Protein AF-A0A430VMY2-F1 (afdb_monomer)

Solvent-accessible surface area (backbone atoms only — not comparable to full-atom values): 24619 Å² total; per-residue (Å²): 131,57,72,70,58,58,48,57,74,70,52,61,64,64,63,51,47,62,61,62,35,70,42,45,46,66,56,50,55,58,46,39,68,77,46,60,59,49,69,52,50,22,39,37,47,55,37,50,51,43,56,73,59,37,74,46,80,49,74,56,97,90,41,81,43,53,44,53,47,48,47,42,23,85,84,69,79,39,77,66,41,66,77,95,47,43,72,63,49,46,50,52,52,51,45,31,48,38,20,35,63,67,70,56,56,57,45,40,71,46,70,44,74,38,32,71,89,68,50,54,70,46,52,53,49,48,53,52,55,46,48,32,55,33,21,71,40,86,79,42,32,32,50,18,40,28,38,62,50,96,93,41,78,46,63,46,69,52,54,45,58,59,68,46,78,45,58,70,67,64,37,50,54,52,39,51,52,43,46,71,73,42,76,82,54,93,53,80,80,71,87,82,74,62,58,42,67,49,56,46,51,49,51,53,55,42,26,65,75,51,77,63,36,59,68,60,40,41,65,73,33,38,37,31,29,48,43,64,39,29,64,91,79,49,30,23,27,22,73,48,67,75,63,64,70,92,74,70,58,68,43,60,40,46,16,50,76,37,66,74,40,18,72,73,72,73,34,84,74,41,49,84,18,46,42,57,71,4,35,60,30,24,5,21,64,25,33,27,38,27,48,46,50,85,67,54,54,72,77,51,52,57,55,51,46,38,35,26,60,68,30,25,43,72,30,83,88,52,71,72,32,59,50,40,52,40,47,37,30,30,29,76,37,78,68,62,61,42,65,35,29,50,78,75,42,65,49,76,41,29,72,66,48,48,37,74,76,46,39,52,67,31,81,58,35,25,33,74,40,78,37,82,90,79,71,43,47,40,83,36,75,47,77,62,45,86,87,76,95,81,89,78,75,70,40,76,43,75,51,101,88,49,75,48,74,39,52,69,87,49,74,43,45,28,68,90,69,44,80,44,46,53,89,70,71,67,63,62,55,75,86,88,60,78,61,78,73,113

Organism: Thermus scotoductus (NCBI:txid37636)

Foldseek 3Di:
DDPVVVVVVVDPPVLVCVQWDKDFPVVVLVVCLVPVLQLQFQLLLLLVLQPVQPWDWDADPNDIFIDGCLQCCPPPRNPLRDPPCRVVVVVVSVLSVCVSQVVPSQLDAAEAEEAAPNSQVSVVVSSQVSLLVLCSDPNNWYKAKWWQDPVGTHGQLLSDHPLLLDDPVVSVVSLVSSCVSCVPDPYDSDDDFHRDLVVVVVSVVLCVVVVNDSVCCSGPTMMMTIARADPVVLALEFEDEDDDQVPDDLCLAAWAFQVVVCVVVVDSLRVVRTRRRHRQSSNFSHEYEYEQVVPHDPVNVVQVSCCSRVQWGDHPNDDIGHGRYHNHYYRHDDAHWFWKAAQLAIDIDHLVVCCVVANFARDRIWGWDADLVVRAIDTHDDGTRDDDDDDDDWQWQDDPSDIDTHRQPDWFAACNRDIDGSVVNGHGNDHPDDDDSD

Sequence (438 aa):
MNELERIRRRQDLEAYRALSWEGSFADYLGLLKKDPRPLRTSFQRVHDMIISYGVEEYTLFREKLLHYRFFEDPFEGGKDAIFGLDKPLMRLVATLKAAAHRLGPERRILLLHGPVGSAKSTIARLLKKGLEAYSRTEEGKLFTFYWKTKEGPLPCPMQEEPLLLLPKEIRNEFLEELRHLHPEYPYPLELEGDLCPVCRFQMREALARHGGDLAKVLEEEIVVKRLVLSEKDRIGIGTFQPKDEKNQDSTELTGDINYRKVAIYGSDSDPRAFNFDGELNIANRGLVEFIEILKLDVAFLYDLLTASQEHKIKSKKFAQTDIDEIILGHSVAGWTPILYRHRGKPGWTTLEGLYEHFGERPKGLEVLAYDPERKEARWTRVLGLYRHPFFGELLTSAQKWGVVETTPNHSLYDREGRVFYPEEGREMLGLRKLPPLA

Nearest PDB structures (foldseek):
  4qhs-assembly1_F  TM=7.743E-01  e=1.410E-03  Vibrio cholerae O395
  7vbw-assembly1_A  TM=7.779E-01  e=1.624E-02  Burkholderia cenocepacia
  2c99-assembly1_A  TM=7.383E-01  e=1.155E-02  Escherichia coli K-12
  5m7o-assembly1_B  TM=3.570E-01  e=9.468E-04  Brucella abortus str. 2308 A
  4qnr-assembly1_A  TM=5.300E-01  e=4.520E-02  Escherichia coli K-12

Mean predicted aligned error: 11.69 Å

Structure (mmCIF, N/CA/C/O backbone):
data_AF-A0A430VMY2-F1
#
_entry.id   AF-A0A430VMY2-F1
#
loop_
_atom_site.group_PDB
_atom_site.id
_atom_site.type_symbol
_atom_site.label_atom_id
_atom_site.label_alt_id
_atom_site.label_comp_id
_atom_site.label_asym_id
_atom_site.label_entity_id
_atom_site.label_seq_id
_atom_site.pdbx_PDB_ins_code
_atom_site.Cartn_x
_atom_site.Cartn_y
_atom_site.Cartn_z
_atom_site.occupancy
_atom_site.B_iso_or_equiv
_atom_site.auth_seq_id
_atom_site.auth_comp_id
_atom_site.auth_asym_id
_atom_site.auth_atom_id
_atom_site.pdbx_PDB_model_num
ATOM 1 N N . MET A 1 1 ? -10.780 -42.419 -6.076 1.00 59.00 1 MET A N 1
ATOM 2 C CA . MET A 1 1 ? -10.308 -41.310 -5.221 1.00 59.00 1 MET A CA 1
ATOM 3 C C . MET A 1 1 ? -11.144 -40.106 -5.597 1.00 59.00 1 MET A C 1
ATOM 5 O O . MET A 1 1 ? -11.126 -39.750 -6.766 1.00 59.00 1 MET A O 1
ATOM 9 N N . ASN A 1 2 ? -11.944 -39.587 -4.669 1.00 84.81 2 ASN A N 1
ATOM 10 C CA . ASN A 1 2 ? -12.894 -38.507 -4.950 1.00 84.81 2 ASN A CA 1
ATOM 11 C C . ASN A 1 2 ? -12.123 -37.215 -5.280 1.00 84.81 2 ASN A C 1
ATOM 13 O O . ASN A 1 2 ? -11.120 -36.906 -4.632 1.00 84.81 2 ASN A O 1
ATOM 17 N N . GLU A 1 3 ? -12.568 -36.459 -6.278 1.00 80.06 3 GLU A N 1
ATOM 18 C CA . GLU A 1 3 ? -12.022 -35.161 -6.680 1.00 80.06 3 GLU A CA 1
ATOM 19 C C . GLU A 1 3 ? -11.846 -34.208 -5.482 1.00 80.06 3 GLU A C 1
ATOM 21 O O . GLU A 1 3 ? -10.819 -33.534 -5.376 1.00 80.06 3 GLU A O 1
ATOM 26 N N . LEU A 1 4 ? -12.772 -34.226 -4.516 1.00 81.50 4 LEU A N 1
ATOM 27 C CA . LEU A 1 4 ? -12.680 -33.437 -3.277 1.00 81.50 4 LEU A CA 1
ATOM 28 C C . LEU A 1 4 ? -11.509 -33.861 -2.375 1.00 81.50 4 LEU A C 1
ATOM 30 O O . LEU A 1 4 ? -10.898 -33.040 -1.693 1.00 81.50 4 LEU A O 1
ATOM 34 N N . GLU A 1 5 ? -11.161 -35.142 -2.383 1.00 77.38 5 GLU A N 1
ATOM 35 C CA . GLU A 1 5 ? -10.053 -35.710 -1.612 1.00 77.38 5 GLU A CA 1
ATOM 36 C C . GLU A 1 5 ? -8.698 -35.301 -2.208 1.00 77.38 5 GLU A C 1
ATOM 38 O O . GLU A 1 5 ? -7.739 -35.015 -1.487 1.00 77.38 5 GLU A O 1
ATOM 43 N N . ARG A 1 6 ? -8.643 -35.186 -3.542 1.00 76.81 6 ARG A N 1
ATOM 44 C CA . ARG A 1 6 ? -7.485 -34.662 -4.276 1.00 76.81 6 ARG A CA 1
ATOM 45 C C . ARG A 1 6 ? -7.265 -33.170 -4.008 1.00 76.81 6 ARG A C 1
ATOM 47 O O . ARG A 1 6 ? -6.114 -32.748 -3.928 1.00 76.81 6 ARG A O 1
ATOM 54 N N . ILE A 1 7 ? -8.340 -32.395 -3.841 1.00 79.19 7 ILE A N 1
ATOM 55 C CA . ILE A 1 7 ? -8.276 -30.975 -3.457 1.00 79.19 7 ILE A CA 1
ATOM 56 C C . ILE A 1 7 ? -7.764 -30.833 -2.020 1.00 79.19 7 ILE A C 1
ATOM 58 O O . ILE A 1 7 ? -6.799 -30.109 -1.801 1.00 79.19 7 ILE A O 1
ATOM 62 N N . ARG A 1 8 ? -8.322 -31.586 -1.059 1.00 78.12 8 ARG A N 1
ATOM 63 C CA . ARG A 1 8 ? -7.884 -31.546 0.352 1.00 78.12 8 ARG A CA 1
ATOM 64 C C . ARG A 1 8 ? -6.398 -31.855 0.529 1.00 78.12 8 ARG A C 1
ATOM 66 O O . ARG A 1 8 ? -5.743 -31.210 1.332 1.00 78.12 8 ARG A O 1
ATOM 73 N N . ARG A 1 9 ? -5.848 -32.803 -0.240 1.00 71.75 9 ARG A N 1
ATOM 74 C CA . ARG A 1 9 ? -4.409 -33.132 -0.202 1.00 71.75 9 ARG A CA 1
ATOM 75 C C . ARG A 1 9 ? -3.499 -32.051 -0.789 1.00 71.75 9 ARG A C 1
ATOM 77 O O . ARG A 1 9 ? -2.312 -32.055 -0.497 1.00 71.75 9 ARG A O 1
ATOM 84 N N . ARG A 1 10 ? -4.026 -31.183 -1.656 1.00 70.56 10 ARG A N 1
ATOM 85 C CA . ARG A 1 10 ? -3.289 -30.060 -2.260 1.00 70.56 10 ARG A CA 1
ATOM 86 C C . ARG A 1 10 ? -3.485 -28.750 -1.502 1.00 70.56 10 ARG A C 1
ATOM 88 O O . ARG A 1 10 ? -2.827 -27.770 -1.831 1.00 70.56 10 ARG A O 1
ATOM 95 N N . GLN A 1 11 ? -4.403 -28.722 -0.541 1.00 72.88 11 GLN A N 1
ATOM 96 C CA . GLN A 1 11 ? -4.653 -27.556 0.281 1.00 72.88 11 GLN A CA 1
ATOM 97 C C . GLN A 1 11 ? -3.609 -27.491 1.392 1.00 72.88 11 GLN A C 1
ATOM 99 O O . GLN A 1 11 ? -3.563 -28.361 2.260 1.00 72.88 11 GLN A O 1
ATOM 104 N N . ASP A 1 12 ? -2.811 -26.429 1.386 1.00 76.31 12 ASP A N 1
ATOM 105 C CA . ASP A 1 12 ? -2.007 -26.063 2.542 1.00 76.31 12 ASP A CA 1
ATOM 106 C C . ASP A 1 12 ? -2.916 -25.376 3.573 1.00 76.31 12 ASP A C 1
ATOM 108 O O . ASP A 1 12 ? -3.192 -24.174 3.521 1.00 76.31 12 ASP A O 1
ATOM 112 N N . LEU A 1 13 ? -3.484 -26.191 4.462 1.00 73.88 13 LEU A N 1
ATOM 113 C CA . LEU A 1 13 ? -4.384 -25.733 5.518 1.00 73.88 13 LEU A CA 1
ATOM 114 C C . LEU A 1 13 ? -3.672 -24.832 6.531 1.00 73.88 13 LEU A C 1
ATOM 116 O O . LEU A 1 13 ? -4.328 -23.997 7.152 1.00 73.88 13 LEU A O 1
ATOM 120 N N . GLU A 1 14 ? -2.364 -25.003 6.716 1.00 72.31 14 GLU A N 1
ATOM 121 C CA . GLU A 1 14 ? -1.575 -24.212 7.655 1.00 72.31 14 GLU A CA 1
ATOM 122 C C . GLU A 1 14 ? -1.313 -22.818 7.086 1.00 72.31 14 GLU A C 1
ATOM 124 O O . GLU A 1 14 ? -1.635 -21.828 7.744 1.00 72.31 14 GLU A O 1
ATOM 129 N N . ALA A 1 15 ? -0.890 -22.731 5.821 1.00 74.06 15 ALA A N 1
ATOM 130 C CA . ALA A 1 15 ? -0.764 -21.456 5.117 1.00 74.06 15 ALA A CA 1
ATOM 131 C C . ALA A 1 15 ? -2.106 -20.711 5.036 1.00 74.06 15 ALA A C 1
ATOM 133 O O . ALA A 1 15 ? -2.163 -19.506 5.276 1.00 74.06 15 ALA A O 1
ATOM 134 N N . TYR A 1 16 ? -3.214 -21.414 4.767 1.00 77.69 16 TYR A N 1
ATOM 135 C CA . TYR A 1 16 ? -4.540 -20.789 4.771 1.00 77.69 16 TYR A CA 1
ATOM 136 C C . TYR A 1 16 ? -4.898 -20.211 6.148 1.00 77.69 16 TYR A C 1
ATOM 138 O O . TYR A 1 16 ? -5.342 -19.069 6.232 1.00 77.69 16 TYR A O 1
ATOM 146 N N . ARG A 1 17 ? -4.664 -20.968 7.229 1.00 79.56 17 ARG A N 1
ATOM 147 C CA . ARG A 1 17 ? -4.921 -20.509 8.604 1.00 79.56 17 ARG A CA 1
ATOM 148 C C . ARG A 1 17 ? -4.054 -19.314 8.993 1.00 79.56 17 ARG A C 1
ATOM 150 O O . ARG A 1 17 ? -4.552 -18.421 9.669 1.00 79.56 17 ARG A O 1
ATOM 157 N N . ALA A 1 18 ? -2.793 -19.281 8.563 1.00 81.00 18 ALA A N 1
ATOM 158 C CA . ALA A 1 18 ? -1.903 -18.146 8.798 1.00 81.00 18 ALA A CA 1
ATOM 159 C C . ALA A 1 18 ? -2.402 -16.876 8.084 1.00 81.00 18 ALA A C 1
ATOM 161 O O . ALA A 1 18 ? -2.403 -15.787 8.662 1.00 81.00 18 ALA A O 1
ATOM 162 N N . LEU A 1 19 ? -2.896 -17.016 6.850 1.00 87.50 19 LEU A N 1
ATOM 163 C CA . LEU A 1 19 ? -3.476 -15.912 6.078 1.00 87.50 19 LEU A CA 1
ATOM 164 C C . LEU A 1 19 ? -4.848 -15.460 6.597 1.00 87.50 19 LEU A C 1
ATOM 166 O O . LEU A 1 19 ? -5.237 -14.321 6.352 1.00 87.50 19 LEU A O 1
ATOM 170 N N . SER A 1 20 ? -5.558 -16.320 7.326 1.00 90.06 20 SER A N 1
ATOM 171 C CA . SER A 1 20 ? -6.844 -16.024 7.962 1.00 90.06 20 SER A CA 1
ATOM 172 C C . SER A 1 20 ? -6.731 -15.844 9.480 1.00 90.06 20 SER A C 1
ATOM 174 O O . SER A 1 20 ? -7.696 -16.114 10.194 1.00 90.06 20 SER A O 1
ATOM 176 N N . TRP A 1 21 ? -5.550 -15.483 9.994 1.00 95.94 21 TRP A N 1
ATOM 177 C CA . TRP A 1 21 ? -5.351 -15.320 11.432 1.00 95.94 21 TRP A CA 1
ATOM 178 C C . TRP A 1 21 ? -6.244 -14.204 11.982 1.00 95.94 21 TRP A C 1
ATOM 180 O O . TRP A 1 21 ? -6.291 -13.104 11.425 1.00 95.94 21 TRP A O 1
ATOM 190 N N . GLU A 1 22 ? -6.901 -14.488 13.103 1.00 97.25 22 GLU A N 1
ATOM 191 C CA . GLU A 1 22 ? -7.637 -13.534 13.926 1.00 97.25 22 GLU A CA 1
ATOM 192 C C . GLU A 1 22 ? -7.247 -13.751 15.389 1.00 97.25 22 GLU A C 1
ATOM 194 O O . GLU A 1 22 ? -7.050 -14.889 15.825 1.00 97.25 22 GLU A O 1
ATOM 199 N N . GLY A 1 23 ? -7.132 -12.667 16.147 1.00 97.31 23 GLY A N 1
ATOM 200 C CA . GLY A 1 23 ? -6.724 -12.702 17.544 1.00 97.31 23 GLY A CA 1
ATOM 201 C C . GLY A 1 23 ? -7.150 -11.459 18.312 1.00 97.31 23 GLY A C 1
ATOM 202 O O . GLY A 1 23 ? -7.723 -10.511 17.764 1.00 97.31 23 GLY A O 1
ATOM 203 N N . SER A 1 24 ? -6.884 -11.475 19.613 1.00 98.38 24 SER A N 1
ATOM 204 C CA . SER A 1 24 ? -7.138 -10.321 20.471 1.00 98.38 24 SER A CA 1
ATOM 205 C C . SER A 1 24 ? -6.140 -9.193 20.198 1.00 98.38 24 SER A C 1
ATOM 207 O O . SER A 1 24 ? -5.069 -9.394 19.615 1.00 98.38 24 SER A O 1
ATOM 209 N N . PHE A 1 25 ? -6.462 -7.990 20.676 1.00 98.38 25 PHE A N 1
ATOM 210 C CA . PHE A 1 25 ? -5.507 -6.884 20.667 1.00 98.38 25 PHE A CA 1
ATOM 211 C C . PHE A 1 25 ? -4.225 -7.226 21.451 1.00 98.38 25 PHE A C 1
ATOM 213 O O . PHE A 1 25 ? -3.125 -6.895 21.016 1.00 98.38 25 PHE A O 1
ATOM 220 N N . ALA A 1 26 ? -4.343 -7.969 22.557 1.00 98.06 26 ALA A N 1
ATOM 221 C CA . ALA A 1 26 ? -3.199 -8.426 23.343 1.00 98.06 26 ALA A CA 1
ATOM 222 C C . ALA A 1 26 ? -2.301 -9.410 22.570 1.00 98.06 26 ALA A C 1
ATOM 224 O O . ALA A 1 26 ? -1.074 -9.284 22.620 1.00 98.06 26 ALA A O 1
ATOM 225 N N . ASP A 1 27 ? -2.888 -10.340 21.806 1.00 98.12 27 ASP A N 1
ATOM 226 C CA . ASP A 1 27 ? -2.127 -11.252 20.939 1.00 98.12 27 ASP A CA 1
ATOM 227 C C . ASP A 1 27 ? -1.318 -10.471 19.899 1.00 98.12 27 ASP A C 1
ATOM 229 O O . ASP A 1 27 ? -0.156 -10.791 19.636 1.00 98.12 27 ASP A O 1
ATOM 233 N N . TYR A 1 28 ? -1.913 -9.409 19.347 1.00 98.38 28 TYR A N 1
ATOM 234 C CA . TYR A 1 28 ? -1.246 -8.525 18.400 1.00 98.38 28 TYR A CA 1
ATOM 235 C C . TYR A 1 28 ? -0.068 -7.766 19.026 1.00 98.38 28 TYR A C 1
ATOM 237 O O . TYR A 1 28 ? 1.027 -7.772 18.461 1.00 98.38 28 TYR A O 1
ATOM 245 N N . LEU A 1 29 ? -0.233 -7.188 20.223 1.00 98.31 29 LEU A N 1
ATOM 246 C CA . LEU A 1 29 ? 0.885 -6.565 20.947 1.00 98.31 29 LEU A CA 1
ATOM 247 C C . LEU A 1 29 ? 2.012 -7.575 21.212 1.00 98.31 29 LEU A C 1
ATOM 249 O O . LEU A 1 29 ? 3.189 -7.264 21.026 1.00 98.31 29 LEU A O 1
ATOM 253 N N . GLY A 1 30 ? 1.662 -8.805 21.598 1.00 98.12 30 GLY A N 1
ATOM 254 C CA . GLY A 1 30 ? 2.622 -9.891 21.788 1.00 98.12 30 GLY A CA 1
ATOM 255 C C . GLY A 1 30 ? 3.359 -10.281 20.501 1.00 98.12 30 GLY A C 1
ATOM 256 O O . GLY A 1 30 ? 4.543 -10.620 20.551 1.00 98.12 30 GLY A O 1
ATOM 257 N N . LEU A 1 31 ? 2.689 -10.206 19.348 1.00 97.31 31 LEU A N 1
ATOM 258 C CA . LEU A 1 31 ? 3.298 -10.423 18.037 1.00 97.31 31 LEU A CA 1
ATOM 259 C C . LEU A 1 31 ? 4.315 -9.323 17.720 1.00 97.31 31 LEU A C 1
ATOM 261 O O . LEU A 1 31 ? 5.443 -9.643 17.351 1.00 97.31 31 LEU A O 1
ATOM 265 N N . LEU A 1 32 ? 3.963 -8.056 17.945 1.00 97.88 32 LEU A N 1
ATOM 266 C CA . LEU A 1 32 ? 4.857 -6.921 17.697 1.00 97.88 32 LEU A CA 1
ATOM 267 C C . LEU A 1 32 ? 6.114 -6.939 18.569 1.00 97.88 32 LEU A C 1
ATOM 269 O O . LEU A 1 32 ? 7.200 -6.632 18.080 1.00 97.88 32 LEU A O 1
ATOM 273 N N . LYS A 1 33 ? 6.002 -7.366 19.834 1.00 98.00 33 LYS A N 1
ATOM 274 C CA . LYS A 1 33 ? 7.175 -7.544 20.709 1.00 98.00 33 LYS A CA 1
ATOM 275 C C . LYS A 1 33 ? 8.161 -8.579 20.168 1.00 98.00 33 LYS A C 1
ATOM 277 O O . LYS A 1 33 ? 9.358 -8.452 20.408 1.00 98.00 33 LYS A O 1
ATOM 282 N N . LYS A 1 34 ? 7.684 -9.593 19.438 1.00 97.50 34 LYS A N 1
ATOM 283 C CA . LYS A 1 34 ? 8.536 -10.612 18.799 1.00 97.50 34 LYS A CA 1
ATOM 284 C C . LYS A 1 34 ? 9.093 -10.147 17.458 1.00 97.50 34 LYS A C 1
ATOM 286 O O . LYS A 1 34 ? 10.206 -10.523 17.111 1.00 97.50 34 LYS A O 1
ATOM 291 N N . ASP A 1 35 ? 8.308 -9.391 16.703 1.00 96.44 35 ASP A N 1
ATOM 292 C CA . ASP A 1 35 ? 8.637 -8.969 15.349 1.00 96.44 35 ASP A CA 1
ATOM 293 C C . ASP A 1 35 ? 7.925 -7.646 15.014 1.00 96.44 35 ASP A C 1
ATOM 295 O O . ASP A 1 35 ? 6.703 -7.648 14.843 1.00 96.44 35 ASP A O 1
ATOM 299 N N . PRO A 1 36 ? 8.655 -6.523 14.874 1.00 97.00 36 PRO A N 1
ATOM 300 C CA . PRO A 1 36 ? 8.056 -5.223 14.597 1.00 97.00 36 PRO A CA 1
ATOM 301 C C . PRO A 1 36 ? 7.762 -4.993 13.103 1.00 97.00 36 PRO A C 1
ATOM 303 O O . PRO A 1 36 ? 7.158 -3.979 12.753 1.00 97.00 36 PRO A O 1
ATOM 306 N N . ARG A 1 37 ? 8.132 -5.920 12.201 1.00 96.62 37 ARG A N 1
ATOM 307 C CA . ARG A 1 37 ? 7.897 -5.799 10.745 1.00 96.62 37 ARG A CA 1
ATOM 308 C C . ARG A 1 37 ? 6.442 -5.516 10.332 1.00 96.62 37 ARG A C 1
ATOM 310 O O . ARG A 1 37 ? 6.272 -4.828 9.321 1.00 96.62 37 ARG A O 1
ATOM 317 N N . PRO A 1 38 ? 5.391 -5.957 11.052 1.00 96.81 38 PRO A N 1
ATOM 318 C CA . PRO A 1 38 ? 4.017 -5.589 10.708 1.00 96.81 38 PRO A CA 1
ATOM 319 C C . PRO A 1 38 ? 3.732 -4.082 10.756 1.00 96.81 38 PRO A C 1
ATOM 321 O O . PRO A 1 38 ? 2.839 -3.609 10.051 1.00 96.81 38 PRO A O 1
ATOM 324 N N . LEU A 1 39 ? 4.529 -3.316 11.512 1.00 96.94 39 LEU A N 1
ATOM 325 C CA . LEU A 1 39 ? 4.419 -1.857 11.601 1.00 96.94 39 LEU A CA 1
ATOM 326 C C . LEU A 1 39 ? 5.017 -1.116 10.406 1.00 96.94 39 LEU A C 1
ATOM 328 O O . LEU A 1 39 ? 4.913 0.108 10.353 1.00 96.94 39 LEU A O 1
ATOM 332 N N . ARG A 1 40 ? 5.626 -1.820 9.441 1.00 96.38 40 ARG A N 1
ATOM 333 C CA . ARG A 1 40 ? 6.228 -1.176 8.271 1.00 96.38 40 ARG A CA 1
ATOM 334 C C . ARG A 1 40 ? 5.255 -0.222 7.586 1.00 96.38 40 ARG A C 1
ATOM 336 O O . ARG A 1 40 ? 4.076 -0.542 7.395 1.00 96.38 40 ARG A O 1
ATOM 343 N N . THR A 1 41 ? 5.773 0.918 7.151 1.00 96.94 41 THR A N 1
ATOM 344 C CA . THR A 1 41 ? 5.049 1.784 6.216 1.00 96.94 41 THR A CA 1
ATOM 345 C C . THR A 1 41 ? 4.955 1.118 4.844 1.00 96.94 41 THR A C 1
ATOM 347 O O . THR A 1 41 ? 5.692 0.173 4.535 1.00 96.94 41 THR A O 1
ATOM 350 N N . SER A 1 42 ? 4.063 1.619 3.997 1.00 97.25 42 SER A N 1
ATOM 351 C CA . SER A 1 42 ? 3.967 1.255 2.579 1.00 97.25 42 SER A CA 1
ATOM 352 C C . SER A 1 42 ? 5.328 1.306 1.863 1.00 97.25 42 SER A C 1
ATOM 354 O O . SER A 1 42 ? 5.729 0.329 1.228 1.00 97.25 42 SER A O 1
ATOM 356 N N . PHE A 1 43 ? 6.102 2.380 2.054 1.00 97.88 43 PHE A N 1
ATOM 357 C CA . PHE A 1 43 ? 7.449 2.533 1.490 1.00 97.88 43 PHE A CA 1
ATOM 358 C C . PHE A 1 43 ? 8.451 1.490 1.999 1.00 97.88 43 PHE A C 1
ATOM 360 O O . PHE A 1 43 ? 9.159 0.882 1.193 1.00 97.88 43 PHE A O 1
ATOM 367 N N . GLN A 1 44 ? 8.496 1.239 3.312 1.00 98.12 44 GLN A N 1
ATOM 368 C CA . GLN A 1 44 ? 9.375 0.215 3.897 1.00 98.12 44 GLN A CA 1
ATOM 369 C C . GLN A 1 44 ? 9.026 -1.181 3.371 1.00 98.12 44 GLN A C 1
ATOM 371 O O . GLN A 1 44 ? 9.911 -1.964 3.027 1.00 98.12 44 GLN A O 1
ATOM 376 N N . ARG A 1 45 ? 7.727 -1.480 3.263 1.00 97.69 45 ARG A N 1
ATOM 377 C CA . ARG A 1 45 ? 7.217 -2.756 2.755 1.00 97.69 45 ARG A CA 1
ATOM 378 C C . ARG A 1 45 ? 7.598 -2.978 1.297 1.00 97.69 45 ARG A C 1
ATOM 380 O O . ARG A 1 45 ? 8.106 -4.047 0.981 1.00 97.69 45 ARG A O 1
ATOM 387 N N . VAL A 1 46 ? 7.387 -1.989 0.428 1.00 98.44 46 VAL A N 1
ATOM 388 C CA . VAL A 1 46 ? 7.716 -2.100 -1.002 1.00 98.44 46 VAL A CA 1
ATOM 389 C C . VAL A 1 46 ? 9.227 -2.158 -1.228 1.00 98.44 46 VAL A C 1
ATOM 391 O O . VAL A 1 46 ? 9.681 -2.930 -2.069 1.00 98.44 46 VAL A O 1
ATOM 394 N N . HIS A 1 47 ? 10.027 -1.408 -0.465 1.00 98.56 47 HIS A N 1
ATOM 395 C CA . HIS A 1 47 ? 11.483 -1.528 -0.535 1.00 98.56 47 HIS A CA 1
ATOM 396 C C . HIS A 1 47 ? 11.947 -2.944 -0.157 1.00 98.56 47 HIS A C 1
ATOM 398 O O . HIS A 1 47 ? 12.613 -3.600 -0.957 1.00 98.56 47 HIS A O 1
ATOM 404 N N . ASP A 1 48 ? 11.547 -3.454 1.012 1.00 98.25 48 ASP A N 1
ATOM 405 C CA . ASP A 1 48 ? 11.974 -4.781 1.475 1.00 98.25 48 ASP A CA 1
ATOM 406 C C . ASP A 1 48 ? 11.446 -5.910 0.596 1.00 98.25 48 ASP A C 1
ATOM 408 O O . ASP A 1 48 ? 12.163 -6.877 0.346 1.00 98.25 48 ASP A O 1
ATOM 412 N N . MET A 1 49 ? 10.232 -5.759 0.065 1.00 98.19 49 MET A N 1
ATOM 413 C CA . MET A 1 49 ? 9.685 -6.647 -0.954 1.00 98.19 49 MET A CA 1
ATOM 414 C C . MET A 1 49 ? 10.648 -6.781 -2.134 1.00 98.19 49 MET A C 1
ATOM 416 O O . MET A 1 49 ? 10.996 -7.901 -2.489 1.00 98.19 49 MET A O 1
ATOM 420 N N . ILE A 1 50 ? 11.109 -5.674 -2.725 1.00 98.50 50 ILE A N 1
ATOM 421 C CA . ILE A 1 50 ? 12.022 -5.714 -3.880 1.00 98.50 50 ILE A CA 1
ATOM 422 C C . ILE A 1 50 ? 13.345 -6.385 -3.495 1.00 98.50 50 ILE A C 1
ATOM 424 O O . ILE A 1 50 ? 13.835 -7.249 -4.223 1.00 98.50 50 ILE A O 1
ATOM 428 N N . ILE A 1 51 ? 13.910 -6.015 -2.342 1.00 98.19 51 ILE A N 1
ATOM 429 C CA . ILE A 1 51 ? 15.197 -6.545 -1.871 1.00 98.19 51 ILE A CA 1
ATOM 430 C C . ILE A 1 51 ? 15.117 -8.044 -1.543 1.00 98.19 51 ILE A C 1
ATOM 432 O O . ILE A 1 51 ? 16.100 -8.757 -1.748 1.00 98.19 51 ILE A O 1
ATOM 436 N N . SER A 1 52 ? 13.957 -8.548 -1.108 1.00 97.44 52 SER A N 1
ATOM 437 C CA . SER A 1 52 ? 13.770 -9.957 -0.728 1.00 97.44 52 SER A CA 1
ATOM 438 C C . SER A 1 52 ? 14.037 -10.961 -1.860 1.00 97.44 52 SER A C 1
ATOM 440 O O . SER A 1 52 ? 14.381 -12.108 -1.585 1.00 97.44 52 SER A O 1
ATOM 442 N N . TYR A 1 53 ? 13.959 -10.534 -3.126 1.00 97.19 53 TYR A N 1
ATOM 443 C CA . TYR A 1 53 ? 14.258 -11.377 -4.293 1.00 97.19 53 TYR A CA 1
ATOM 444 C C . TYR A 1 53 ? 15.753 -11.453 -4.632 1.00 97.19 53 TYR A C 1
ATOM 446 O O . TYR A 1 53 ? 16.154 -12.266 -5.465 1.00 97.19 53 TYR A O 1
ATOM 454 N N . GLY A 1 54 ? 16.583 -10.635 -3.984 1.00 97.12 54 GLY A N 1
ATOM 455 C CA . GLY A 1 54 ? 18.019 -10.567 -4.218 1.00 97.12 54 GLY A CA 1
ATOM 456 C C . GLY A 1 54 ? 18.430 -9.488 -5.220 1.00 97.12 54 GLY A C 1
ATOM 457 O O . GLY A 1 54 ? 17.681 -9.087 -6.117 1.00 97.12 54 GLY A O 1
ATOM 458 N N . VAL A 1 55 ? 19.663 -9.016 -5.040 1.00 97.38 55 VAL A N 1
ATOM 459 C CA . VAL A 1 55 ? 20.290 -7.962 -5.841 1.00 97.38 55 VAL A CA 1
ATOM 460 C C . VAL A 1 55 ? 21.661 -8.445 -6.294 1.00 97.38 55 VAL A C 1
ATOM 462 O O . VAL A 1 55 ? 22.440 -8.942 -5.481 1.00 97.38 55 VAL A O 1
ATOM 465 N N . GLU A 1 56 ? 21.962 -8.287 -7.577 1.00 96.25 56 GLU A N 1
ATOM 466 C CA . GLU A 1 56 ? 23.258 -8.620 -8.163 1.00 96.25 56 GLU A CA 1
ATOM 467 C C . GLU A 1 56 ? 23.998 -7.351 -8.572 1.00 96.25 56 GLU A C 1
ATOM 469 O O . GLU A 1 56 ? 23.435 -6.474 -9.224 1.00 96.25 56 GLU A O 1
ATOM 474 N N . GLU A 1 57 ? 25.275 -7.246 -8.212 1.00 96.12 57 GLU A N 1
ATOM 475 C CA . GLU A 1 57 ? 26.140 -6.167 -8.683 1.00 96.12 57 GLU A CA 1
ATOM 476 C C . GLU A 1 57 ? 26.917 -6.631 -9.916 1.00 96.12 57 GLU A C 1
ATOM 478 O O . GLU A 1 57 ? 27.577 -7.671 -9.897 1.00 96.12 57 GLU A O 1
ATOM 483 N N . TYR A 1 58 ? 26.888 -5.831 -10.980 1.00 90.44 58 TYR A N 1
ATOM 484 C CA . TYR A 1 58 ? 27.697 -6.059 -12.173 1.00 90.44 58 TYR A CA 1
ATOM 485 C C . TYR A 1 58 ? 28.294 -4.748 -12.692 1.00 90.44 58 TYR A C 1
ATOM 487 O O . TYR A 1 58 ? 27.887 -3.653 -12.310 1.00 90.44 58 TYR A O 1
ATOM 495 N N . THR A 1 59 ? 29.313 -4.842 -13.548 1.00 89.88 59 THR A N 1
ATOM 496 C CA . THR A 1 59 ? 29.954 -3.666 -14.151 1.00 89.88 59 THR A CA 1
ATOM 497 C C . THR A 1 59 ? 29.706 -3.641 -15.650 1.00 89.88 59 THR A C 1
ATOM 499 O O . THR A 1 59 ? 30.064 -4.581 -16.358 1.00 89.88 59 THR A O 1
ATOM 502 N N . LEU A 1 60 ? 29.157 -2.535 -16.146 1.00 80.19 60 LEU A N 1
ATOM 503 C CA . LEU A 1 60 ? 28.927 -2.293 -17.566 1.00 80.19 60 LEU A CA 1
ATOM 504 C C . LEU A 1 60 ? 29.501 -0.926 -17.937 1.00 80.19 60 LEU A C 1
ATOM 506 O O . LEU A 1 60 ? 29.218 0.070 -17.285 1.00 80.19 60 LEU A O 1
ATOM 510 N N . PHE A 1 61 ? 30.353 -0.871 -18.964 1.00 82.12 61 PHE A N 1
ATOM 511 C CA . PHE A 1 61 ? 31.031 0.367 -19.388 1.00 82.12 61 PHE A CA 1
ATOM 512 C C . PHE A 1 61 ? 31.747 1.127 -18.250 1.00 82.12 61 PHE A C 1
ATOM 514 O O . PHE A 1 61 ? 31.792 2.353 -18.254 1.00 82.12 61 PHE A O 1
ATOM 521 N N . ARG A 1 62 ? 32.350 0.396 -17.296 1.00 86.06 62 ARG A N 1
ATOM 522 C CA . ARG A 1 62 ? 32.995 0.932 -16.074 1.00 86.06 62 ARG A CA 1
ATOM 523 C C . ARG A 1 62 ? 32.036 1.592 -15.072 1.00 86.06 62 ARG A C 1
ATOM 525 O O . ARG A 1 62 ? 32.502 2.143 -14.080 1.00 86.06 62 ARG A O 1
ATOM 532 N N . GLU A 1 63 ? 30.727 1.505 -15.284 1.00 83.56 63 GLU A N 1
ATOM 533 C CA . GLU A 1 63 ? 29.720 1.858 -14.286 1.00 83.56 63 GLU A CA 1
ATOM 534 C C . GLU A 1 63 ? 29.310 0.601 -13.506 1.00 83.56 63 GLU A C 1
ATOM 536 O O . GLU A 1 63 ? 29.059 -0.451 -14.097 1.00 83.56 63 GLU A O 1
ATOM 541 N N . LYS A 1 64 ? 29.247 0.708 -12.174 1.00 92.12 64 LYS A N 1
ATOM 542 C CA . LYS A 1 64 ? 28.656 -0.322 -11.311 1.00 92.12 64 LYS A CA 1
ATOM 543 C C . LYS A 1 64 ? 27.138 -0.196 -11.359 1.00 92.12 64 LYS A C 1
ATOM 545 O O . LYS A 1 64 ? 26.604 0.873 -11.061 1.00 92.12 64 LYS A O 1
ATOM 550 N N . LEU A 1 65 ? 26.461 -1.277 -11.718 1.00 90.19 65 LEU A N 1
ATOM 551 C CA . LEU A 1 65 ? 25.010 -1.367 -11.802 1.00 90.19 65 LEU A CA 1
ATOM 552 C C . LEU A 1 65 ? 24.506 -2.444 -10.842 1.00 90.19 65 LEU A C 1
ATOM 554 O O . LEU A 1 65 ? 25.180 -3.447 -10.610 1.00 90.19 65 LEU A O 1
ATOM 558 N N . LEU A 1 66 ? 23.319 -2.212 -10.289 1.00 95.12 66 LEU A N 1
ATOM 559 C CA . LEU A 1 66 ? 22.598 -3.182 -9.477 1.00 95.12 66 LEU A CA 1
ATOM 560 C C . LEU A 1 66 ? 21.424 -3.712 -10.289 1.00 95.12 66 LEU A C 1
ATOM 562 O O . LEU A 1 66 ? 20.587 -2.938 -10.755 1.00 95.12 66 LEU A O 1
ATOM 566 N N . HIS A 1 67 ? 21.376 -5.027 -10.427 1.00 94.81 67 HIS A N 1
ATOM 567 C CA . HIS A 1 67 ? 20.270 -5.749 -11.018 1.00 94.81 67 HIS A CA 1
ATOM 568 C C . HIS A 1 67 ? 19.380 -6.303 -9.903 1.00 94.81 67 HIS A C 1
ATOM 570 O O . HIS A 1 67 ? 19.851 -7.033 -9.031 1.00 94.81 67 HIS A O 1
ATOM 576 N N . TYR A 1 68 ? 18.097 -5.947 -9.905 1.00 97.25 68 TYR A N 1
ATOM 577 C CA . TYR A 1 68 ? 17.139 -6.420 -8.904 1.00 97.25 68 TYR A CA 1
ATOM 578 C C . TYR A 1 68 ? 16.295 -7.540 -9.508 1.00 97.25 68 TYR A C 1
ATOM 580 O O . TYR A 1 68 ? 15.456 -7.276 -10.374 1.00 97.25 68 TYR A O 1
ATOM 588 N N . ARG A 1 69 ? 16.458 -8.767 -9.000 1.00 96.38 69 ARG A N 1
ATOM 589 C CA . ARG A 1 69 ? 15.780 -9.964 -9.536 1.00 96.38 69 ARG A CA 1
ATOM 590 C C . ARG A 1 69 ? 14.255 -9.884 -9.473 1.00 96.38 69 ARG A C 1
ATOM 592 O O . ARG A 1 69 ? 13.557 -10.518 -10.252 1.00 96.38 69 ARG A O 1
ATOM 599 N N . PHE A 1 70 ? 13.718 -9.051 -8.583 1.00 97.75 70 PHE A N 1
ATOM 600 C CA . PHE A 1 70 ? 12.291 -8.738 -8.532 1.00 97.75 70 PHE A CA 1
ATOM 601 C C . PHE A 1 70 ? 11.715 -8.307 -9.896 1.00 97.75 70 PHE A C 1
ATOM 603 O O . PHE A 1 70 ? 10.596 -8.683 -10.242 1.00 97.75 70 PHE A O 1
ATOM 610 N N . PHE A 1 71 ? 12.476 -7.539 -10.688 1.00 94.81 71 PHE A N 1
ATOM 611 C CA . PHE A 1 71 ? 12.014 -7.051 -11.991 1.00 94.81 71 PHE A CA 1
ATOM 612 C C . PHE A 1 71 ? 12.149 -8.080 -13.123 1.00 94.81 71 PHE A C 1
ATOM 614 O O . PHE A 1 71 ? 11.761 -7.783 -14.251 1.00 94.81 71 PHE A O 1
ATOM 621 N N . GLU A 1 72 ? 12.621 -9.295 -12.835 1.00 91.94 72 GLU A N 1
ATOM 622 C CA . GLU A 1 72 ? 12.594 -10.435 -13.761 1.00 91.94 72 GLU A CA 1
ATOM 623 C C . GLU A 1 72 ? 11.234 -11.158 -13.773 1.00 91.94 72 GLU A C 1
ATOM 625 O O . GLU A 1 72 ? 11.098 -12.193 -14.415 1.00 91.94 72 GLU A O 1
ATOM 630 N N . ASP A 1 73 ? 10.219 -10.623 -13.083 1.00 91.62 73 ASP A N 1
ATOM 631 C CA . ASP A 1 73 ? 8.882 -11.219 -12.944 1.00 91.62 73 ASP A CA 1
ATOM 632 C C . ASP A 1 73 ? 8.913 -12.667 -12.405 1.00 91.62 73 ASP A C 1
ATOM 634 O O . ASP A 1 73 ? 8.591 -13.628 -13.120 1.00 91.62 73 ASP A O 1
ATOM 638 N N . PRO A 1 74 ? 9.250 -12.845 -11.112 1.00 93.12 74 PRO A N 1
ATOM 639 C CA . PRO A 1 74 ? 9.289 -14.158 -10.467 1.00 93.12 74 PRO A CA 1
ATOM 640 C C . PRO A 1 74 ? 7.897 -14.799 -10.306 1.00 93.12 74 PRO A C 1
ATOM 642 O O . PRO A 1 74 ? 7.795 -15.932 -9.840 1.00 93.12 74 PRO A O 1
ATOM 645 N N . PHE A 1 75 ? 6.821 -14.092 -10.670 1.00 90.50 75 PHE A N 1
ATOM 646 C CA . PHE A 1 75 ? 5.434 -14.511 -10.454 1.00 90.50 75 PHE A CA 1
ATOM 647 C C . PHE A 1 75 ? 4.842 -15.228 -11.665 1.00 90.50 75 PHE A C 1
ATOM 649 O O . PHE A 1 75 ? 4.144 -16.229 -11.507 1.00 90.50 75 PHE A O 1
ATOM 656 N N . GLU A 1 76 ? 5.110 -14.725 -12.873 1.00 88.44 76 GLU A N 1
ATOM 657 C CA . GLU A 1 76 ? 4.567 -15.276 -14.123 1.00 88.44 76 GLU A CA 1
ATOM 658 C C . GLU A 1 76 ? 5.659 -15.798 -15.070 1.00 88.44 76 GLU A C 1
ATOM 660 O O . GLU A 1 76 ? 5.439 -15.917 -16.276 1.00 88.44 76 GLU A O 1
ATOM 665 N N . GLY A 1 77 ? 6.833 -16.146 -14.532 1.00 85.50 77 GLY A N 1
ATOM 666 C CA . GLY A 1 77 ? 7.911 -16.782 -15.291 1.00 85.50 77 GLY A CA 1
ATOM 667 C C . GLY A 1 77 ? 8.543 -15.860 -16.333 1.00 85.50 77 GLY A C 1
ATOM 668 O O . GLY A 1 77 ? 8.832 -16.301 -17.445 1.00 85.50 77 GLY A O 1
ATOM 669 N N . GLY A 1 78 ? 8.726 -14.582 -15.996 1.00 83.94 78 GLY A N 1
ATOM 670 C CA . GLY A 1 78 ? 9.389 -13.619 -16.874 1.00 83.94 78 GLY A CA 1
ATOM 671 C C . GLY A 1 78 ? 8.495 -12.946 -17.912 1.00 83.94 78 GLY A C 1
ATOM 672 O O . GLY A 1 78 ? 9.001 -12.230 -18.775 1.00 83.94 78 GLY A O 1
ATOM 673 N N . LYS A 1 79 ? 7.173 -13.144 -17.861 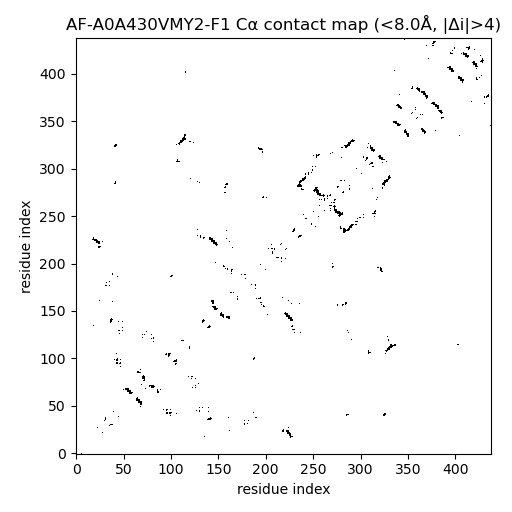1.00 84.00 79 LYS A N 1
ATOM 674 C CA . LYS A 1 79 ? 6.232 -12.554 -18.827 1.00 84.00 79 LYS A CA 1
ATOM 675 C C . LYS A 1 79 ? 6.290 -11.025 -18.834 1.00 84.00 79 LYS A C 1
ATOM 677 O O . LYS A 1 79 ? 6.212 -10.414 -19.897 1.00 84.00 79 LYS A O 1
ATOM 682 N N . ASP A 1 80 ? 6.436 -10.436 -17.654 1.00 84.88 80 ASP A N 1
ATOM 683 C CA . ASP A 1 80 ? 6.569 -9.000 -17.434 1.00 84.88 80 ASP A CA 1
ATOM 684 C C . ASP A 1 80 ? 8.011 -8.575 -17.110 1.00 84.88 80 ASP A C 1
ATOM 686 O O . ASP A 1 80 ? 8.223 -7.467 -16.617 1.00 84.88 80 ASP A O 1
ATOM 690 N N . ALA A 1 81 ? 9.004 -9.429 -17.385 1.00 84.44 81 ALA A N 1
ATOM 691 C CA . ALA A 1 81 ? 10.398 -9.136 -17.074 1.00 84.44 81 ALA A CA 1
ATOM 692 C C . ALA A 1 81 ? 10.887 -7.855 -17.766 1.00 84.44 81 ALA A C 1
ATOM 694 O O . ALA A 1 81 ? 10.629 -7.603 -18.949 1.00 84.44 81 ALA A O 1
ATOM 695 N N . ILE A 1 82 ? 11.624 -7.042 -17.013 1.00 82.44 82 ILE A N 1
ATOM 696 C CA . ILE A 1 82 ? 12.146 -5.757 -17.463 1.00 82.44 82 ILE A CA 1
ATOM 697 C C . ILE A 1 82 ? 13.642 -5.887 -17.723 1.00 82.44 82 ILE A C 1
ATOM 699 O O . ILE A 1 82 ? 14.424 -6.153 -16.816 1.00 82.44 82 ILE A O 1
ATOM 703 N N . PHE A 1 83 ? 14.049 -5.604 -18.959 1.00 80.50 83 PHE A N 1
ATOM 704 C CA . PHE A 1 83 ? 15.446 -5.667 -19.381 1.00 80.50 83 PHE A CA 1
ATOM 705 C C . PHE A 1 83 ? 15.972 -4.289 -19.784 1.00 80.50 83 PHE A C 1
ATOM 707 O O . PHE A 1 83 ? 15.257 -3.480 -20.375 1.00 80.50 83 PHE A O 1
ATOM 714 N N . GLY A 1 84 ? 17.247 -4.027 -19.488 1.00 79.62 84 GLY A N 1
ATOM 715 C CA . GLY A 1 84 ? 17.948 -2.819 -19.938 1.00 79.62 84 GLY A CA 1
ATOM 716 C C . GLY A 1 84 ? 17.568 -1.526 -19.208 1.00 79.62 84 GLY A C 1
ATOM 717 O O . GLY A 1 84 ? 17.986 -0.451 -19.634 1.00 79.62 84 GLY A O 1
ATOM 718 N N . LEU A 1 85 ? 16.803 -1.609 -18.112 1.00 84.69 85 LEU A N 1
ATOM 719 C CA . LEU A 1 85 ? 16.399 -0.459 -17.293 1.00 84.69 85 LEU A CA 1
ATOM 720 C C . LEU A 1 85 ? 17.049 -0.442 -15.900 1.00 84.69 85 LEU A C 1
ATOM 722 O O . LEU A 1 85 ? 16.564 0.273 -15.027 1.00 84.69 85 LEU A O 1
ATOM 726 N N . ASP A 1 86 ? 18.161 -1.154 -15.682 1.00 86.50 86 ASP A N 1
ATOM 727 C CA . ASP A 1 86 ? 18.801 -1.250 -14.358 1.00 86.50 86 ASP A CA 1
ATOM 728 C C . ASP A 1 86 ? 19.108 0.125 -13.752 1.00 86.50 86 ASP A C 1
ATOM 730 O O . ASP A 1 86 ? 18.776 0.385 -12.604 1.00 86.50 86 ASP A O 1
ATOM 734 N N . LYS A 1 87 ? 19.648 1.071 -14.531 1.00 86.19 87 LYS A N 1
ATOM 735 C CA . LYS A 1 87 ? 19.969 2.421 -14.030 1.00 86.19 87 LYS A CA 1
ATOM 736 C C . LYS A 1 87 ? 18.719 3.211 -13.582 1.00 86.19 87 LYS A C 1
ATOM 738 O O . LYS A 1 87 ? 18.746 3.779 -12.488 1.00 86.19 87 LYS A O 1
ATOM 743 N N . PRO A 1 88 ? 17.618 3.273 -14.358 1.00 88.38 88 PRO A N 1
ATOM 744 C CA . PRO A 1 88 ? 16.332 3.773 -13.863 1.00 88.38 88 PRO A CA 1
ATOM 745 C C . PRO A 1 88 ? 15.780 3.023 -12.642 1.00 88.38 88 PRO A C 1
ATOM 747 O O . PRO A 1 88 ? 15.329 3.669 -11.697 1.00 88.38 88 PRO A O 1
ATOM 750 N N . LEU A 1 89 ? 15.840 1.689 -12.630 1.00 94.00 89 LEU A N 1
ATOM 751 C CA . LEU A 1 89 ? 15.331 0.867 -11.527 1.00 94.00 89 LEU A CA 1
ATOM 752 C C . LEU A 1 89 ? 16.139 1.087 -10.240 1.00 94.00 89 LEU A C 1
ATOM 754 O O . LEU A 1 89 ? 15.551 1.238 -9.175 1.00 94.00 89 LEU A O 1
ATOM 758 N N . MET A 1 90 ? 17.461 1.239 -10.331 1.00 95.06 90 MET A N 1
ATOM 759 C CA . MET A 1 90 ? 18.325 1.657 -9.222 1.00 95.06 90 MET A CA 1
ATOM 760 C C . MET A 1 90 ? 17.881 2.984 -8.619 1.00 95.06 90 MET A C 1
ATOM 762 O O . MET A 1 90 ? 17.858 3.123 -7.400 1.00 95.06 90 MET A O 1
ATOM 766 N N . ARG A 1 91 ? 17.516 3.967 -9.453 1.00 95.06 91 ARG A N 1
ATOM 767 C CA . ARG A 1 91 ? 17.001 5.254 -8.963 1.00 95.06 91 ARG A CA 1
ATOM 768 C C . ARG A 1 91 ? 15.671 5.071 -8.245 1.00 95.06 91 ARG A C 1
ATOM 770 O O . ARG A 1 91 ? 15.532 5.586 -7.145 1.00 95.06 91 ARG A O 1
ATOM 777 N N . LEU A 1 92 ? 14.742 4.306 -8.823 1.00 96.12 92 LEU A N 1
ATOM 778 C CA . LEU A 1 92 ? 13.459 3.989 -8.190 1.00 96.12 92 LEU A CA 1
ATOM 779 C C . LEU A 1 92 ? 13.663 3.329 -6.819 1.00 96.12 92 LEU A C 1
ATOM 781 O O . LEU A 1 92 ? 13.116 3.801 -5.826 1.00 96.12 92 LEU A O 1
ATOM 785 N N . VAL A 1 93 ? 14.482 2.277 -6.742 1.00 98.19 93 VAL A N 1
ATOM 786 C CA . VAL A 1 93 ? 14.739 1.558 -5.486 1.00 98.19 93 VAL A CA 1
ATOM 787 C C . VAL A 1 93 ? 15.486 2.438 -4.482 1.00 98.19 93 VAL A C 1
ATOM 789 O O . VAL A 1 93 ? 15.168 2.406 -3.297 1.00 98.19 93 VAL A O 1
ATOM 792 N N . ALA A 1 94 ? 16.419 3.283 -4.927 1.00 97.56 94 ALA A N 1
ATOM 793 C CA . ALA A 1 94 ? 17.075 4.259 -4.058 1.00 97.56 94 ALA A CA 1
ATOM 794 C C . ALA A 1 94 ? 16.087 5.297 -3.499 1.00 97.56 94 ALA A C 1
ATOM 796 O O . ALA A 1 94 ? 16.175 5.649 -2.323 1.00 97.56 94 ALA A O 1
ATOM 797 N N . THR A 1 95 ? 15.124 5.759 -4.302 1.00 97.50 95 THR A N 1
ATOM 798 C CA . THR A 1 95 ? 14.048 6.647 -3.842 1.00 97.50 95 THR A CA 1
ATOM 799 C C . THR A 1 95 ? 13.153 5.951 -2.819 1.00 97.50 95 THR A C 1
ATOM 801 O O . THR A 1 95 ? 12.879 6.535 -1.773 1.00 97.50 95 THR A O 1
ATOM 804 N N . LEU A 1 96 ? 12.762 4.696 -3.066 1.00 97.94 96 LEU A N 1
ATOM 805 C CA . LEU A 1 96 ? 11.994 3.887 -2.113 1.00 97.94 96 LEU A CA 1
ATOM 806 C C . LEU A 1 96 ? 12.760 3.675 -0.803 1.00 97.94 96 LEU A C 1
ATOM 808 O O . LEU A 1 96 ? 12.181 3.820 0.267 1.00 97.94 96 LEU A O 1
ATOM 812 N N . LYS A 1 97 ? 14.069 3.407 -0.873 1.00 98.00 97 LYS A N 1
ATOM 813 C CA . LYS A 1 97 ? 14.937 3.297 0.305 1.00 98.00 97 LYS A CA 1
ATOM 814 C C . LYS A 1 97 ? 14.967 4.601 1.100 1.00 98.00 97 LYS A C 1
ATOM 816 O O . LYS A 1 97 ? 14.796 4.588 2.313 1.00 98.00 97 LYS A O 1
ATOM 821 N N . ALA A 1 98 ? 15.168 5.734 0.431 1.00 97.69 98 ALA A N 1
ATOM 822 C CA . ALA A 1 98 ? 15.179 7.037 1.088 1.00 97.69 98 ALA A CA 1
ATOM 823 C C . ALA A 1 98 ? 13.827 7.357 1.756 1.00 97.69 98 ALA A C 1
ATOM 825 O O . ALA A 1 98 ? 13.813 7.817 2.895 1.00 97.69 98 ALA A O 1
ATOM 826 N N . ALA A 1 99 ? 12.708 7.046 1.095 1.00 96.50 99 ALA A N 1
ATOM 827 C CA . ALA A 1 99 ? 11.365 7.166 1.667 1.00 96.50 99 ALA A CA 1
ATOM 828 C C . ALA A 1 99 ? 11.145 6.221 2.863 1.00 96.50 99 ALA A C 1
ATOM 830 O O . ALA A 1 99 ? 10.578 6.617 3.877 1.00 96.50 99 ALA A O 1
ATOM 831 N N . ALA A 1 100 ? 11.648 4.984 2.791 1.00 97.12 100 ALA A N 1
ATOM 832 C CA . ALA A 1 100 ? 11.568 4.008 3.880 1.00 97.12 100 ALA A CA 1
ATOM 833 C C . ALA A 1 100 ? 12.267 4.495 5.168 1.00 97.12 100 ALA A C 1
ATOM 835 O O . ALA A 1 100 ? 11.830 4.164 6.274 1.00 97.12 100 ALA A O 1
ATOM 836 N N . HIS A 1 101 ? 13.305 5.327 5.021 1.00 96.94 101 HIS A N 1
ATOM 837 C CA . HIS A 1 101 ? 14.011 6.007 6.112 1.00 96.94 101 HIS A CA 1
ATOM 838 C C . HIS A 1 101 ? 13.509 7.438 6.394 1.00 96.94 101 HIS A C 1
ATOM 840 O O . HIS A 1 101 ? 14.159 8.152 7.154 1.00 96.94 101 HIS A O 1
ATOM 846 N N . ARG A 1 102 ? 12.375 7.862 5.813 1.00 94.00 102 ARG A N 1
ATOM 847 C CA . ARG A 1 102 ? 11.754 9.185 6.026 1.00 94.00 102 ARG A CA 1
ATOM 848 C C . ARG A 1 102 ? 12.667 10.372 5.675 1.00 94.00 102 ARG A C 1
ATOM 850 O O . ARG A 1 102 ? 12.757 11.355 6.406 1.00 94.00 102 ARG A O 1
ATOM 857 N N . LEU A 1 103 ? 13.391 10.269 4.559 1.00 93.94 103 LEU A N 1
ATOM 858 C CA . LEU A 1 103 ? 14.337 11.297 4.102 1.00 93.94 103 LEU A CA 1
ATOM 859 C C . LEU A 1 103 ? 13.718 12.323 3.135 1.00 93.94 103 LEU A C 1
ATOM 861 O O . LEU A 1 103 ? 14.448 13.053 2.459 1.00 93.94 103 LEU A O 1
ATOM 865 N N . GLY A 1 104 ? 12.388 12.376 3.028 1.00 91.25 104 GLY A N 1
ATOM 866 C CA . GLY A 1 104 ? 11.633 13.345 2.236 1.00 91.25 104 GLY A CA 1
ATOM 867 C C . GLY A 1 104 ? 10.900 12.788 1.006 1.00 91.25 104 GLY A C 1
ATOM 868 O O . GLY A 1 104 ? 9.846 13.338 0.676 1.00 91.25 104 GLY A O 1
ATOM 869 N N . PRO A 1 105 ? 11.390 11.760 0.275 1.00 91.19 105 PRO A N 1
ATOM 870 C CA . PRO A 1 105 ? 10.658 11.231 -0.875 1.00 91.19 105 PRO A CA 1
ATOM 871 C C . PRO A 1 105 ? 9.312 10.586 -0.545 1.00 91.19 105 PRO A C 1
ATOM 873 O O . PRO A 1 105 ? 8.477 10.507 -1.437 1.00 91.19 105 PRO A O 1
ATOM 876 N N . GLU A 1 106 ? 9.081 10.169 0.702 1.00 92.81 106 GLU A N 1
ATOM 877 C CA . GLU A 1 106 ? 7.778 9.679 1.165 1.00 92.81 106 GLU A CA 1
ATOM 878 C C . GLU A 1 106 ? 6.679 10.740 1.027 1.00 92.81 106 GLU A C 1
ATOM 880 O O . GLU A 1 106 ? 5.539 10.398 0.741 1.00 92.81 106 GLU A O 1
ATOM 885 N N . ARG A 1 107 ? 7.043 12.030 1.096 1.00 91.56 107 ARG A N 1
ATOM 886 C CA . ARG A 1 107 ? 6.118 13.165 0.963 1.00 91.56 107 ARG A CA 1
ATOM 887 C C . ARG A 1 107 ? 5.881 13.616 -0.484 1.00 91.56 107 ARG A C 1
ATOM 889 O O . ARG A 1 107 ? 5.606 14.791 -0.750 1.00 91.56 107 ARG A O 1
ATOM 896 N N . ARG A 1 108 ? 6.132 12.737 -1.459 1.00 91.12 108 ARG A N 1
ATOM 897 C CA . ARG A 1 108 ? 6.121 13.064 -2.892 1.00 91.12 108 ARG A CA 1
ATOM 898 C C . ARG A 1 108 ? 5.431 11.973 -3.693 1.00 91.12 108 ARG A C 1
ATOM 900 O O . ARG A 1 108 ? 5.503 10.794 -3.373 1.00 91.12 108 ARG A O 1
ATOM 907 N 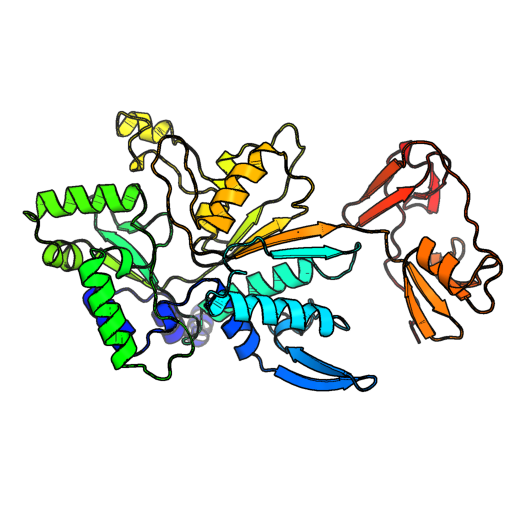N . ILE A 1 109 ? 4.846 12.383 -4.811 1.00 89.38 109 ILE A N 1
ATOM 908 C CA . ILE A 1 109 ? 4.352 11.459 -5.830 1.00 89.38 109 ILE A CA 1
ATOM 909 C C . ILE A 1 109 ? 5.552 10.864 -6.573 1.00 89.38 109 ILE A C 1
ATOM 911 O O . ILE A 1 109 ? 6.401 11.600 -7.089 1.00 89.38 109 ILE A O 1
ATOM 915 N N . LEU A 1 110 ? 5.616 9.536 -6.662 1.00 93.81 110 LEU A N 1
ATOM 916 C CA . LEU A 1 110 ? 6.580 8.854 -7.517 1.00 93.81 110 LEU A CA 1
ATOM 917 C C . LEU A 1 110 ? 6.073 8.910 -8.956 1.00 93.81 110 LEU A C 1
ATOM 919 O O . LEU A 1 110 ? 5.089 8.262 -9.292 1.00 93.81 110 LEU A O 1
ATOM 923 N N . LEU A 1 111 ? 6.740 9.687 -9.811 1.00 91.31 111 LEU A N 1
ATOM 924 C CA . LEU A 1 111 ? 6.365 9.825 -11.217 1.00 91.31 111 LEU A CA 1
ATOM 925 C C . LEU A 1 111 ? 7.286 8.997 -12.121 1.00 91.31 111 LEU A C 1
ATOM 927 O O . LEU A 1 111 ? 8.452 9.339 -12.328 1.00 91.31 111 LEU A O 1
ATOM 931 N N . LEU A 1 112 ? 6.741 7.944 -12.728 1.00 89.81 112 LEU A N 1
ATOM 932 C CA . LEU A 1 112 ? 7.371 7.243 -13.842 1.00 89.81 112 LEU A CA 1
ATOM 933 C C . LEU A 1 112 ? 7.054 7.992 -15.136 1.00 89.81 112 LEU A C 1
ATOM 935 O O . LEU A 1 112 ? 5.941 7.950 -15.660 1.00 89.81 112 LEU A O 1
ATOM 939 N N . HIS A 1 113 ? 8.055 8.681 -15.661 1.00 83.00 113 HIS A N 1
ATOM 940 C CA . HIS A 1 113 ? 7.931 9.517 -16.845 1.00 83.00 113 HIS A CA 1
ATOM 941 C C . HIS A 1 113 ? 8.848 9.005 -17.951 1.00 83.00 113 HIS A C 1
ATOM 943 O O . HIS A 1 113 ? 10.019 8.710 -17.710 1.00 83.00 113 HIS A O 1
ATOM 949 N N . GLY A 1 114 ? 8.320 8.888 -19.167 1.00 75.69 114 GLY A N 1
ATOM 950 C CA . GLY A 1 114 ? 9.113 8.468 -20.316 1.00 75.69 114 GLY A CA 1
ATOM 951 C C . GLY A 1 114 ? 8.276 8.054 -21.523 1.00 75.69 114 GLY A C 1
ATOM 952 O O . GLY A 1 114 ? 7.042 8.009 -21.437 1.00 75.69 114 GLY A O 1
ATOM 953 N N . PRO A 1 115 ? 8.927 7.698 -22.639 1.00 70.94 115 PRO A N 1
ATOM 954 C CA . PRO A 1 115 ? 8.243 7.477 -23.908 1.00 70.94 115 PRO A CA 1
ATOM 955 C C . PRO A 1 115 ? 7.348 6.230 -23.908 1.00 70.94 115 PRO A C 1
ATOM 957 O O . PRO A 1 115 ? 7.432 5.377 -23.020 1.00 70.94 115 PRO A O 1
ATOM 960 N N . VAL A 1 116 ? 6.473 6.086 -24.904 1.00 72.81 116 VAL A N 1
ATOM 961 C CA . VAL A 1 116 ? 5.643 4.874 -25.052 1.00 72.81 116 VAL A CA 1
ATOM 962 C C . VAL A 1 116 ? 6.534 3.625 -25.116 1.00 72.81 116 VAL A C 1
ATOM 964 O O . VAL A 1 116 ? 7.613 3.650 -25.701 1.00 72.81 116 VAL A O 1
ATOM 967 N N . GLY A 1 117 ? 6.106 2.536 -24.473 1.00 72.31 117 GLY A N 1
ATOM 968 C CA . GLY A 1 117 ? 6.856 1.274 -24.458 1.00 72.31 117 GLY A CA 1
ATOM 969 C C . GLY A 1 117 ? 8.032 1.215 -23.474 1.00 72.31 117 GLY A C 1
ATOM 970 O O . GLY A 1 117 ? 8.686 0.184 -23.385 1.00 72.31 117 GLY A O 1
ATOM 971 N N . SER A 1 118 ? 8.282 2.255 -22.669 1.00 76.12 118 SER A N 1
ATOM 972 C CA . SER A 1 118 ? 9.386 2.291 -21.690 1.00 76.12 118 SER A CA 1
ATOM 973 C C . SER A 1 118 ? 9.114 1.528 -20.374 1.00 76.12 118 SER A C 1
ATOM 975 O O . SER A 1 118 ? 9.550 1.958 -19.309 1.00 76.12 118 SER A O 1
ATOM 977 N N . ALA A 1 119 ? 8.319 0.454 -20.422 1.00 85.38 119 ALA A N 1
ATOM 978 C CA . ALA A 1 119 ? 7.963 -0.421 -19.294 1.00 85.38 119 ALA A CA 1
ATOM 979 C C . ALA A 1 119 ? 7.310 0.232 -18.047 1.00 85.38 119 ALA A C 1
ATOM 981 O O . ALA A 1 119 ? 7.160 -0.443 -17.037 1.00 85.38 119 ALA A O 1
ATOM 982 N N . LYS A 1 120 ? 6.853 1.494 -18.086 1.00 90.00 120 LYS A N 1
ATOM 983 C CA . LYS A 1 120 ? 6.278 2.197 -16.910 1.00 90.00 120 LYS A CA 1
ATOM 984 C C . LYS A 1 120 ? 5.124 1.439 -16.243 1.00 90.00 120 LYS A C 1
ATOM 986 O O . LYS A 1 120 ? 5.202 1.118 -15.064 1.00 90.00 120 LYS A O 1
ATOM 991 N N . SER A 1 121 ? 4.096 1.085 -17.014 1.00 90.19 121 SER A N 1
ATOM 992 C CA . SER A 1 121 ? 2.962 0.302 -16.505 1.00 90.19 121 SER A CA 1
ATOM 993 C C . SER A 1 121 ? 3.360 -1.134 -16.151 1.00 90.19 121 SER A C 1
ATOM 995 O O . SER A 1 121 ? 2.692 -1.782 -15.358 1.00 90.19 121 SER A O 1
ATOM 997 N N . THR A 1 122 ? 4.457 -1.650 -16.715 1.00 91.88 122 THR A N 1
ATOM 998 C CA . THR A 1 122 ? 5.016 -2.953 -16.324 1.00 91.88 122 THR A CA 1
ATOM 999 C C . THR A 1 122 ? 5.681 -2.882 -14.954 1.00 91.88 122 THR A C 1
ATOM 1001 O O . THR A 1 122 ? 5.428 -3.754 -14.132 1.00 91.88 122 THR A O 1
ATOM 1004 N N . ILE A 1 123 ? 6.430 -1.814 -14.657 1.00 95.62 123 ILE A N 1
ATOM 1005 C CA . ILE A 1 123 ? 6.973 -1.551 -13.315 1.00 95.62 123 ILE A CA 1
ATOM 1006 C C . ILE A 1 123 ? 5.831 -1.475 -12.300 1.00 95.62 123 ILE A C 1
ATOM 1008 O O . ILE A 1 123 ? 5.863 -2.190 -11.304 1.00 95.62 123 ILE A O 1
ATOM 1012 N N . ALA A 1 124 ? 4.807 -0.659 -12.567 1.00 96.31 124 ALA A N 1
ATOM 1013 C CA . ALA A 1 124 ? 3.667 -0.512 -11.664 1.00 96.31 124 ALA A CA 1
ATOM 1014 C C . ALA A 1 124 ? 2.941 -1.847 -11.424 1.00 96.31 124 ALA A C 1
ATOM 1016 O O . ALA A 1 124 ? 2.706 -2.232 -10.280 1.00 96.31 124 ALA A O 1
ATOM 1017 N N . ARG A 1 125 ? 2.678 -2.620 -12.484 1.00 95.50 125 ARG A N 1
ATOM 1018 C CA . ARG A 1 125 ? 2.064 -3.951 -12.381 1.00 95.50 125 ARG A CA 1
ATOM 1019 C C . ARG A 1 125 ? 2.908 -4.940 -11.580 1.00 95.50 125 ARG A C 1
ATOM 1021 O O . ARG A 1 125 ? 2.350 -5.688 -10.782 1.00 95.50 125 ARG A O 1
ATOM 1028 N N . LEU A 1 126 ? 4.230 -4.947 -11.768 1.00 97.19 126 LEU A N 1
ATOM 1029 C CA . LEU A 1 126 ? 5.132 -5.784 -10.976 1.00 97.19 126 LEU A CA 1
ATOM 1030 C C . LEU A 1 126 ? 5.115 -5.380 -9.505 1.00 97.19 126 LEU A C 1
ATOM 1032 O O . LEU A 1 126 ? 5.021 -6.261 -8.660 1.00 97.19 126 LEU A O 1
ATOM 1036 N N . LEU A 1 127 ? 5.131 -4.081 -9.189 1.00 98.31 127 LEU A N 1
ATOM 1037 C CA . LEU A 1 127 ? 5.018 -3.600 -7.809 1.00 98.31 127 LEU A CA 1
ATOM 1038 C C . LEU A 1 127 ? 3.708 -4.057 -7.153 1.00 98.31 127 LEU A C 1
ATOM 1040 O O . LEU A 1 127 ? 3.752 -4.552 -6.031 1.00 98.31 127 LEU A O 1
ATOM 1044 N N . LYS A 1 128 ? 2.570 -3.977 -7.858 1.00 98.06 128 LYS A N 1
ATOM 1045 C CA . LYS A 1 128 ? 1.270 -4.471 -7.362 1.00 98.06 128 LYS A CA 1
ATOM 1046 C C . LYS A 1 128 ? 1.281 -5.985 -7.121 1.00 98.06 128 LYS A C 1
ATOM 1048 O O . LYS A 1 128 ? 1.001 -6.426 -6.008 1.00 98.06 128 LYS A O 1
ATOM 1053 N N . LYS A 1 129 ? 1.700 -6.779 -8.117 1.00 97.38 129 LYS A N 1
ATOM 1054 C CA . LYS A 1 129 ? 1.854 -8.247 -8.000 1.00 97.38 129 LYS A CA 1
ATOM 1055 C C . LYS A 1 129 ? 2.790 -8.638 -6.854 1.00 97.38 129 LYS A C 1
ATOM 1057 O O . LYS A 1 129 ? 2.501 -9.554 -6.086 1.00 97.38 129 LYS A O 1
ATOM 1062 N N . GLY A 1 130 ? 3.907 -7.929 -6.739 1.00 97.81 130 GLY A N 1
ATOM 1063 C CA . GLY A 1 130 ? 4.876 -8.108 -5.673 1.00 97.81 130 GLY A CA 1
ATOM 1064 C C . GLY A 1 130 ? 4.274 -7.838 -4.310 1.00 97.81 130 GLY A C 1
ATOM 1065 O O . GLY A 1 130 ? 4.466 -8.636 -3.400 1.00 97.81 130 GLY A O 1
ATOM 1066 N N . LEU A 1 131 ? 3.524 -6.746 -4.173 1.00 97.75 131 LEU A N 1
ATOM 1067 C CA . LEU A 1 131 ? 2.951 -6.330 -2.901 1.00 97.75 131 LEU A CA 1
ATOM 1068 C C . LEU A 1 131 ? 1.889 -7.329 -2.434 1.00 97.75 131 LEU A C 1
ATOM 1070 O O . LEU A 1 131 ? 1.879 -7.729 -1.271 1.00 97.75 131 LEU A O 1
ATOM 1074 N N . GLU A 1 132 ? 1.072 -7.818 -3.366 1.00 97.62 132 GLU A N 1
ATOM 1075 C CA . GLU A 1 132 ? 0.161 -8.936 -3.148 1.00 97.62 132 GLU A CA 1
ATOM 1076 C C . GLU A 1 132 ? 0.886 -10.197 -2.659 1.00 97.62 132 GLU A C 1
ATOM 1078 O O . GLU A 1 132 ? 0.482 -10.797 -1.659 1.00 97.62 132 GLU A O 1
ATOM 1083 N N . ALA A 1 133 ? 1.941 -10.628 -3.352 1.00 96.94 133 ALA A N 1
ATOM 1084 C CA . ALA A 1 133 ? 2.679 -11.840 -3.005 1.00 96.94 133 ALA A CA 1
ATOM 1085 C C . ALA A 1 133 ? 3.423 -11.698 -1.668 1.00 96.94 133 ALA A C 1
ATOM 1087 O O . ALA A 1 133 ? 3.325 -12.571 -0.808 1.00 96.94 133 ALA A O 1
ATOM 1088 N N . TYR A 1 134 ? 4.104 -10.572 -1.461 1.00 97.75 134 TYR A N 1
ATOM 1089 C CA . TYR A 1 134 ? 4.853 -10.269 -0.246 1.00 97.75 134 TYR A CA 1
ATOM 1090 C C . TYR A 1 134 ? 3.931 -10.159 0.964 1.00 97.75 134 TYR A C 1
ATOM 1092 O O . TYR A 1 134 ? 4.229 -10.709 2.020 1.00 97.75 134 TYR A O 1
ATOM 1100 N N . SER A 1 135 ? 2.742 -9.567 0.799 1.00 97.44 135 SER A N 1
ATOM 1101 C CA . SER A 1 135 ? 1.742 -9.511 1.868 1.00 97.44 135 SER A CA 1
ATOM 1102 C C . SER A 1 135 ? 1.240 -10.881 2.318 1.00 97.44 135 SER A C 1
ATOM 1104 O O . SER A 1 135 ? 0.559 -10.936 3.335 1.00 97.44 135 SER A O 1
ATOM 1106 N N . ARG A 1 136 ? 1.548 -11.976 1.607 1.00 95.69 136 ARG A N 1
ATOM 1107 C CA . ARG A 1 136 ? 1.216 -13.357 1.991 1.00 95.69 136 ARG A CA 1
ATOM 1108 C C . ARG A 1 136 ? 2.372 -14.091 2.678 1.00 95.69 136 ARG A C 1
ATOM 1110 O O . ARG A 1 136 ? 2.147 -15.182 3.190 1.00 95.69 136 ARG A O 1
ATOM 1117 N N . THR A 1 137 ? 3.577 -13.521 2.714 1.00 95.00 137 THR A N 1
ATOM 1118 C CA . THR A 1 137 ? 4.722 -14.127 3.411 1.00 95.00 137 THR A CA 1
ATOM 1119 C C . THR A 1 137 ? 4.738 -13.750 4.892 1.00 95.00 137 THR A C 1
ATOM 1121 O O . THR A 1 137 ? 3.979 -12.885 5.343 1.00 95.00 137 THR A O 1
ATOM 1124 N N . GLU A 1 138 ? 5.613 -14.397 5.663 1.00 93.75 138 GLU A N 1
ATOM 1125 C CA . GLU A 1 138 ? 5.837 -14.048 7.068 1.00 93.75 138 GLU A CA 1
ATOM 1126 C C . GLU A 1 138 ? 6.565 -12.707 7.221 1.00 93.75 138 GLU A C 1
ATOM 1128 O O . GLU A 1 138 ? 6.291 -11.957 8.154 1.00 93.75 138 GLU A O 1
ATOM 1133 N N . GLU A 1 139 ? 7.466 -12.374 6.298 1.00 95.00 139 GLU A N 1
ATOM 1134 C CA . GLU A 1 139 ? 8.225 -11.122 6.284 1.00 95.00 139 GLU A CA 1
ATOM 1135 C C . GLU A 1 139 ? 7.346 -9.925 5.921 1.00 95.00 139 GLU A C 1
ATOM 1137 O O . GLU A 1 139 ? 7.557 -8.834 6.452 1.00 95.00 139 GLU A O 1
ATOM 1142 N N . GLY A 1 140 ? 6.395 -10.108 5.002 1.00 95.62 140 GLY A N 1
ATOM 1143 C CA . GLY A 1 140 ? 5.505 -9.052 4.523 1.00 95.62 140 GLY A CA 1
ATOM 1144 C C . GLY A 1 140 ? 4.163 -8.989 5.244 1.00 95.62 140 GLY A C 1
ATOM 1145 O O . GLY A 1 140 ? 3.279 -8.248 4.809 1.00 95.62 140 GLY A O 1
ATOM 1146 N N . LYS A 1 141 ? 3.985 -9.746 6.334 1.00 95.44 141 LYS A N 1
ATOM 1147 C CA . LYS A 1 141 ? 2.724 -9.760 7.075 1.00 95.44 141 LYS A CA 1
ATOM 1148 C C . LYS A 1 141 ? 2.394 -8.410 7.692 1.00 95.44 141 LYS A C 1
ATOM 1150 O O . LYS A 1 141 ? 3.255 -7.716 8.222 1.00 95.44 141 LYS A O 1
ATOM 1155 N N . LEU A 1 142 ? 1.115 -8.076 7.647 1.00 96.81 142 LEU A N 1
ATOM 1156 C CA . LEU A 1 142 ? 0.532 -6.895 8.263 1.00 96.81 142 LEU A CA 1
ATOM 1157 C C . LEU A 1 142 ? -0.882 -7.218 8.745 1.00 96.81 142 LEU A C 1
ATOM 1159 O O . LEU A 1 142 ? -1.488 -8.209 8.319 1.00 96.81 142 LEU A O 1
ATOM 1163 N N . PHE A 1 143 ? -1.384 -6.390 9.651 1.00 98.44 143 PHE A N 1
ATOM 1164 C CA . PHE A 1 143 ? -2.645 -6.612 10.342 1.00 98.44 143 PHE A CA 1
ATOM 1165 C C . PHE A 1 143 ? -3.528 -5.373 10.262 1.00 98.44 143 PHE A C 1
ATOM 1167 O O . PHE A 1 143 ? -3.068 -4.262 10.012 1.00 98.44 143 PHE A O 1
ATOM 1174 N N . THR A 1 144 ? -4.813 -5.607 10.466 1.00 98.50 144 THR A N 1
ATOM 1175 C CA . THR A 1 144 ? -5.841 -4.586 10.647 1.00 98.50 144 THR A CA 1
ATOM 1176 C C . THR A 1 144 ? -6.842 -5.096 11.678 1.00 98.50 144 THR A C 1
ATOM 1178 O O . THR A 1 144 ? -6.626 -6.143 12.286 1.00 98.50 144 THR A O 1
ATOM 1181 N N . PHE A 1 145 ? -7.944 -4.393 11.897 1.00 98.69 145 PHE A N 1
ATOM 1182 C CA . PHE A 1 145 ? -8.929 -4.772 12.895 1.00 98.69 145 PHE A CA 1
ATOM 1183 C C . PHE A 1 145 ? -10.363 -4.569 12.415 1.00 98.69 145 PHE A C 1
ATOM 1185 O O . PHE A 1 145 ? -10.653 -3.898 11.418 1.00 98.69 145 PHE A O 1
ATOM 1192 N N . TYR A 1 146 ? -11.279 -5.175 13.155 1.00 98.56 146 TYR A N 1
ATOM 1193 C CA . TYR A 1 146 ? -12.699 -4.896 13.064 1.00 98.56 146 TYR A CA 1
ATOM 1194 C C . TYR A 1 146 ? -13.300 -4.759 14.462 1.00 98.56 146 TYR A C 1
ATOM 1196 O O . TYR A 1 146 ? -12.799 -5.325 15.436 1.00 98.56 146 TYR A O 1
ATOM 1204 N N . TRP A 1 147 ? -14.389 -4.004 14.540 1.00 98.31 147 TRP A N 1
ATOM 1205 C CA . TRP A 1 147 ? -15.191 -3.847 15.745 1.00 98.31 147 TRP A CA 1
ATOM 1206 C C . TRP A 1 147 ? -16.224 -4.968 15.821 1.00 98.31 147 TRP A C 1
ATOM 1208 O O . TRP A 1 147 ? -16.920 -5.245 14.841 1.00 98.31 147 TRP A O 1
ATOM 1218 N N . LYS A 1 148 ? -16.372 -5.599 16.981 1.00 97.25 148 LYS A N 1
ATOM 1219 C CA . LYS A 1 148 ? -17.504 -6.478 17.274 1.00 97.25 148 LYS A CA 1
ATOM 1220 C C . LYS A 1 148 ? -18.706 -5.599 17.602 1.00 97.25 148 LYS A C 1
ATOM 1222 O O . LYS A 1 148 ? -18.748 -4.977 18.659 1.00 97.25 148 LYS A O 1
ATOM 1227 N N . THR A 1 149 ? -19.692 -5.543 16.712 1.00 93.56 149 THR A N 1
ATOM 1228 C CA . THR A 1 149 ? -20.948 -4.827 16.974 1.00 93.56 149 THR A CA 1
ATOM 1229 C C . THR A 1 149 ? -22.113 -5.805 17.080 1.00 93.56 149 THR A C 1
ATOM 1231 O O . THR A 1 149 ? -21.987 -6.995 16.781 1.00 93.56 149 THR A O 1
ATOM 1234 N N . LYS A 1 150 ? -23.273 -5.316 17.530 1.00 89.38 150 LYS A N 1
ATOM 1235 C CA . LYS A 1 150 ? -24.487 -6.140 17.647 1.00 89.38 150 LYS A CA 1
ATOM 1236 C C . LYS A 1 150 ? -25.012 -6.587 16.281 1.00 89.38 150 LYS A C 1
ATOM 1238 O O . LYS A 1 150 ? -25.653 -7.625 16.176 1.00 89.38 150 LYS A O 1
ATOM 1243 N N . GLU A 1 151 ? -24.735 -5.799 15.250 1.00 88.94 151 GLU A N 1
ATOM 1244 C CA . GLU A 1 151 ? -25.130 -6.029 13.862 1.00 88.94 151 GLU A CA 1
ATOM 1245 C C . GLU A 1 151 ? -24.157 -6.963 13.122 1.00 88.94 151 GLU A C 1
ATOM 1247 O O . GLU A 1 151 ? -24.452 -7.393 12.008 1.00 88.94 151 GLU A O 1
ATOM 1252 N N . GLY A 1 152 ? -23.015 -7.291 13.736 1.00 93.88 152 GLY A N 1
ATOM 1253 C CA . GLY A 1 152 ? -21.968 -8.133 13.168 1.00 93.88 152 GLY A CA 1
ATOM 1254 C C . GLY A 1 152 ? -20.580 -7.484 13.234 1.00 93.88 152 GLY A C 1
ATOM 1255 O O . GLY A 1 152 ? -20.400 -6.437 13.855 1.00 93.88 152 GLY A O 1
ATOM 1256 N N . PRO A 1 153 ? -19.562 -8.107 12.619 1.00 96.25 153 PRO A N 1
ATOM 1257 C CA . PRO A 1 153 ? -18.238 -7.509 12.522 1.00 96.25 153 PRO A CA 1
ATOM 1258 C C . PRO A 1 153 ? -18.283 -6.260 11.632 1.00 96.25 153 PRO A C 1
ATOM 1260 O O . PRO A 1 153 ? -18.680 -6.328 10.468 1.00 96.25 153 PRO A O 1
ATOM 1263 N N . LEU A 1 154 ? -17.833 -5.127 12.166 1.00 96.94 154 LEU A N 1
ATOM 1264 C CA . LEU A 1 154 ? -17.657 -3.887 11.421 1.00 96.94 154 LEU A CA 1
ATOM 1265 C C . LEU A 1 154 ? -16.163 -3.678 11.126 1.00 96.94 154 LEU A C 1
ATOM 1267 O O . LEU A 1 154 ? -15.427 -3.234 12.013 1.00 96.94 154 LEU A O 1
ATOM 1271 N N . PRO A 1 155 ? -15.684 -4.001 9.912 1.00 97.19 155 PRO A N 1
ATOM 1272 C CA . PRO A 1 155 ? -14.283 -3.809 9.551 1.00 97.19 155 PRO A CA 1
ATOM 1273 C C . PRO A 1 155 ? -13.888 -2.334 9.579 1.00 97.19 155 PRO A C 1
ATOM 1275 O O . PRO A 1 155 ? -14.696 -1.469 9.233 1.00 97.19 155 PRO A O 1
ATOM 1278 N N . CYS A 1 156 ? -12.634 -2.054 9.950 1.00 97.31 156 CYS A N 1
ATOM 1279 C CA . CYS A 1 156 ? -12.061 -0.737 9.713 1.00 97.31 156 CYS A CA 1
ATOM 1280 C C . CYS A 1 156 ? -12.090 -0.455 8.199 1.00 97.31 156 CYS A C 1
ATOM 1282 O O . CYS A 1 156 ? -11.473 -1.202 7.433 1.00 97.31 156 CYS A O 1
ATOM 1284 N N . PRO A 1 157 ? -12.791 0.599 7.744 1.00 95.44 157 PRO A N 1
ATOM 1285 C CA . PRO A 1 157 ? -12.945 0.855 6.316 1.00 95.44 157 PRO A CA 1
ATOM 1286 C C . PRO A 1 157 ? -11.630 1.282 5.649 1.00 95.44 157 PRO A C 1
ATOM 1288 O O . PRO A 1 157 ? -11.460 1.084 4.455 1.00 95.44 157 PRO A O 1
ATOM 1291 N N . MET A 1 158 ? -10.693 1.812 6.436 1.00 96.38 158 MET A N 1
ATOM 1292 C CA . MET A 1 158 ? -9.381 2.268 5.987 1.00 96.38 158 MET A CA 1
ATOM 1293 C C . MET A 1 158 ? -8.284 1.210 6.180 1.00 96.38 158 MET A C 1
ATOM 1295 O O . MET A 1 158 ? -7.121 1.516 5.970 1.00 96.38 158 MET A O 1
ATOM 1299 N N . GLN A 1 159 ? -8.604 -0.020 6.607 1.00 97.00 159 GLN A N 1
ATOM 1300 C CA . GLN A 1 159 ? -7.604 -1.069 6.891 1.00 97.00 159 GLN A CA 1
ATOM 1301 C C . GLN A 1 159 ? -6.481 -0.604 7.841 1.00 97.00 159 GLN A C 1
ATOM 1303 O O . GLN A 1 159 ? -5.314 -0.964 7.693 1.00 97.00 159 GLN A O 1
ATOM 1308 N N . GLU A 1 160 ? -6.841 0.222 8.821 1.00 97.56 160 GLU A N 1
ATOM 1309 C CA . GLU A 1 160 ? -5.893 0.897 9.702 1.00 97.56 160 GLU A CA 1
ATOM 1310 C C . GLU A 1 160 ? -5.038 -0.067 10.515 1.00 97.56 160 GLU A C 1
ATOM 1312 O O . GLU A 1 160 ? -5.451 -1.181 10.855 1.00 97.56 160 GLU A O 1
ATOM 1317 N N . GLU A 1 161 ? -3.851 0.420 10.864 1.00 97.88 161 GLU A N 1
ATOM 1318 C CA . GLU A 1 161 ? -2.946 -0.241 11.787 1.00 97.88 161 GLU A CA 1
ATOM 1319 C C . GLU A 1 161 ? -3.571 -0.328 13.197 1.00 97.88 161 GLU A C 1
ATOM 1321 O O . GLU A 1 161 ? -3.915 0.720 13.752 1.00 97.88 161 GLU A O 1
ATOM 1326 N N . PRO A 1 162 ? -3.702 -1.521 13.823 1.00 98.25 162 PRO A N 1
ATOM 1327 C CA . PRO A 1 162 ? -4.353 -1.648 15.125 1.00 98.25 162 PRO A CA 1
ATOM 1328 C C . PRO A 1 162 ? -3.742 -0.796 16.242 1.00 98.25 162 PRO A C 1
ATOM 1330 O O . PRO A 1 162 ? -4.491 -0.336 17.100 1.00 98.25 162 PRO A O 1
ATOM 1333 N N . LEU A 1 163 ? -2.433 -0.509 16.245 1.00 97.88 163 LEU A N 1
ATOM 1334 C CA . LEU A 1 163 ? -1.834 0.395 17.239 1.00 97.88 163 LEU A CA 1
ATOM 1335 C C . LEU A 1 163 ? -2.425 1.819 17.221 1.00 97.88 163 LEU A C 1
ATOM 1337 O O . LEU A 1 163 ? -2.265 2.542 18.204 1.00 97.88 163 LEU A O 1
ATOM 1341 N N . LEU A 1 164 ? -3.136 2.230 16.163 1.00 97.81 164 LEU A N 1
ATOM 1342 C CA . LEU A 1 164 ? -3.880 3.497 16.137 1.00 97.81 164 LEU A CA 1
ATOM 1343 C C . LEU A 1 164 ? -5.069 3.518 17.115 1.00 97.81 164 LEU A C 1
ATOM 1345 O O . LEU A 1 164 ? -5.557 4.596 17.442 1.00 97.81 164 LEU A O 1
ATOM 1349 N N . LEU A 1 165 ? -5.514 2.361 17.621 1.00 98.00 165 LEU A N 1
ATOM 1350 C CA . LEU A 1 165 ? -6.524 2.273 18.683 1.00 98.00 165 LEU A CA 1
ATOM 1351 C C . LEU A 1 165 ? -6.017 2.804 20.034 1.00 98.00 165 LEU A C 1
ATOM 1353 O O . LEU A 1 165 ? -6.826 3.125 20.904 1.00 98.00 165 LEU A O 1
ATOM 1357 N N . LEU A 1 166 ? -4.696 2.893 20.220 1.00 97.50 166 LEU A N 1
ATOM 1358 C CA . LEU A 1 166 ? -4.095 3.440 21.431 1.00 97.50 166 LEU A CA 1
ATOM 1359 C C . LEU A 1 166 ? -3.973 4.969 21.347 1.00 97.50 166 LEU A C 1
ATOM 1361 O O . LEU A 1 166 ? -3.571 5.496 20.306 1.00 97.50 166 LEU A O 1
ATOM 1365 N N . PRO A 1 167 ? -4.221 5.687 22.460 1.00 95.81 167 PRO A N 1
ATOM 1366 C CA . PRO A 1 167 ? -3.814 7.075 22.615 1.00 95.81 167 PRO A CA 1
ATOM 1367 C C . PRO A 1 167 ? -2.336 7.265 22.272 1.00 95.81 167 PRO A C 1
ATOM 1369 O O . PRO A 1 167 ? -1.507 6.386 22.529 1.00 95.81 167 PRO A O 1
ATOM 1372 N N . LYS A 1 168 ? -2.003 8.429 21.710 1.00 95.56 168 LYS A N 1
ATOM 1373 C CA . LYS A 1 168 ? -0.671 8.728 21.170 1.00 95.56 168 LYS A CA 1
ATOM 1374 C C . LYS A 1 168 ? 0.443 8.525 22.199 1.00 95.56 168 LYS A C 1
ATOM 1376 O O . LYS A 1 168 ? 1.511 8.037 21.847 1.00 95.56 168 LYS A O 1
ATOM 1381 N N . GLU A 1 169 ? 0.193 8.873 23.454 1.00 95.88 169 GLU A N 1
ATOM 1382 C CA . GLU A 1 169 ? 1.150 8.761 24.554 1.00 95.88 169 GLU A CA 1
ATOM 1383 C C . GLU A 1 169 ? 1.498 7.290 24.824 1.00 95.88 169 GLU A C 1
ATOM 1385 O O . GLU A 1 169 ? 2.662 6.908 24.734 1.00 95.88 169 GLU A O 1
ATOM 1390 N N . ILE A 1 170 ? 0.479 6.445 25.015 1.00 96.38 170 ILE A N 1
ATOM 1391 C CA . ILE A 1 170 ? 0.631 4.998 25.251 1.00 96.38 170 ILE A CA 1
ATOM 1392 C C . ILE A 1 170 ? 1.270 4.317 24.033 1.00 96.38 170 ILE A C 1
ATOM 1394 O O . ILE A 1 170 ? 2.138 3.453 24.157 1.00 96.38 170 ILE A O 1
ATOM 1398 N N . ARG A 1 171 ? 0.867 4.733 22.828 1.00 96.31 171 ARG A N 1
ATOM 1399 C CA . ARG A 1 171 ? 1.439 4.249 21.569 1.00 96.31 171 ARG A CA 1
ATOM 1400 C C . ARG A 1 171 ? 2.937 4.539 21.487 1.00 96.31 171 ARG A C 1
ATOM 1402 O O . ARG A 1 171 ? 3.702 3.661 21.101 1.00 96.31 171 ARG A O 1
ATOM 1409 N N . ASN A 1 172 ? 3.362 5.745 21.858 1.00 96.81 172 ASN A N 1
ATOM 1410 C CA . ASN A 1 172 ? 4.770 6.137 21.829 1.00 96.81 172 ASN A CA 1
ATOM 1411 C C . ASN A 1 172 ? 5.611 5.380 22.862 1.00 96.81 172 ASN A C 1
ATOM 1413 O O . ASN A 1 172 ? 6.734 4.995 22.543 1.00 96.81 172 ASN A O 1
ATOM 1417 N N . GLU A 1 173 ? 5.068 5.135 24.057 1.00 97.50 173 GLU A N 1
ATOM 1418 C CA . GLU A 1 173 ? 5.709 4.291 25.074 1.00 97.50 173 GLU A CA 1
ATOM 1419 C C . GLU A 1 173 ? 5.927 2.866 24.553 1.00 97.50 173 GLU A C 1
ATOM 1421 O O . GLU A 1 173 ? 7.030 2.328 24.649 1.00 97.50 173 GLU A O 1
ATOM 1426 N N . PHE A 1 174 ? 4.909 2.277 23.917 1.00 97.88 174 PHE A N 1
ATOM 1427 C CA . PHE A 1 174 ? 5.025 0.946 23.322 1.00 97.88 174 PHE A CA 1
ATOM 1428 C C . PHE A 1 174 ? 6.041 0.906 22.171 1.00 97.88 174 PHE A C 1
ATOM 1430 O O . PHE A 1 174 ? 6.836 -0.025 22.079 1.00 97.88 174 PHE A O 1
ATOM 1437 N N . LEU A 1 175 ? 6.067 1.924 21.305 1.00 97.69 175 LEU A N 1
ATOM 1438 C CA . LEU A 1 175 ? 7.065 2.018 20.235 1.00 97.69 175 LEU A CA 1
ATOM 1439 C C . LEU A 1 175 ? 8.496 2.150 20.781 1.00 97.69 175 LEU A C 1
ATOM 1441 O O . LEU A 1 175 ? 9.415 1.602 20.176 1.00 97.69 175 LEU A O 1
ATOM 1445 N N . GLU A 1 176 ? 8.700 2.839 21.909 1.00 97.69 176 GLU A N 1
ATOM 1446 C CA . GLU A 1 176 ? 10.004 2.883 22.589 1.00 97.69 176 GLU A CA 1
ATOM 1447 C C . GLU A 1 176 ? 10.401 1.510 23.136 1.00 97.69 176 GLU A C 1
ATOM 1449 O O . GLU A 1 176 ? 11.529 1.065 22.932 1.00 97.69 176 GLU A O 1
ATOM 1454 N N . GLU A 1 177 ? 9.460 0.783 23.747 1.00 97.94 177 GLU A N 1
ATOM 1455 C CA . GLU A 1 177 ? 9.696 -0.603 24.159 1.00 97.94 177 GLU A CA 1
ATOM 1456 C C . GLU A 1 177 ? 10.154 -1.460 22.964 1.00 97.94 177 GLU A C 1
ATOM 1458 O O . GLU A 1 177 ? 11.153 -2.175 23.059 1.00 97.94 177 GLU A O 1
ATOM 1463 N N . LEU A 1 178 ? 9.486 -1.347 21.810 1.00 97.88 178 LEU A N 1
ATOM 1464 C CA . LEU A 1 178 ? 9.875 -2.077 20.599 1.00 97.88 178 LEU A CA 1
ATOM 1465 C C . LEU A 1 178 ? 11.263 -1.678 20.083 1.00 97.88 178 LEU A C 1
ATOM 1467 O O . LEU A 1 178 ? 12.013 -2.558 19.659 1.00 97.88 178 LEU A O 1
ATOM 1471 N N . ARG A 1 179 ? 11.632 -0.391 20.139 1.00 97.50 179 ARG A N 1
ATOM 1472 C CA . ARG A 1 179 ? 12.984 0.073 19.777 1.00 97.50 179 ARG A CA 1
ATOM 1473 C C . ARG A 1 179 ? 14.054 -0.554 20.665 1.00 97.50 179 ARG A C 1
ATOM 1475 O O . ARG A 1 179 ? 15.086 -0.982 20.156 1.00 97.50 179 ARG A O 1
ATOM 1482 N N . HIS A 1 180 ? 13.803 -0.653 21.969 1.00 97.69 180 HIS A N 1
ATOM 1483 C CA . HIS A 1 180 ? 14.722 -1.311 22.898 1.00 97.69 180 HIS A CA 1
ATOM 1484 C C . HIS A 1 180 ? 14.828 -2.822 22.670 1.00 97.69 180 HIS A C 1
ATOM 1486 O O . HIS A 1 180 ? 15.916 -3.381 22.802 1.00 97.69 180 HIS A O 1
ATOM 1492 N N . LEU A 1 181 ? 13.719 -3.483 22.325 1.00 97.88 181 LEU A N 1
ATOM 1493 C CA . LEU A 1 181 ? 13.699 -4.919 22.033 1.00 97.88 181 LEU A CA 1
ATOM 1494 C C . LEU A 1 181 ? 14.369 -5.265 20.694 1.00 97.88 181 LEU A C 1
ATOM 1496 O O . LEU A 1 181 ? 14.931 -6.351 20.564 1.00 97.88 181 LEU A O 1
ATOM 1500 N N . HIS A 1 182 ? 14.331 -4.353 19.717 1.00 97.38 182 HIS A N 1
ATOM 1501 C CA . HIS A 1 182 ? 14.818 -4.576 18.350 1.00 97.38 182 HIS A CA 1
ATOM 1502 C C . HIS A 1 182 ? 15.802 -3.483 17.892 1.00 97.38 182 HIS A C 1
ATOM 1504 O O . HIS A 1 182 ? 15.521 -2.780 16.919 1.00 97.38 182 HIS A O 1
ATOM 1510 N N . PRO A 1 183 ? 16.977 -3.341 18.538 1.00 96.00 183 PRO A N 1
ATOM 1511 C CA . PRO A 1 183 ? 17.935 -2.272 18.224 1.00 96.00 183 PRO A CA 1
ATOM 1512 C C . PRO A 1 183 ? 18.534 -2.371 16.811 1.00 96.00 183 PRO A C 1
ATOM 1514 O O . PRO A 1 183 ? 18.983 -1.371 16.262 1.00 96.00 183 PRO A O 1
ATOM 1517 N N . GLU A 1 184 ? 18.520 -3.565 16.215 1.00 95.75 184 GLU A N 1
ATOM 1518 C CA . GLU A 1 184 ? 19.020 -3.839 14.859 1.00 95.75 184 GLU A CA 1
ATOM 1519 C C . GLU A 1 184 ? 17.953 -3.619 13.768 1.00 95.75 184 GLU A C 1
ATOM 1521 O O . GLU A 1 184 ? 18.203 -3.865 12.585 1.00 95.75 184 GLU A O 1
ATOM 1526 N N . TYR A 1 185 ? 16.731 -3.212 14.137 1.00 96.19 185 TYR A N 1
ATOM 1527 C CA . TYR A 1 185 ? 15.672 -2.987 13.158 1.00 96.19 185 TYR A CA 1
ATOM 1528 C C . TYR A 1 185 ? 16.055 -1.825 12.221 1.00 96.19 185 TYR A C 1
ATOM 1530 O O . TYR A 1 185 ? 16.374 -0.733 12.692 1.00 96.19 185 TYR A O 1
ATOM 1538 N N . PRO A 1 186 ? 16.027 -2.016 10.888 1.00 94.69 186 PRO A N 1
ATOM 1539 C CA . PRO A 1 186 ? 16.698 -1.102 9.964 1.00 94.69 186 PRO A CA 1
ATOM 1540 C C . PRO A 1 186 ? 15.979 0.238 9.764 1.00 94.69 186 PRO A C 1
ATOM 1542 O O . PRO A 1 186 ? 16.554 1.144 9.162 1.00 94.69 186 PRO A O 1
ATOM 1545 N N . TYR A 1 187 ? 14.735 0.386 10.225 1.00 96.19 187 TYR A N 1
ATOM 1546 C CA . TYR A 1 187 ? 13.915 1.570 9.968 1.00 96.19 187 TYR A CA 1
ATOM 1547 C C . TYR A 1 187 ? 13.467 2.283 11.244 1.00 96.19 187 TYR A C 1
ATOM 1549 O O . TYR A 1 187 ? 13.366 1.656 12.296 1.00 96.19 187 TYR A O 1
ATOM 1557 N N . PRO A 1 188 ? 13.100 3.575 11.157 1.00 93.94 188 PRO A N 1
ATOM 1558 C CA . PRO A 1 188 ? 12.401 4.244 12.246 1.00 93.94 188 PRO A CA 1
ATOM 1559 C C . PRO A 1 188 ? 11.101 3.508 12.606 1.00 93.94 188 PRO A C 1
ATOM 1561 O O . PRO A 1 188 ? 10.251 3.269 11.742 1.00 93.94 188 PRO A O 1
ATOM 1564 N N . LEU A 1 189 ? 10.947 3.160 13.887 1.00 94.19 189 LEU A N 1
ATOM 1565 C CA . LEU A 1 189 ? 9.703 2.632 14.455 1.00 94.19 189 LEU A CA 1
ATOM 1566 C C . LEU A 1 189 ? 8.826 3.794 14.917 1.00 94.19 189 LEU A C 1
ATOM 1568 O O . LEU A 1 189 ? 8.833 4.181 16.087 1.00 94.19 189 LEU A O 1
ATOM 1572 N N . GLU A 1 190 ? 8.098 4.359 13.959 1.00 90.56 190 GLU A N 1
ATOM 1573 C CA . GLU A 1 190 ? 7.242 5.528 14.135 1.00 90.56 190 GLU A CA 1
ATOM 1574 C C . GLU A 1 190 ? 5.872 5.265 13.508 1.00 90.56 190 GLU A C 1
ATOM 1576 O O . GLU A 1 190 ? 5.776 4.826 12.361 1.00 90.56 190 GLU A O 1
ATOM 1581 N N . LEU A 1 191 ? 4.811 5.575 14.253 1.00 92.94 191 LEU A N 1
ATOM 1582 C CA . LEU A 1 191 ? 3.433 5.483 13.787 1.00 92.94 191 LEU A CA 1
ATOM 1583 C C . LEU A 1 191 ? 2.751 6.837 13.981 1.00 92.94 191 LEU A C 1
ATOM 1585 O O . LEU A 1 191 ? 2.548 7.300 15.109 1.00 92.94 191 LEU A O 1
ATOM 1589 N N . GLU A 1 192 ? 2.425 7.475 12.865 1.00 88.75 192 GLU A N 1
ATOM 1590 C CA . GLU A 1 192 ? 1.725 8.757 12.807 1.00 88.75 192 GLU A CA 1
ATOM 1591 C C . GLU A 1 192 ? 0.251 8.552 12.456 1.00 88.75 192 GLU A C 1
ATOM 1593 O O . GLU A 1 192 ? -0.149 7.472 12.026 1.00 88.75 192 GLU A O 1
ATOM 1598 N N . GLY A 1 193 ? -0.544 9.596 12.677 1.00 91.56 193 GLY A N 1
ATOM 1599 C CA . GLY A 1 193 ? -1.970 9.603 12.377 1.00 91.56 193 GLY A CA 1
ATOM 1600 C C . GLY A 1 193 ? -2.872 9.167 13.528 1.00 91.56 193 GLY A C 1
ATOM 1601 O O . GLY A 1 193 ? -2.410 8.733 14.596 1.00 91.56 193 GLY A O 1
ATOM 1602 N N . ASP A 1 194 ? -4.165 9.327 13.270 1.00 93.38 194 ASP A N 1
ATOM 1603 C CA . ASP A 1 194 ? -5.287 9.015 14.148 1.00 93.38 194 ASP A CA 1
ATOM 1604 C C . ASP A 1 194 ? -6.269 8.057 13.455 1.00 93.38 194 ASP A C 1
ATOM 1606 O O . ASP A 1 194 ? -6.231 7.862 12.243 1.00 93.38 194 ASP A O 1
ATOM 1610 N N . LEU A 1 195 ? -7.189 7.480 14.231 1.00 95.81 195 LEU A N 1
ATOM 1611 C CA . LEU A 1 195 ? -8.274 6.658 13.694 1.00 95.81 195 LEU A CA 1
ATOM 1612 C C . LEU A 1 195 ? -9.150 7.433 12.693 1.00 95.81 195 LEU A C 1
ATOM 1614 O O . LEU A 1 195 ? -9.470 8.613 12.879 1.00 95.81 195 LEU A O 1
ATOM 1618 N N . CYS A 1 196 ? -9.666 6.719 11.700 1.00 95.56 196 CYS A N 1
ATOM 1619 C CA . CYS A 1 196 ? -10.581 7.242 10.704 1.00 95.56 196 CYS A CA 1
ATOM 1620 C C . CYS A 1 196 ? -11.925 7.623 11.346 1.00 95.56 196 CYS A C 1
ATOM 1622 O O . CYS A 1 196 ? -12.265 7.148 12.439 1.00 95.56 196 CYS A O 1
ATOM 1624 N N . PRO A 1 197 ? -12.751 8.456 10.684 1.00 95.25 197 PRO A N 1
ATOM 1625 C CA . PRO A 1 197 ? -13.997 8.955 11.266 1.00 95.25 197 PRO A CA 1
ATOM 1626 C C . PRO A 1 197 ? -14.935 7.858 11.797 1.00 95.25 197 PRO A C 1
ATOM 1628 O O . PRO A 1 197 ? -15.555 8.040 12.847 1.00 95.25 197 PRO A O 1
ATOM 1631 N N . VAL A 1 198 ? -15.009 6.704 11.120 1.00 94.94 198 VAL A N 1
ATOM 1632 C CA . VAL A 1 198 ? -15.827 5.557 11.554 1.00 94.94 198 VAL A CA 1
ATOM 1633 C C . VAL A 1 198 ? -15.260 4.927 12.821 1.00 94.94 198 VAL A C 1
ATOM 1635 O O . VAL A 1 198 ? -15.991 4.757 13.794 1.00 94.94 198 VAL A O 1
ATOM 1638 N N . CYS A 1 199 ? -13.963 4.622 12.851 1.00 97.00 199 CYS A N 1
ATOM 1639 C CA . CYS A 1 199 ? -13.323 4.016 14.017 1.00 97.00 199 CYS A CA 1
ATOM 1640 C C . CYS A 1 199 ? -13.301 4.968 15.221 1.00 97.00 199 CYS A C 1
ATOM 1642 O O . CYS A 1 199 ? -13.506 4.525 16.347 1.00 97.00 199 CYS A O 1
ATOM 1644 N N . ARG A 1 200 ? -13.152 6.283 15.008 1.00 96.00 200 ARG A N 1
ATOM 1645 C CA . ARG A 1 200 ? -13.285 7.293 16.075 1.00 96.00 200 ARG A CA 1
ATOM 1646 C C . ARG A 1 200 ? -14.685 7.341 16.660 1.00 96.00 200 ARG A C 1
ATOM 1648 O O . ARG A 1 200 ? -14.833 7.460 17.875 1.00 96.00 200 ARG A O 1
ATOM 1655 N N . PHE A 1 201 ? -15.705 7.268 15.805 1.00 95.25 201 PHE A N 1
ATOM 1656 C CA . PHE A 1 201 ? -17.087 7.177 16.256 1.00 95.25 201 PHE A CA 1
ATOM 1657 C C . PHE A 1 201 ? -17.277 5.931 17.124 1.00 95.25 201 PHE A C 1
ATOM 1659 O O . PHE A 1 201 ? -17.756 6.052 18.248 1.00 95.25 201 PHE A O 1
ATOM 1666 N N . GLN A 1 202 ? -16.830 4.763 16.650 1.00 96.88 202 GLN A N 1
ATOM 1667 C CA . GLN A 1 202 ? -16.982 3.515 17.399 1.00 96.88 202 GLN A CA 1
ATOM 1668 C C . GLN A 1 202 ? -16.214 3.514 18.718 1.00 96.88 202 GLN A C 1
ATOM 1670 O O . GLN A 1 202 ? -16.785 3.142 19.736 1.00 96.88 202 GLN A O 1
ATOM 1675 N N . MET A 1 203 ? -14.982 4.026 18.735 1.00 97.62 203 MET A N 1
ATOM 1676 C CA . MET A 1 203 ? -14.199 4.173 19.961 1.00 97.62 203 MET A CA 1
ATOM 1677 C C . MET A 1 203 ? -14.938 5.010 21.009 1.00 97.62 203 MET A C 1
ATOM 1679 O O . MET A 1 203 ? -15.000 4.630 22.175 1.00 97.62 203 MET A O 1
ATOM 1683 N N . ARG A 1 204 ? -15.543 6.135 20.607 1.00 96.94 204 ARG A N 1
ATOM 1684 C CA . ARG A 1 204 ? -16.303 6.990 21.530 1.00 96.94 204 ARG A CA 1
ATOM 1685 C C . ARG A 1 204 ? -17.522 6.269 22.108 1.00 96.94 204 ARG A C 1
ATOM 1687 O O . ARG A 1 204 ? -17.745 6.340 23.314 1.00 96.94 204 ARG A O 1
ATOM 1694 N N . GLU A 1 205 ? -18.299 5.591 21.265 1.00 96.12 205 GLU A N 1
ATOM 1695 C CA . GLU A 1 205 ? -19.481 4.844 21.714 1.00 96.12 205 GLU A CA 1
ATOM 1696 C C . GLU A 1 205 ? -19.091 3.669 22.623 1.00 96.12 205 GLU A C 1
ATOM 1698 O O . GLU A 1 205 ? -19.725 3.449 23.654 1.00 96.12 205 GLU A O 1
ATOM 1703 N N . ALA A 1 206 ? -18.022 2.947 22.279 1.00 96.88 206 ALA A N 1
ATOM 1704 C CA . ALA A 1 206 ? -17.485 1.854 23.079 1.00 96.88 206 ALA A CA 1
ATOM 1705 C C . ALA A 1 206 ? -17.018 2.355 24.453 1.00 96.88 206 ALA A C 1
ATOM 1707 O O . ALA A 1 206 ? -17.472 1.860 25.481 1.00 96.88 206 ALA A O 1
ATOM 1708 N N . LEU A 1 207 ? -16.208 3.414 24.507 1.00 97.62 207 LEU A N 1
ATOM 1709 C CA . LEU A 1 207 ? -15.782 4.009 25.776 1.00 97.62 207 LEU A CA 1
ATOM 1710 C C . LEU A 1 207 ? -16.978 4.444 26.633 1.00 97.62 207 LEU A C 1
ATOM 1712 O O . LEU A 1 207 ? -16.977 4.200 27.837 1.00 97.62 207 LEU A O 1
ATOM 1716 N N . ALA A 1 208 ? -18.029 5.017 26.037 1.00 97.31 208 ALA A N 1
ATOM 1717 C CA . ALA A 1 208 ? -19.245 5.362 26.772 1.00 97.31 208 ALA A CA 1
ATOM 1718 C C . ALA A 1 208 ? -19.942 4.123 27.371 1.00 97.31 208 ALA A C 1
ATOM 1720 O O . ALA A 1 208 ? -20.391 4.172 28.517 1.00 97.31 208 ALA A O 1
ATOM 1721 N N . ARG A 1 209 ? -19.989 2.997 26.641 1.00 96.38 209 ARG A N 1
ATOM 1722 C CA . ARG A 1 209 ? -20.527 1.717 27.144 1.00 96.38 209 ARG A CA 1
ATOM 1723 C C . ARG A 1 209 ? -19.680 1.104 28.259 1.00 96.38 209 ARG A C 1
ATOM 1725 O O . ARG A 1 209 ? -20.234 0.513 29.183 1.00 96.38 209 ARG A O 1
ATOM 1732 N N . HIS A 1 210 ? -18.361 1.251 28.177 1.00 96.31 210 HIS A N 1
ATOM 1733 C CA . HIS A 1 210 ? -17.398 0.655 29.105 1.00 96.31 210 HIS A CA 1
ATOM 1734 C C . HIS A 1 210 ? -16.943 1.616 30.218 1.00 96.31 210 HIS A C 1
ATOM 1736 O O . HIS A 1 210 ? -15.975 1.334 30.916 1.00 96.31 210 HIS A O 1
ATOM 1742 N N . GLY A 1 211 ? -17.635 2.745 30.418 1.00 96.06 211 GLY A N 1
ATOM 1743 C CA . GLY A 1 211 ? -17.329 3.690 31.500 1.00 96.06 211 GLY A CA 1
ATOM 1744 C C . GLY A 1 211 ? -15.967 4.382 31.368 1.00 96.06 211 GLY A C 1
ATOM 1745 O O . GLY A 1 211 ? -15.391 4.792 32.370 1.00 96.06 211 GLY A O 1
ATOM 1746 N N . GLY A 1 212 ? -15.447 4.497 30.146 1.00 95.94 212 GLY A N 1
ATOM 1747 C CA . GLY A 1 212 ? -14.139 5.078 29.841 1.00 95.94 212 GLY A CA 1
ATOM 1748 C C . GLY A 1 212 ? -12.965 4.099 29.926 1.00 95.94 212 GLY A C 1
ATOM 1749 O O . GLY A 1 212 ? -11.829 4.518 29.714 1.00 95.94 212 GLY A O 1
ATOM 1750 N N . ASP A 1 213 ? -13.206 2.816 30.204 1.00 97.44 213 ASP A N 1
ATOM 1751 C CA . ASP A 1 213 ? -12.154 1.800 30.272 1.00 97.44 213 ASP A CA 1
ATOM 1752 C C . ASP A 1 213 ? -11.708 1.360 28.868 1.00 97.44 213 ASP A C 1
ATOM 1754 O O . ASP A 1 213 ? -12.342 0.526 28.217 1.00 97.44 213 ASP A O 1
ATOM 1758 N N . LEU A 1 214 ? -10.600 1.937 28.393 1.00 97.50 214 LEU A N 1
ATOM 1759 C CA . LEU A 1 214 ? -10.015 1.599 27.097 1.00 97.50 214 LEU A CA 1
ATOM 1760 C C . LEU A 1 214 ? -9.544 0.141 27.030 1.00 97.50 214 LEU A C 1
ATOM 1762 O O . LEU A 1 214 ? -9.720 -0.492 25.992 1.00 97.50 214 LEU A O 1
ATOM 1766 N N . ALA A 1 215 ? -8.955 -0.400 28.100 1.00 97.50 215 ALA A N 1
ATOM 1767 C CA . ALA A 1 215 ? -8.456 -1.774 28.092 1.00 97.50 215 ALA A CA 1
ATOM 1768 C C . ALA A 1 215 ? -9.614 -2.749 27.861 1.00 97.50 215 ALA A C 1
ATOM 1770 O O . ALA A 1 215 ? -9.542 -3.603 26.976 1.00 97.50 215 ALA A O 1
ATOM 1771 N N . LYS A 1 216 ? -10.737 -2.521 28.549 1.00 97.62 216 LYS A N 1
ATOM 1772 C CA . LYS A 1 216 ? -11.956 -3.305 28.357 1.00 97.62 216 LYS A CA 1
ATOM 1773 C C . LYS A 1 216 ? -12.514 -3.200 26.934 1.00 97.62 216 LYS A C 1
ATOM 1775 O O . LYS A 1 216 ? -12.941 -4.208 26.379 1.00 97.62 216 LYS A O 1
ATOM 1780 N N . VAL A 1 217 ? -12.471 -2.017 26.311 1.00 98.12 217 VAL A N 1
ATOM 1781 C CA . VAL A 1 217 ? -12.859 -1.848 24.895 1.00 98.12 217 VAL A CA 1
ATOM 1782 C C . VAL A 1 217 ? -11.970 -2.689 23.973 1.00 98.12 217 VAL A C 1
ATOM 1784 O O . VAL A 1 217 ? -12.479 -3.395 23.103 1.00 98.12 217 VAL A O 1
ATOM 1787 N N . LEU A 1 218 ? -10.649 -2.644 24.162 1.00 98.00 218 LEU A N 1
ATOM 1788 C CA . LEU A 1 218 ? -9.689 -3.389 23.338 1.00 98.00 218 LEU A CA 1
ATOM 1789 C C . LEU A 1 218 ? -9.813 -4.912 23.514 1.00 98.00 218 LEU A C 1
ATOM 1791 O O . LEU A 1 218 ? -9.576 -5.658 22.565 1.00 98.00 218 LEU A O 1
ATOM 1795 N N . GLU A 1 219 ? -10.187 -5.379 24.704 1.00 97.19 219 GLU A N 1
ATOM 1796 C CA . GLU A 1 219 ? -10.401 -6.800 25.001 1.00 97.19 219 GLU A CA 1
ATOM 1797 C C . GLU A 1 219 ? -11.740 -7.317 24.460 1.00 97.19 219 GLU A C 1
ATOM 1799 O O . GLU A 1 219 ? -11.810 -8.380 23.830 1.00 97.19 219 GLU A O 1
ATOM 1804 N N . GLU A 1 220 ? -12.821 -6.575 24.701 1.00 96.88 220 GLU A N 1
ATOM 1805 C CA . GLU A 1 220 ? -14.176 -7.061 24.451 1.00 96.88 220 GLU A CA 1
ATOM 1806 C C . GLU A 1 220 ? -14.666 -6.723 23.040 1.00 96.88 220 GLU A C 1
ATOM 1808 O O . GLU A 1 220 ? -15.296 -7.580 22.415 1.00 96.88 220 GLU A O 1
ATOM 1813 N N . GLU A 1 221 ? -14.341 -5.543 22.499 1.00 97.75 221 GLU A N 1
ATOM 1814 C CA . GLU A 1 221 ? -14.921 -5.030 21.249 1.00 97.75 221 GLU A CA 1
ATOM 1815 C C . GLU A 1 221 ? -13.997 -5.113 20.023 1.00 97.75 221 GLU A C 1
ATOM 1817 O O . GLU A 1 221 ? -14.480 -4.971 18.900 1.00 97.75 221 GLU A O 1
ATOM 1822 N N . ILE A 1 222 ? -12.700 -5.383 20.184 1.00 98.56 222 ILE A N 1
ATOM 1823 C CA . ILE A 1 222 ? -11.747 -5.419 19.063 1.00 98.56 222 ILE A CA 1
ATOM 1824 C C . ILE A 1 222 ? -11.342 -6.851 18.710 1.00 98.56 222 ILE A C 1
ATOM 1826 O O . ILE A 1 222 ? -11.094 -7.693 19.574 1.00 98.56 222 ILE A O 1
ATOM 1830 N N . VAL A 1 223 ? -11.243 -7.120 17.408 1.00 98.69 223 VAL A N 1
ATOM 1831 C CA . VAL A 1 223 ? -10.512 -8.272 16.870 1.00 98.69 223 VAL A CA 1
ATOM 1832 C C . VAL A 1 223 ? -9.481 -7.768 15.884 1.00 98.69 223 VAL A C 1
ATOM 1834 O O . VAL A 1 223 ? -9.809 -7.021 14.959 1.00 98.69 223 VAL A O 1
ATOM 1837 N N . VAL A 1 224 ? -8.240 -8.199 16.072 1.00 98.75 224 VAL A N 1
ATOM 1838 C CA . VAL A 1 224 ? -7.168 -7.975 15.109 1.00 98.75 224 VAL A CA 1
ATOM 1839 C C . VAL A 1 224 ? -7.150 -9.147 14.144 1.00 98.75 224 VAL A C 1
ATOM 1841 O O . VAL A 1 224 ? -7.257 -10.300 14.552 1.00 98.75 224 VAL A O 1
ATOM 1844 N N . LYS A 1 225 ? -7.005 -8.859 12.856 1.00 98.12 225 LYS A N 1
ATOM 1845 C CA . LYS A 1 225 ? -6.962 -9.864 11.802 1.00 98.12 225 LYS A CA 1
ATOM 1846 C C . LYS A 1 225 ? -5.811 -9.627 10.845 1.00 98.12 225 LYS A C 1
ATOM 1848 O O . LYS A 1 225 ? -5.343 -8.501 10.655 1.00 98.12 225 LYS A O 1
ATOM 1853 N N . ARG A 1 226 ? -5.380 -10.704 10.201 1.00 97.88 226 ARG A N 1
ATOM 1854 C CA . ARG A 1 226 ? -4.413 -10.663 9.112 1.00 97.88 226 ARG A CA 1
ATOM 1855 C C . ARG A 1 226 ? -4.968 -9.849 7.941 1.00 97.88 226 ARG A C 1
ATOM 1857 O O . ARG A 1 226 ? -6.097 -10.065 7.507 1.00 97.88 226 ARG A O 1
ATOM 1864 N N . LEU A 1 227 ? -4.161 -8.930 7.417 1.00 97.69 227 LEU A N 1
ATOM 1865 C CA . LEU A 1 227 ? -4.482 -8.148 6.226 1.00 97.69 227 LEU A CA 1
ATOM 1866 C C . LEU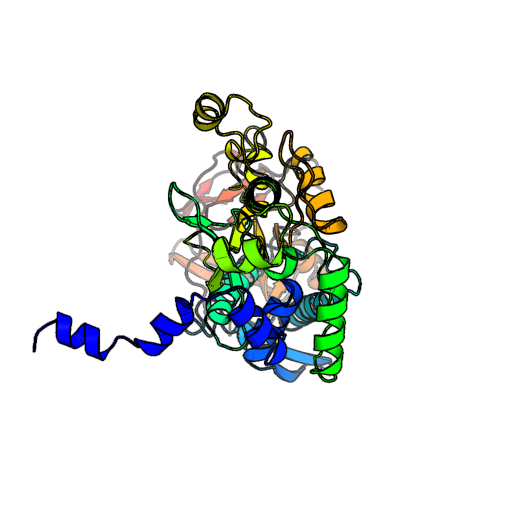 A 1 227 ? -3.643 -8.652 5.050 1.00 97.69 227 LEU A C 1
ATOM 1868 O O . LEU A 1 227 ? -2.419 -8.570 5.087 1.00 97.69 227 LEU A O 1
ATOM 1872 N N . VAL A 1 228 ? -4.298 -9.185 4.021 1.00 97.06 228 VAL A N 1
ATOM 1873 C CA . VAL A 1 228 ? -3.664 -9.604 2.764 1.00 97.06 228 VAL A CA 1
ATOM 1874 C C . VAL A 1 228 ? -4.050 -8.598 1.690 1.00 97.06 228 VAL A C 1
ATOM 1876 O O . VAL A 1 228 ? -5.235 -8.330 1.503 1.00 97.06 228 VAL A O 1
ATOM 1879 N N . LEU A 1 229 ? -3.054 -8.039 1.007 1.00 98.00 229 LEU A N 1
ATOM 1880 C CA . LEU A 1 229 ? -3.274 -7.036 -0.030 1.00 98.00 229 LEU A CA 1
ATOM 1881 C C . LEU A 1 229 ? -3.689 -7.732 -1.331 1.00 98.00 229 LEU A C 1
ATOM 1883 O O . LEU A 1 229 ? -3.218 -8.832 -1.638 1.00 98.00 229 LEU A O 1
ATOM 1887 N N . SER A 1 230 ? -4.605 -7.106 -2.065 1.00 97.12 230 SER A N 1
ATOM 1888 C CA . SER A 1 230 ? -5.228 -7.665 -3.266 1.00 97.12 230 SER A CA 1
ATOM 1889 C C . SER A 1 230 ? -5.719 -6.539 -4.165 1.00 97.12 230 SER A C 1
ATOM 1891 O O . SER A 1 230 ? -6.587 -5.763 -3.767 1.00 97.12 230 SER A O 1
ATOM 1893 N N . GLU A 1 231 ? -5.209 -6.464 -5.395 1.00 96.38 231 GLU A N 1
ATOM 1894 C CA . GLU A 1 231 ? -5.722 -5.526 -6.397 1.00 96.38 231 GLU A CA 1
ATOM 1895 C C . GLU A 1 231 ? -7.157 -5.894 -6.790 1.00 96.38 231 GLU A C 1
ATOM 1897 O O . GLU A 1 231 ? -8.035 -5.038 -6.887 1.00 96.38 231 GLU A O 1
ATOM 1902 N N . LYS A 1 232 ? -7.426 -7.194 -6.960 1.00 95.44 232 LYS A N 1
ATOM 1903 C CA . LYS A 1 232 ? -8.738 -7.694 -7.399 1.00 95.44 232 LYS A CA 1
ATOM 1904 C C . LYS A 1 232 ? -9.838 -7.443 -6.380 1.00 95.44 232 LYS A C 1
ATOM 1906 O O . LYS A 1 232 ? -10.958 -7.127 -6.773 1.00 95.44 232 LYS A O 1
ATOM 1911 N N . ASP A 1 233 ? -9.514 -7.591 -5.099 1.00 95.69 233 ASP A N 1
ATOM 1912 C CA . ASP A 1 233 ? -10.468 -7.374 -4.011 1.00 95.69 233 ASP A CA 1
ATOM 1913 C C . ASP A 1 233 ? -10.474 -5.916 -3.526 1.00 95.69 233 ASP A C 1
ATOM 1915 O O . ASP A 1 233 ? -11.211 -5.603 -2.594 1.00 95.69 233 ASP A O 1
ATOM 1919 N N . ARG A 1 234 ? -9.684 -5.025 -4.156 1.00 96.25 234 ARG A N 1
ATOM 1920 C CA . ARG A 1 234 ? -9.523 -3.611 -3.773 1.00 96.25 234 ARG A CA 1
ATOM 1921 C C . ARG A 1 234 ? -9.114 -3.469 -2.299 1.00 96.25 234 ARG A C 1
ATOM 1923 O O . ARG A 1 234 ? -9.784 -2.803 -1.513 1.00 96.25 234 ARG A O 1
ATOM 1930 N N . ILE A 1 235 ? -8.010 -4.116 -1.915 1.00 97.38 235 ILE A N 1
ATOM 1931 C CA . ILE A 1 235 ? -7.450 -4.082 -0.554 1.00 97.38 235 ILE A CA 1
ATOM 1932 C C . ILE A 1 235 ? -5.977 -3.675 -0.617 1.00 97.38 235 ILE A C 1
ATOM 1934 O O . ILE A 1 235 ? -5.123 -4.463 -1.026 1.00 97.38 235 ILE A O 1
ATOM 1938 N N . GLY A 1 236 ? -5.676 -2.447 -0.197 1.00 97.44 236 GLY A N 1
ATOM 1939 C CA . GLY A 1 236 ? -4.329 -1.874 -0.160 1.00 97.44 236 GLY A CA 1
ATOM 1940 C C . GLY A 1 236 ? -3.691 -1.631 -1.527 1.00 97.44 236 GLY A C 1
ATOM 1941 O O . GLY A 1 236 ? -2.530 -1.239 -1.600 1.00 97.44 236 GLY A O 1
ATOM 1942 N N . ILE A 1 237 ? -4.411 -1.882 -2.620 1.00 98.38 237 ILE A N 1
ATOM 1943 C CA . ILE A 1 237 ? -3.941 -1.632 -3.980 1.00 98.38 237 ILE A CA 1
ATOM 1944 C C . ILE A 1 237 ? -5.067 -0.963 -4.765 1.00 98.38 237 ILE A C 1
ATOM 1946 O O . ILE A 1 237 ? -6.093 -1.588 -5.032 1.00 98.38 237 ILE A O 1
ATOM 1950 N N . GLY A 1 238 ? -4.854 0.305 -5.114 1.00 96.19 238 GLY A N 1
ATOM 1951 C CA . GLY A 1 238 ? -5.769 1.127 -5.906 1.00 96.19 238 GLY A CA 1
ATOM 1952 C C . GLY A 1 238 ? -5.239 1.362 -7.319 1.00 96.19 238 GLY A C 1
ATOM 1953 O O . GLY A 1 238 ? -4.033 1.287 -7.580 1.00 96.19 238 GLY A O 1
ATOM 1954 N N . THR A 1 239 ? -6.129 1.640 -8.264 1.00 94.88 239 THR A N 1
ATOM 1955 C CA . THR A 1 239 ? -5.746 2.019 -9.631 1.00 94.88 239 THR A CA 1
ATOM 1956 C C . THR A 1 239 ? -6.731 3.039 -10.168 1.00 94.88 239 THR A C 1
ATOM 1958 O O . THR A 1 239 ? -7.890 2.733 -10.436 1.00 94.88 239 THR A O 1
ATOM 1961 N N . PHE A 1 240 ? -6.233 4.250 -10.381 1.00 91.88 240 PHE A N 1
ATOM 1962 C CA . PHE A 1 240 ? -6.974 5.338 -10.980 1.00 91.88 240 PHE A CA 1
ATOM 1963 C C . PHE A 1 240 ? -6.576 5.507 -12.445 1.00 91.88 240 PHE A C 1
ATOM 1965 O O . PHE A 1 240 ? -5.396 5.637 -12.786 1.00 91.88 240 PHE A O 1
ATOM 1972 N N . GLN A 1 241 ? -7.580 5.549 -13.317 1.00 86.50 241 GLN A N 1
ATOM 1973 C CA . GLN A 1 241 ? -7.406 5.869 -14.726 1.00 86.50 241 GLN A CA 1
ATOM 1974 C C . GLN A 1 241 ? -8.316 7.048 -15.092 1.00 86.50 241 GLN A C 1
ATOM 1976 O O . GLN A 1 241 ? -9.535 6.916 -14.955 1.00 86.50 241 GLN A O 1
ATOM 1981 N N . PRO A 1 242 ? -7.764 8.165 -15.603 1.00 75.44 242 PRO A N 1
ATOM 1982 C CA . PRO A 1 242 ? -8.559 9.289 -16.053 1.00 75.44 242 PRO A CA 1
ATOM 1983 C C . PRO A 1 242 ? -9.473 8.836 -17.188 1.00 75.44 242 PRO A C 1
ATOM 1985 O O . PRO A 1 242 ? -9.029 8.294 -18.206 1.00 75.44 242 PRO A O 1
ATOM 1988 N N . LYS A 1 243 ? -10.770 9.059 -16.992 1.00 70.12 243 LYS A N 1
ATOM 1989 C CA . LYS A 1 243 ? -11.762 9.081 -18.070 1.00 70.12 243 LYS A CA 1
ATOM 1990 C C . LYS A 1 243 ? -11.780 10.492 -18.673 1.00 70.12 243 LYS A C 1
ATOM 1992 O O . LYS A 1 243 ? -10.982 11.333 -18.269 1.00 70.12 243 LYS A O 1
ATOM 1997 N N . ASP A 1 244 ? -12.644 10.738 -19.656 1.00 63.19 244 ASP A N 1
ATOM 1998 C CA . ASP A 1 244 ? -12.837 12.065 -20.268 1.00 63.19 244 ASP A CA 1
ATOM 1999 C C . ASP A 1 244 ? -12.802 13.185 -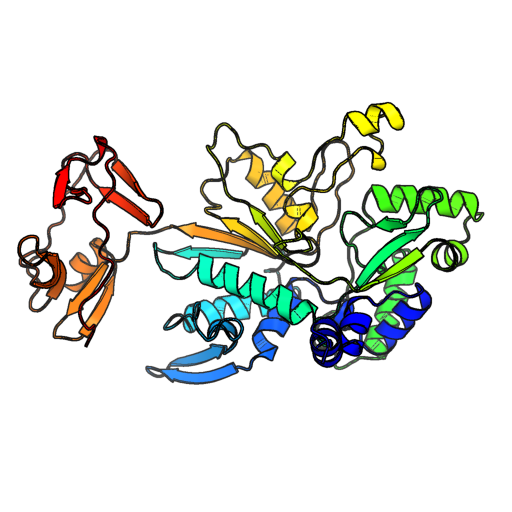19.205 1.00 63.19 244 ASP A C 1
ATOM 2001 O O . ASP A 1 244 ? -13.528 13.094 -18.212 1.00 63.19 244 ASP A O 1
ATOM 2005 N N . GLU A 1 245 ? -11.941 14.195 -19.393 1.00 57.69 245 GLU A N 1
ATOM 2006 C CA . GLU A 1 245 ? -11.648 15.269 -18.422 1.00 57.69 245 GLU A CA 1
ATOM 2007 C C . GLU A 1 245 ? -12.923 15.948 -17.904 1.00 57.69 245 GLU A C 1
ATOM 2009 O O . GLU A 1 245 ? -12.998 16.347 -16.746 1.00 57.69 245 GLU A O 1
ATOM 2014 N N . LYS A 1 246 ? -13.979 16.005 -18.726 1.00 59.12 246 LYS A N 1
ATOM 2015 C CA . LYS A 1 246 ? -15.257 16.640 -18.366 1.00 59.12 246 LYS A CA 1
ATOM 2016 C C . LYS A 1 246 ? -16.117 15.846 -17.378 1.00 59.12 246 LYS A C 1
ATOM 2018 O O . LYS A 1 246 ? -17.092 16.394 -16.874 1.00 59.12 246 LYS A O 1
ATOM 2023 N N . ASN A 1 247 ? -15.799 14.574 -17.134 1.00 59.84 247 ASN A N 1
ATOM 2024 C CA . ASN A 1 247 ? -16.608 13.649 -16.333 1.00 59.84 247 ASN A CA 1
ATOM 2025 C C . ASN A 1 247 ? -15.829 13.032 -15.157 1.00 59.84 247 ASN A C 1
ATOM 2027 O O . ASN A 1 247 ? -16.184 11.944 -14.709 1.00 59.84 247 ASN A O 1
ATOM 2031 N N . GLN A 1 248 ? -14.765 13.682 -14.682 1.00 64.31 248 GLN A N 1
ATOM 2032 C CA . GLN A 1 248 ? -14.000 13.211 -13.525 1.00 64.31 248 GLN A CA 1
ATOM 2033 C C . GLN A 1 248 ? -14.561 13.820 -12.226 1.00 64.31 248 GLN A C 1
ATOM 2035 O O . GLN A 1 248 ? -14.710 15.038 -12.127 1.00 64.31 248 GLN A O 1
ATOM 2040 N N . ASP A 1 249 ? -14.862 12.984 -11.228 1.00 76.88 249 ASP A N 1
ATOM 2041 C CA . ASP A 1 249 ? -15.333 13.412 -9.900 1.00 76.88 249 ASP A CA 1
ATOM 2042 C C . ASP A 1 249 ? -14.290 13.052 -8.825 1.00 76.88 249 ASP A C 1
ATOM 2044 O O . ASP A 1 249 ? -13.840 11.910 -8.739 1.00 76.88 249 ASP A O 1
ATOM 2048 N N . SER A 1 250 ? -13.886 14.014 -7.987 1.00 79.31 250 SER A N 1
ATOM 2049 C CA . SER A 1 250 ? -12.877 13.792 -6.938 1.00 79.31 250 SER A CA 1
ATOM 2050 C C . SER A 1 250 ? -13.321 12.808 -5.847 1.00 79.31 250 SER A C 1
ATOM 2052 O O . SER A 1 250 ? -12.493 12.283 -5.093 1.00 79.31 250 SER A O 1
ATOM 2054 N N . THR A 1 251 ? -14.616 12.485 -5.785 1.00 84.44 251 THR A N 1
ATOM 2055 C CA . THR A 1 251 ? -15.135 11.383 -4.959 1.00 84.44 251 THR A CA 1
ATOM 2056 C C . THR A 1 251 ? -14.581 10.020 -5.381 1.00 84.44 251 THR A C 1
ATOM 2058 O O . THR A 1 251 ? -14.422 9.156 -4.522 1.00 84.44 251 THR A O 1
ATOM 2061 N N . GLU A 1 252 ? -14.155 9.842 -6.641 1.00 88.06 252 GLU A N 1
ATOM 2062 C CA . GLU A 1 252 ? -13.449 8.628 -7.085 1.00 88.06 252 GLU A CA 1
ATOM 2063 C C . GLU A 1 252 ? -12.121 8.423 -6.328 1.00 88.06 252 GLU A C 1
ATOM 2065 O O . GLU A 1 252 ? -11.654 7.292 -6.200 1.00 88.06 252 GLU A O 1
ATOM 2070 N N . LEU A 1 253 ? -11.518 9.487 -5.780 1.00 90.81 253 LEU A N 1
ATOM 2071 C CA . LEU A 1 253 ? -10.309 9.388 -4.957 1.00 90.81 253 LEU A CA 1
ATOM 2072 C C . LEU A 1 253 ? -10.591 9.273 -3.462 1.00 90.81 253 LEU A C 1
ATOM 2074 O O . LEU A 1 253 ? -9.865 8.563 -2.768 1.00 90.81 253 LEU A O 1
ATOM 2078 N N . THR A 1 254 ? -11.605 9.982 -2.961 1.00 91.25 254 THR A N 1
ATOM 2079 C CA . THR A 1 254 ? -11.773 10.244 -1.516 1.00 91.25 254 THR A CA 1
ATOM 2080 C C . THR A 1 254 ? -13.027 9.632 -0.884 1.00 91.25 254 THR A C 1
ATOM 2082 O O . THR A 1 254 ? -13.227 9.783 0.332 1.00 91.25 254 THR A O 1
ATOM 2085 N N . GLY A 1 255 ? -13.852 8.953 -1.686 1.00 91.62 255 GLY A N 1
ATOM 2086 C CA . GLY A 1 255 ? -15.110 8.328 -1.283 1.00 91.62 255 GLY A CA 1
ATOM 2087 C C . GLY A 1 255 ? -16.322 9.257 -1.398 1.00 91.62 255 GLY A C 1
ATOM 2088 O O . GLY A 1 255 ? -16.204 10.451 -1.698 1.00 91.62 255 GLY A O 1
ATOM 2089 N N . ASP A 1 256 ? -17.511 8.713 -1.129 1.00 92.31 256 ASP A N 1
ATOM 2090 C CA . ASP A 1 256 ? -18.785 9.420 -1.292 1.00 92.31 256 ASP A CA 1
ATOM 2091 C C . ASP A 1 256 ? -19.764 9.272 -0.111 1.00 92.31 256 ASP A C 1
ATOM 2093 O O . ASP A 1 256 ? -19.590 8.487 0.823 1.00 92.31 256 ASP A O 1
ATOM 2097 N N . ILE A 1 257 ? -20.828 10.082 -0.132 1.00 90.00 257 ILE A N 1
ATOM 2098 C CA . ILE A 1 257 ? -21.907 9.998 0.858 1.00 90.00 257 ILE A CA 1
ATOM 2099 C C . ILE A 1 257 ? -22.920 8.945 0.410 1.00 90.00 257 ILE A C 1
ATOM 2101 O O . ILE A 1 257 ? -23.567 9.066 -0.629 1.00 90.00 257 ILE A O 1
ATOM 2105 N N . ASN A 1 258 ? -23.185 7.980 1.283 1.00 89.75 258 ASN A N 1
ATOM 2106 C CA . ASN A 1 258 ? -24.210 6.976 1.075 1.00 89.75 258 ASN A CA 1
ATOM 2107 C C . ASN A 1 258 ? -25.588 7.492 1.517 1.00 89.75 258 ASN A C 1
ATOM 2109 O O . ASN A 1 258 ? -26.020 7.279 2.653 1.00 89.75 258 ASN A O 1
ATOM 2113 N N . TYR A 1 259 ? -26.327 8.121 0.601 1.00 87.56 259 TYR A N 1
ATOM 2114 C CA . TYR A 1 259 ? -27.653 8.692 0.886 1.00 87.56 259 TYR A CA 1
ATOM 2115 C C . TYR A 1 259 ? -28.669 7.694 1.469 1.00 87.56 259 TYR A C 1
ATOM 2117 O O . TYR A 1 259 ? -29.552 8.087 2.231 1.00 87.56 259 TYR A O 1
ATOM 2125 N N . ARG A 1 260 ? -28.536 6.389 1.181 1.00 89.75 260 ARG A N 1
ATOM 2126 C CA . ARG A 1 260 ? -29.389 5.361 1.805 1.00 89.75 260 ARG A CA 1
ATOM 2127 C C . ARG A 1 260 ? -29.093 5.225 3.296 1.00 89.75 260 ARG A C 1
ATOM 2129 O O . ARG A 1 260 ? -30.018 5.136 4.094 1.00 89.75 260 ARG A O 1
ATOM 2136 N N . LYS A 1 261 ? -27.814 5.244 3.679 1.00 88.62 261 LYS A N 1
ATOM 2137 C CA . LYS A 1 261 ? -27.399 5.229 5.087 1.00 88.62 261 LYS A CA 1
ATOM 2138 C C . LYS A 1 261 ? -27.699 6.554 5.789 1.00 88.62 261 LYS A C 1
ATOM 2140 O O . LYS A 1 261 ? -28.007 6.532 6.974 1.00 88.62 261 LYS A O 1
ATOM 2145 N N . VAL A 1 262 ? -27.704 7.682 5.074 1.00 87.88 262 VAL A N 1
ATOM 2146 C CA . VAL A 1 262 ? -28.165 8.971 5.627 1.00 87.88 262 VAL A CA 1
ATOM 2147 C C . VAL A 1 262 ? -29.618 8.882 6.093 1.00 87.88 262 VAL A C 1
ATOM 2149 O O . VAL A 1 262 ? -29.931 9.371 7.171 1.00 87.88 262 VAL A O 1
ATOM 2152 N N . ALA A 1 263 ? -30.498 8.203 5.351 1.00 87.06 263 ALA A N 1
ATOM 2153 C CA . ALA A 1 263 ? -31.881 7.993 5.787 1.00 87.06 263 ALA A CA 1
ATOM 2154 C C . ALA A 1 263 ? -31.994 7.132 7.065 1.00 87.06 263 ALA A C 1
ATOM 2156 O O . ALA A 1 263 ? -32.958 7.273 7.811 1.00 87.06 263 ALA A O 1
ATOM 2157 N N . ILE A 1 264 ? -31.010 6.263 7.326 1.00 88.25 264 ILE A N 1
ATOM 2158 C CA . ILE A 1 264 ? -30.954 5.401 8.518 1.00 88.25 264 ILE A CA 1
ATOM 2159 C C . ILE A 1 264 ? -30.383 6.164 9.720 1.00 88.25 264 ILE A C 1
ATOM 2161 O O . ILE A 1 264 ? -30.929 6.086 10.817 1.00 88.25 264 ILE A O 1
ATOM 2165 N N . TYR A 1 265 ? -29.283 6.894 9.523 1.00 87.00 265 TYR A N 1
ATOM 2166 C CA . TYR A 1 265 ? -28.552 7.574 10.599 1.00 87.00 265 TYR A CA 1
ATOM 2167 C C . TYR A 1 265 ? -28.979 9.033 10.813 1.00 87.00 265 TYR A C 1
ATOM 2169 O O . TYR A 1 265 ? -28.593 9.655 11.798 1.00 87.00 265 TYR A O 1
ATOM 2177 N N . GLY A 1 266 ? -29.791 9.585 9.912 1.00 84.44 266 GLY A N 1
ATOM 2178 C CA . GLY A 1 266 ? -30.412 10.904 10.024 1.00 84.44 266 GLY A CA 1
ATOM 2179 C C . GLY A 1 266 ? -29.525 12.092 9.641 1.00 84.44 266 GLY A C 1
ATOM 2180 O O . GLY A 1 266 ? -30.011 13.220 9.655 1.00 84.44 266 GLY A O 1
ATOM 2181 N N . SER A 1 267 ? -28.249 11.885 9.298 1.00 87.44 267 SER A N 1
ATOM 2182 C CA . SER A 1 267 ? -27.325 12.969 8.942 1.00 87.44 267 SER A CA 1
ATOM 2183 C C . SER A 1 267 ? -26.262 12.521 7.944 1.00 87.44 267 SER A C 1
ATOM 2185 O O . SER A 1 267 ? -25.727 11.419 8.043 1.00 87.44 267 SER A O 1
ATOM 2187 N N . ASP A 1 268 ? -25.925 13.403 7.004 1.00 81.94 268 ASP A N 1
ATOM 2188 C CA . ASP A 1 268 ? -24.818 13.205 6.063 1.00 81.94 268 ASP A CA 1
ATOM 2189 C C . ASP A 1 268 ? -23.441 13.569 6.639 1.00 81.94 268 ASP A C 1
ATOM 2191 O O . ASP A 1 268 ? -22.421 13.364 5.986 1.00 81.94 268 ASP A O 1
ATOM 2195 N N . SER A 1 269 ? -23.417 14.036 7.890 1.00 86.31 269 SER A N 1
ATOM 2196 C CA . SER A 1 269 ? -22.213 14.193 8.710 1.00 86.31 269 SER A CA 1
ATOM 2197 C C . SER A 1 269 ? -21.975 12.998 9.648 1.00 86.31 269 SER A C 1
ATOM 2199 O O . SER A 1 269 ? -21.027 13.026 10.433 1.00 86.31 269 SER A O 1
ATOM 2201 N N . ASP A 1 270 ? -22.826 11.962 9.627 1.00 89.12 270 ASP A N 1
ATOM 2202 C CA . ASP A 1 270 ? -22.562 10.716 10.360 1.00 89.12 270 ASP A CA 1
ATOM 2203 C C . ASP A 1 270 ? -21.534 9.877 9.578 1.00 89.12 270 ASP A C 1
ATOM 2205 O O . ASP A 1 270 ? -21.797 9.515 8.428 1.00 89.12 270 ASP A O 1
ATOM 2209 N N . PRO A 1 271 ? -20.370 9.529 10.160 1.00 90.25 271 PRO A N 1
ATOM 2210 C CA . PRO A 1 271 ? -19.312 8.830 9.432 1.00 90.25 271 PRO A CA 1
ATOM 2211 C C . PRO A 1 271 ? -19.722 7.433 8.964 1.00 90.25 271 PRO A C 1
ATOM 2213 O O . PRO A 1 271 ? -19.171 6.928 7.991 1.00 90.25 271 PRO A O 1
ATOM 2216 N N . ARG A 1 272 ? -20.720 6.808 9.599 1.00 90.38 272 ARG A N 1
ATOM 2217 C CA . ARG A 1 272 ? -21.255 5.511 9.161 1.00 90.38 272 ARG A CA 1
ATOM 2218 C C . ARG A 1 272 ? -22.046 5.632 7.858 1.00 90.38 272 ARG A C 1
ATOM 2220 O O . ARG A 1 272 ? -22.237 4.626 7.175 1.00 90.38 272 ARG A O 1
ATOM 2227 N N . ALA A 1 273 ? -22.495 6.841 7.511 1.00 91.38 273 ALA A N 1
ATOM 2228 C CA . ALA A 1 273 ? -23.165 7.151 6.256 1.00 91.38 273 ALA A CA 1
ATOM 2229 C C . ALA A 1 273 ? -22.201 7.505 5.109 1.00 91.38 273 ALA A C 1
ATOM 2231 O O . ALA A 1 273 ? -22.671 7.798 4.015 1.00 91.38 273 ALA A O 1
ATOM 2232 N N . PHE A 1 274 ? -20.884 7.453 5.322 1.00 92.31 274 PHE A N 1
ATOM 2233 C CA . PHE A 1 274 ? -19.879 7.679 4.282 1.00 92.31 274 PHE A CA 1
ATOM 2234 C C . PHE A 1 274 ? -19.317 6.349 3.762 1.00 92.31 274 PHE A C 1
ATOM 2236 O O . PHE A 1 274 ? -19.118 5.405 4.535 1.00 92.31 274 PHE A O 1
ATOM 2243 N N . ASN A 1 275 ? -19.085 6.257 2.455 1.00 92.56 275 ASN A N 1
ATOM 2244 C CA . ASN A 1 275 ? -18.363 5.155 1.836 1.00 92.56 275 ASN A CA 1
ATOM 2245 C C . ASN A 1 275 ? -16.898 5.579 1.664 1.00 92.56 275 ASN A C 1
ATOM 2247 O O . ASN A 1 275 ? -16.594 6.546 0.978 1.00 92.56 275 ASN A O 1
ATOM 2251 N N . PHE A 1 276 ? -15.987 4.860 2.315 1.00 93.31 276 PHE A N 1
ATOM 2252 C CA . PHE A 1 276 ? -14.540 5.055 2.179 1.00 93.31 276 PHE A CA 1
ATOM 2253 C C . PHE A 1 276 ? -14.013 4.107 1.095 1.00 93.31 276 PHE A C 1
ATOM 2255 O O . PHE A 1 276 ? -13.297 3.154 1.385 1.00 93.31 276 PHE A O 1
ATOM 2262 N N . ASP A 1 277 ? -14.456 4.310 -0.141 1.00 92.94 277 ASP A N 1
ATOM 2263 C CA . ASP A 1 277 ? -14.204 3.430 -1.289 1.00 92.94 277 ASP A CA 1
ATOM 2264 C C . ASP A 1 277 ? -13.528 4.140 -2.471 1.00 92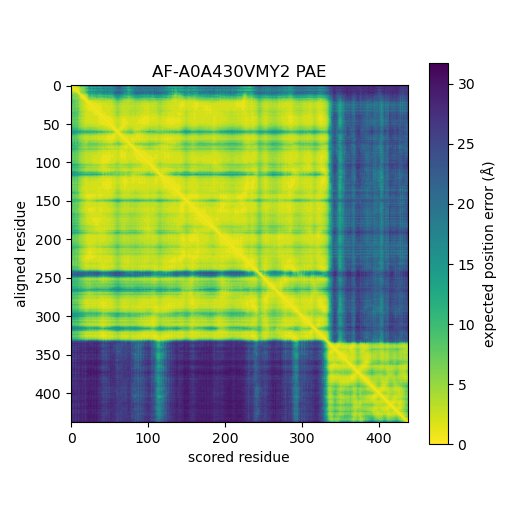.94 277 ASP A C 1
ATOM 2266 O O . ASP A 1 277 ? -13.396 3.552 -3.550 1.00 92.94 277 ASP A O 1
ATOM 2270 N N . GLY A 1 278 ? -13.056 5.371 -2.250 1.00 94.38 278 GLY A N 1
ATOM 2271 C CA . GLY A 1 278 ? -12.176 6.065 -3.178 1.00 94.38 278 GLY A CA 1
ATOM 2272 C C . GLY A 1 278 ? -10.823 5.363 -3.310 1.00 94.38 278 GLY A C 1
ATOM 2273 O O . GLY A 1 278 ? -10.395 4.620 -2.423 1.00 94.38 278 GLY A O 1
ATOM 2274 N N . GLU A 1 279 ? -10.125 5.590 -4.422 1.00 95.31 279 GLU A N 1
ATOM 2275 C CA . GLU A 1 279 ? -8.867 4.887 -4.713 1.00 95.31 279 GLU A CA 1
ATOM 2276 C C . GLU A 1 279 ? -7.775 5.142 -3.654 1.00 95.31 279 GLU A C 1
ATOM 2278 O O . GLU A 1 279 ? -7.014 4.223 -3.357 1.00 95.31 279 GLU A O 1
ATOM 2283 N N . LEU A 1 280 ? -7.748 6.324 -3.015 1.00 96.06 280 LEU A N 1
ATOM 2284 C CA . LEU A 1 280 ? -6.833 6.634 -1.898 1.00 96.06 280 LEU A CA 1
ATOM 2285 C C . LEU A 1 280 ? -7.300 6.022 -0.562 1.00 96.06 280 LEU A C 1
ATOM 2287 O O . LEU A 1 280 ? -6.517 5.829 0.362 1.00 96.06 280 LEU A O 1
ATOM 2291 N N . ASN A 1 281 ? -8.594 5.710 -0.416 1.00 96.44 281 ASN A N 1
ATOM 2292 C CA . ASN A 1 281 ? -9.077 4.949 0.740 1.00 96.44 281 ASN A CA 1
ATOM 2293 C C . ASN A 1 281 ? -8.652 3.482 0.633 1.00 96.44 281 ASN A C 1
ATOM 2295 O O . ASN A 1 281 ? -8.188 2.878 1.598 1.00 96.44 281 ASN A O 1
ATOM 2299 N N . ILE A 1 282 ? -8.821 2.923 -0.563 1.00 96.94 282 ILE A N 1
ATOM 2300 C CA . ILE A 1 282 ? -8.556 1.520 -0.873 1.00 96.94 282 ILE A CA 1
ATOM 2301 C C . ILE A 1 282 ? -7.077 1.192 -0.813 1.00 96.94 282 ILE A C 1
ATOM 2303 O O . ILE A 1 282 ? -6.717 0.128 -0.312 1.00 96.94 282 ILE A O 1
ATOM 2307 N N . ALA A 1 283 ? -6.231 2.072 -1.342 1.00 97.81 283 ALA A N 1
ATOM 2308 C CA . ALA A 1 283 ? -4.797 1.851 -1.420 1.00 97.81 283 ALA A CA 1
ATOM 2309 C C . ALA A 1 283 ? -4.067 2.013 -0.078 1.00 97.81 283 ALA A C 1
ATOM 2311 O O . ALA A 1 283 ? -2.876 1.689 0.003 1.00 97.81 283 ALA A O 1
ATOM 2312 N N . ASN A 1 284 ? -4.778 2.409 0.986 1.00 97.81 284 ASN A N 1
ATOM 2313 C CA . ASN A 1 284 ? -4.192 2.569 2.305 1.00 97.81 284 ASN A CA 1
ATOM 2314 C C . ASN A 1 284 ? -3.446 1.298 2.753 1.00 97.81 284 ASN A C 1
ATOM 2316 O O . ASN A 1 284 ? -3.908 0.170 2.566 1.00 97.81 284 ASN A O 1
ATOM 2320 N N . ARG A 1 285 ? -2.278 1.493 3.372 1.00 97.06 285 ARG A N 1
ATOM 2321 C CA . ARG A 1 285 ? -1.272 0.474 3.733 1.00 97.06 285 ARG A CA 1
ATOM 2322 C C . ARG A 1 285 ? -0.539 -0.159 2.541 1.00 97.06 285 ARG A C 1
ATOM 2324 O O . ARG A 1 285 ? 0.257 -1.086 2.745 1.00 97.06 285 ARG A O 1
ATOM 2331 N N . GLY A 1 286 ? -0.728 0.337 1.319 1.00 97.75 286 GLY A N 1
ATOM 2332 C CA . GLY A 1 286 ? -0.081 -0.198 0.124 1.00 97.75 286 GLY A CA 1
ATOM 2333 C C . GLY A 1 286 ? 0.223 0.842 -0.954 1.00 97.75 286 GLY A C 1
ATOM 2334 O O . GLY A 1 286 ? 1.098 1.683 -0.750 1.00 97.75 286 GLY A O 1
ATOM 2335 N N . LEU A 1 287 ? -0.368 0.708 -2.143 1.00 98.12 287 LEU A N 1
ATOM 2336 C CA . LEU A 1 287 ? 0.013 1.487 -3.328 1.00 98.12 287 LEU A CA 1
ATOM 2337 C C . LEU A 1 287 ? -1.197 1.867 -4.182 1.00 98.12 287 LEU A C 1
ATOM 2339 O O . LEU A 1 287 ? -2.024 1.018 -4.509 1.00 98.12 287 LEU A O 1
ATOM 2343 N N . VAL A 1 288 ? -1.234 3.121 -4.627 1.00 97.88 288 VAL A N 1
ATOM 2344 C CA . VAL A 1 288 ? -2.172 3.604 -5.644 1.00 97.88 288 VAL A CA 1
ATOM 2345 C C . VAL A 1 288 ? -1.422 3.911 -6.937 1.00 97.88 288 VAL A C 1
ATOM 2347 O O . VAL A 1 288 ? -0.424 4.636 -6.948 1.00 97.88 288 VAL A O 1
ATOM 2350 N N . GLU A 1 289 ? -1.892 3.341 -8.044 1.00 97.06 289 GLU A N 1
ATOM 2351 C CA . GLU A 1 289 ? -1.398 3.655 -9.386 1.00 97.06 289 GLU A CA 1
ATOM 2352 C C . GLU A 1 289 ? -2.272 4.730 -10.039 1.00 97.06 289 GLU A C 1
ATOM 2354 O O . GLU A 1 289 ? -3.480 4.555 -10.157 1.00 97.06 289 GLU A O 1
ATOM 2359 N N . PHE A 1 290 ? -1.659 5.804 -10.532 1.00 93.06 290 PHE A N 1
ATOM 2360 C CA . PHE A 1 290 ? -2.304 6.799 -11.388 1.00 93.06 290 PHE A CA 1
ATOM 2361 C C . PHE A 1 290 ? -1.805 6.657 -12.826 1.00 93.06 290 PHE A C 1
ATOM 2363 O O . PHE A 1 290 ? -0.669 7.019 -13.154 1.00 93.06 290 PHE A O 1
ATOM 2370 N N . ILE A 1 291 ? -2.674 6.149 -13.694 1.00 90.75 291 ILE A N 1
ATOM 2371 C CA . ILE A 1 291 ? -2.415 5.987 -15.125 1.00 90.75 291 ILE A CA 1
ATOM 2372 C C . ILE A 1 291 ? -2.574 7.345 -15.807 1.00 90.75 291 ILE A C 1
ATOM 2374 O O . ILE A 1 291 ? -3.594 7.993 -15.648 1.00 90.75 291 ILE A O 1
ATOM 2378 N N . GLU A 1 292 ? -1.591 7.778 -16.595 1.00 84.62 292 GLU A N 1
ATOM 2379 C CA . GLU A 1 292 ? -1.610 9.078 -17.288 1.00 84.62 292 GLU A CA 1
ATOM 2380 C C . GLU A 1 292 ? -1.873 10.266 -16.343 1.00 84.62 292 GLU A C 1
ATOM 2382 O O . GLU A 1 292 ? -2.635 11.174 -16.662 1.00 84.62 292 GLU A O 1
ATOM 2387 N N . ILE A 1 293 ? -1.207 10.279 -15.180 1.00 84.62 293 ILE A N 1
ATOM 2388 C CA . ILE A 1 293 ? -1.422 11.263 -14.098 1.00 84.62 293 ILE A CA 1
ATOM 2389 C C . ILE A 1 293 ? -1.315 12.736 -14.546 1.00 84.62 293 ILE A C 1
ATOM 2391 O O . ILE A 1 293 ? -1.900 13.619 -13.930 1.00 84.62 293 ILE A O 1
ATOM 2395 N N . LEU A 1 294 ? -0.580 13.025 -15.627 1.00 82.69 294 LEU A N 1
ATOM 2396 C CA . LEU A 1 294 ? -0.437 14.387 -16.160 1.00 82.69 294 LEU A CA 1
ATOM 2397 C C . LEU A 1 294 ? -1.657 14.863 -16.969 1.00 82.69 294 LEU A C 1
ATOM 2399 O O . LEU A 1 294 ? -1.695 16.027 -17.351 1.00 82.69 294 LEU A O 1
ATOM 2403 N N . LYS A 1 295 ? -2.628 13.981 -17.233 1.00 79.88 295 LYS A N 1
ATOM 2404 C CA . LYS A 1 295 ? -3.917 14.284 -17.881 1.00 79.88 295 LYS A CA 1
ATOM 2405 C C . LYS A 1 295 ? -5.065 14.420 -16.873 1.00 79.88 295 LYS A C 1
ATOM 2407 O O . LYS A 1 295 ? -6.231 14.372 -17.250 1.00 79.88 295 LYS A O 1
ATOM 2412 N N . LEU A 1 296 ? -4.748 14.482 -15.580 1.00 76.56 296 LEU A N 1
ATOM 2413 C CA . LEU A 1 296 ? -5.750 14.732 -14.550 1.00 76.56 296 LEU A CA 1
ATOM 2414 C C . LEU A 1 296 ? -6.207 16.186 -14.598 1.00 76.56 296 LEU A C 1
ATOM 2416 O O . LEU A 1 296 ? -5.391 17.088 -14.802 1.00 76.56 296 LEU A O 1
ATOM 2420 N N . ASP A 1 297 ? -7.495 16.404 -14.338 1.00 77.06 297 ASP A N 1
ATOM 2421 C CA . ASP A 1 297 ? -8.014 17.750 -14.119 1.00 77.06 297 ASP A CA 1
ATOM 2422 C C . ASP A 1 297 ? -7.321 18.398 -12.901 1.00 77.06 297 ASP A C 1
ATOM 2424 O O . ASP A 1 297 ? -6.967 17.735 -11.918 1.00 77.06 297 ASP A O 1
ATOM 2428 N N . VAL A 1 298 ? -7.133 19.718 -12.960 1.00 73.75 298 VAL A N 1
ATOM 2429 C CA . VAL A 1 298 ? -6.495 20.522 -11.907 1.00 73.75 298 VAL A CA 1
ATOM 2430 C C . VAL A 1 298 ? -7.161 20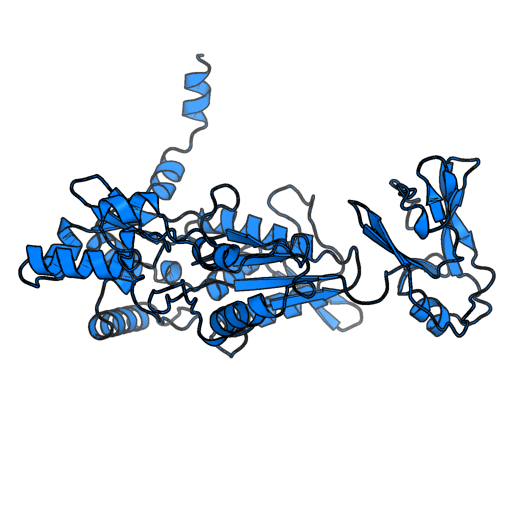.316 -10.541 1.00 73.75 298 VAL A C 1
ATOM 2432 O O . VAL A 1 298 ? -6.473 20.359 -9.521 1.00 73.75 298 VAL A O 1
ATOM 2435 N N . ALA A 1 299 ? -8.468 20.041 -10.498 1.00 73.44 299 ALA A N 1
ATOM 2436 C CA . ALA A 1 299 ? -9.197 19.763 -9.265 1.00 73.44 299 ALA A CA 1
ATOM 2437 C C . ALA A 1 299 ? -8.605 18.582 -8.469 1.00 73.44 299 ALA A C 1
ATOM 2439 O O . ALA A 1 299 ? -8.510 18.662 -7.245 1.00 73.44 299 ALA A O 1
ATOM 2440 N N . PHE A 1 300 ? -8.126 17.533 -9.147 1.00 80.19 300 PHE A N 1
ATOM 2441 C CA . PHE A 1 300 ? -7.531 16.348 -8.510 1.00 80.19 300 PHE A CA 1
ATOM 2442 C C . PHE A 1 300 ? -6.145 16.625 -7.922 1.00 80.19 300 PHE A C 1
ATOM 2444 O O . PHE A 1 300 ? -5.706 15.934 -7.001 1.00 80.19 300 PHE A O 1
ATOM 2451 N N . LEU A 1 301 ? -5.441 17.644 -8.427 1.00 77.38 301 LEU A N 1
ATOM 2452 C CA . LEU A 1 301 ? -4.098 17.981 -7.955 1.00 77.38 301 LEU A CA 1
ATOM 2453 C C . LEU A 1 301 ? -4.102 18.449 -6.497 1.00 77.38 301 LEU A C 1
ATOM 2455 O O . LEU A 1 301 ? -3.119 18.219 -5.796 1.00 77.38 301 LEU A O 1
ATOM 2459 N N . TYR A 1 302 ? -5.189 19.071 -6.028 1.00 82.12 302 TYR A N 1
ATOM 2460 C CA . TYR A 1 302 ? -5.312 19.492 -4.632 1.00 82.12 302 TYR A CA 1
ATOM 2461 C C . TYR A 1 302 ? -5.373 18.293 -3.685 1.00 82.12 302 TYR A C 1
ATOM 2463 O O . TYR A 1 302 ? -4.619 18.251 -2.713 1.00 82.12 302 TYR A O 1
ATOM 2471 N N . ASP A 1 303 ? -6.196 17.293 -4.008 1.00 85.88 303 ASP A N 1
ATOM 2472 C CA . ASP A 1 303 ? -6.297 16.067 -3.213 1.00 85.88 303 ASP A CA 1
ATOM 2473 C C . ASP A 1 303 ? -4.973 15.295 -3.226 1.00 85.88 303 ASP A C 1
ATOM 2475 O O . ASP A 1 303 ? -4.498 14.863 -2.177 1.00 85.88 303 ASP A O 1
ATOM 2479 N N . LEU A 1 304 ? -4.315 15.198 -4.387 1.00 89.06 304 LEU A N 1
ATOM 2480 C CA . LEU A 1 304 ? -3.010 14.544 -4.513 1.00 89.06 304 LEU A CA 1
ATOM 2481 C C . LEU A 1 304 ? -1.894 15.272 -3.754 1.00 89.06 304 LEU A C 1
ATOM 2483 O O . LEU A 1 304 ? -0.981 14.633 -3.222 1.00 89.06 304 LEU A O 1
ATOM 2487 N N . LEU A 1 305 ? -1.942 16.604 -3.692 1.00 86.88 305 LEU A N 1
ATOM 2488 C CA . LEU A 1 305 ? -0.975 17.395 -2.938 1.00 86.88 305 LEU A CA 1
ATOM 2489 C C . LEU A 1 305 ? -1.114 17.132 -1.437 1.00 86.88 305 LEU A C 1
ATOM 2491 O O . LEU A 1 305 ? -0.111 16.857 -0.782 1.00 86.88 305 LEU A O 1
ATOM 2495 N N . THR A 1 306 ? -2.338 17.157 -0.904 1.00 90.06 306 THR A N 1
ATOM 2496 C CA . THR A 1 306 ? -2.591 16.836 0.508 1.00 90.06 306 THR A CA 1
ATOM 2497 C C . THR A 1 306 ? -2.233 15.379 0.813 1.00 90.06 306 THR A C 1
ATOM 2499 O O . THR A 1 306 ? -1.522 15.118 1.784 1.00 90.06 306 THR A O 1
ATOM 2502 N N . ALA A 1 307 ? -2.623 14.442 -0.056 1.00 93.56 307 ALA A N 1
ATOM 2503 C CA . ALA A 1 307 ? -2.322 13.022 0.102 1.00 93.56 307 ALA A CA 1
ATOM 2504 C C . ALA A 1 307 ? -0.812 12.751 0.127 1.00 93.56 307 ALA A C 1
ATOM 2506 O O . ALA A 1 307 ? -0.330 12.032 0.997 1.00 93.56 307 ALA A O 1
ATOM 2507 N N . SER A 1 308 ? -0.046 13.373 -0.773 1.00 89.19 308 SER A N 1
ATOM 2508 C CA . SER A 1 308 ? 1.407 13.190 -0.818 1.00 89.19 308 SER A CA 1
ATOM 2509 C C . SER A 1 308 ? 2.151 13.940 0.287 1.00 89.19 308 SER A C 1
ATOM 2511 O O . SER A 1 308 ? 3.044 13.364 0.887 1.00 89.19 308 SER A O 1
ATOM 2513 N N . GLN A 1 309 ? 1.831 15.203 0.585 1.00 88.50 309 GLN A N 1
ATOM 2514 C CA . GLN A 1 309 ? 2.635 16.009 1.520 1.00 88.50 309 GLN A CA 1
ATOM 2515 C C . GLN A 1 309 ? 2.284 15.794 2.991 1.00 88.50 309 GLN A C 1
ATOM 2517 O O . GLN A 1 309 ? 3.169 15.828 3.858 1.00 88.50 309 GLN A O 1
ATOM 2522 N N . GLU A 1 310 ? 0.989 15.643 3.266 1.00 92.44 310 GLU A N 1
ATOM 2523 C CA . GLU A 1 310 ? 0.441 15.530 4.616 1.00 92.44 310 GLU A CA 1
ATOM 2524 C C . GLU A 1 310 ? 0.093 14.089 4.983 1.00 92.44 310 GLU A C 1
ATOM 2526 O O . GLU A 1 310 ? -0.217 13.852 6.147 1.00 92.44 310 GLU A O 1
ATOM 2531 N N . HIS A 1 311 ? 0.143 13.150 4.027 1.00 95.12 311 HIS A N 1
ATOM 2532 C CA . HIS A 1 311 ? -0.327 11.775 4.218 1.00 95.12 311 HIS A CA 1
ATOM 2533 C C . HIS A 1 311 ? -1.781 11.734 4.694 1.00 95.12 311 HIS A C 1
ATOM 2535 O O . HIS A 1 311 ? -2.150 10.972 5.585 1.00 95.12 311 HIS A O 1
ATOM 2541 N N . LYS A 1 312 ? -2.616 12.602 4.107 1.00 95.50 312 LYS A N 1
ATOM 2542 C CA . LYS A 1 312 ? -4.013 12.794 4.495 1.00 95.50 312 LYS A CA 1
ATOM 2543 C C . LYS A 1 312 ? -4.923 12.979 3.298 1.00 95.50 312 LYS A C 1
ATOM 2545 O O . LYS A 1 312 ? -4.564 13.636 2.328 1.00 95.50 312 LYS A O 1
ATOM 2550 N N . ILE A 1 313 ? -6.155 12.508 3.431 1.00 93.62 313 ILE A N 1
ATOM 2551 C CA . ILE A 1 313 ? -7.230 12.762 2.469 1.00 93.62 313 ILE A CA 1
ATOM 2552 C C . ILE A 1 313 ? -8.391 13.488 3.136 1.00 93.62 313 ILE A C 1
ATOM 2554 O O . ILE A 1 313 ? -8.720 13.248 4.303 1.00 93.62 313 ILE A O 1
ATOM 2558 N N . LYS A 1 314 ? -9.022 14.405 2.397 1.00 88.31 314 LYS A N 1
ATOM 2559 C CA . LYS A 1 314 ? -10.158 15.192 2.879 1.00 88.31 314 LYS A CA 1
ATOM 2560 C C . LYS A 1 314 ? -11.460 14.669 2.280 1.00 88.31 314 LYS A C 1
ATOM 2562 O O . LYS A 1 314 ? -11.962 15.191 1.293 1.00 88.31 314 LYS A O 1
ATOM 2567 N N . SER A 1 315 ? -12.056 13.682 2.938 1.00 84.25 315 SER A N 1
ATOM 2568 C CA . SER A 1 315 ? -13.409 13.236 2.602 1.00 84.25 315 SER A CA 1
ATOM 2569 C C . SER A 1 315 ? -14.429 14.361 2.831 1.00 84.25 315 SER A C 1
ATOM 2571 O O . SER A 1 315 ? -14.368 15.107 3.819 1.00 84.25 315 SER A O 1
ATOM 2573 N N . LYS A 1 316 ? -15.387 14.499 1.910 1.00 80.12 316 LYS A N 1
ATOM 2574 C CA . LYS A 1 316 ? -16.407 15.559 1.937 1.00 80.12 316 LYS A CA 1
ATOM 2575 C C . LYS A 1 316 ? -17.154 15.566 3.279 1.00 80.12 316 LYS A C 1
ATOM 2577 O O . LYS A 1 316 ? -17.666 14.540 3.696 1.00 80.12 316 LYS A O 1
ATOM 2582 N N . LYS A 1 317 ? -17.243 16.730 3.939 1.00 78.50 317 LYS A N 1
ATOM 2583 C CA . LYS A 1 317 ? -17.872 16.951 5.269 1.00 78.50 317 LYS A CA 1
ATOM 2584 C C . LYS A 1 317 ? -17.187 16.304 6.484 1.00 78.50 317 LYS A C 1
ATOM 2586 O O . LYS A 1 317 ? -17.569 16.629 7.606 1.00 78.50 317 LYS A O 1
ATOM 2591 N N . PHE A 1 318 ? -16.150 15.488 6.305 1.00 80.69 318 PHE A N 1
ATOM 2592 C CA . PHE A 1 318 ? -15.445 14.832 7.412 1.00 80.69 318 PHE A CA 1
ATOM 2593 C C . PHE A 1 318 ? -14.107 15.496 7.732 1.00 80.69 318 PHE A C 1
ATOM 2595 O O . PHE A 1 318 ? -13.605 16.343 6.989 1.00 80.69 318 PHE A O 1
ATOM 2602 N N . ALA A 1 319 ? -13.531 15.154 8.887 1.00 83.44 319 ALA A N 1
ATOM 2603 C CA . ALA A 1 319 ? -12.145 15.496 9.196 1.00 83.44 319 ALA A CA 1
ATOM 2604 C C . ALA A 1 319 ? -11.194 14.842 8.177 1.00 83.44 319 ALA A C 1
ATOM 2606 O O . ALA A 1 319 ? -11.563 13.876 7.509 1.00 83.44 319 ALA A O 1
ATOM 2607 N N . GLN A 1 320 ? -9.980 15.386 8.052 1.00 90.38 320 GLN A N 1
ATOM 2608 C CA . GLN A 1 320 ? -8.938 14.698 7.291 1.00 90.38 320 GLN A CA 1
ATOM 2609 C C . GLN A 1 320 ? -8.694 13.312 7.902 1.00 90.38 320 GLN A C 1
ATOM 2611 O O . GLN A 1 320 ? -8.748 13.162 9.124 1.00 90.38 320 GLN A O 1
ATOM 2616 N N . THR A 1 321 ? -8.459 12.328 7.041 1.00 94.25 321 THR A N 1
ATOM 2617 C CA . THR A 1 321 ? -8.148 10.947 7.421 1.00 94.25 321 THR A CA 1
ATOM 2618 C C . THR A 1 321 ? -6.718 10.647 7.008 1.00 94.25 321 THR A C 1
ATOM 2620 O O . THR A 1 321 ? -6.349 10.959 5.875 1.00 94.25 321 THR A O 1
ATOM 2623 N N . ASP A 1 322 ? -5.924 10.091 7.919 1.00 96.00 322 ASP A N 1
ATOM 2624 C CA . ASP A 1 322 ? -4.539 9.710 7.645 1.00 96.00 322 ASP A CA 1
ATOM 2625 C C . ASP A 1 322 ? -4.473 8.487 6.712 1.00 96.00 322 ASP A C 1
ATOM 2627 O O . ASP A 1 322 ? -5.313 7.585 6.779 1.00 96.00 322 ASP A O 1
ATOM 2631 N N . ILE A 1 323 ? -3.466 8.470 5.839 1.00 96.62 323 ILE A N 1
ATOM 2632 C CA . ILE A 1 323 ? -3.176 7.393 4.886 1.00 96.62 323 ILE A CA 1
ATOM 2633 C C . ILE A 1 323 ? -1.683 7.039 4.904 1.00 96.62 323 ILE A C 1
ATOM 2635 O O . ILE A 1 323 ? -0.817 7.888 5.081 1.00 96.62 323 ILE A O 1
ATOM 2639 N N . ASP A 1 324 ? -1.372 5.769 4.684 1.00 96.19 324 ASP A N 1
ATOM 2640 C CA . ASP A 1 324 ? -0.026 5.222 4.517 1.00 96.19 324 ASP A CA 1
ATOM 2641 C C . ASP A 1 324 ? 0.036 4.487 3.179 1.00 96.19 324 ASP A C 1
ATOM 2643 O O . ASP A 1 324 ? -0.241 3.292 3.103 1.00 96.19 324 ASP A O 1
ATOM 2647 N N . GLU A 1 325 ? 0.396 5.187 2.112 1.00 96.75 325 GLU A N 1
ATOM 2648 C CA . GLU A 1 325 ? 0.446 4.601 0.775 1.00 96.75 325 GLU A CA 1
ATOM 2649 C C . GLU A 1 325 ? 1.501 5.251 -0.117 1.00 96.75 325 GLU A C 1
ATOM 2651 O O . GLU A 1 325 ? 1.910 6.399 0.073 1.00 96.75 325 GLU A O 1
ATOM 2656 N N . ILE A 1 326 ? 1.925 4.498 -1.130 1.00 98.12 326 ILE A N 1
ATOM 2657 C CA . ILE A 1 326 ? 2.753 5.012 -2.215 1.00 98.12 326 ILE A CA 1
ATOM 2658 C C . ILE A 1 326 ? 1.840 5.510 -3.328 1.00 98.12 326 ILE A C 1
ATOM 2660 O O . ILE A 1 326 ? 1.124 4.720 -3.944 1.00 98.12 326 ILE A O 1
ATOM 2664 N N . ILE A 1 327 ? 1.940 6.800 -3.647 1.00 96.88 327 ILE A N 1
ATOM 2665 C CA . ILE A 1 327 ? 1.284 7.381 -4.819 1.00 96.88 327 ILE A CA 1
ATOM 2666 C C . ILE A 1 327 ? 2.229 7.257 -6.014 1.00 96.88 327 ILE A C 1
ATOM 2668 O O . ILE A 1 327 ? 3.207 8.004 -6.135 1.00 96.88 327 ILE A O 1
ATOM 2672 N N . LEU A 1 328 ? 1.948 6.291 -6.888 1.00 96.31 328 LEU A N 1
ATOM 2673 C CA . LEU A 1 328 ? 2.725 6.011 -8.091 1.00 96.31 328 LEU A CA 1
ATOM 2674 C C . LEU A 1 328 ? 1.978 6.514 -9.325 1.00 96.31 328 LEU A C 1
ATOM 2676 O O . LEU A 1 328 ? 1.066 5.869 -9.829 1.00 96.31 328 LEU A O 1
ATOM 2680 N N . GLY A 1 329 ? 2.402 7.654 -9.851 1.00 92.31 329 GLY A N 1
ATOM 2681 C CA . GLY A 1 329 ? 1.931 8.152 -11.133 1.00 92.31 329 GLY A CA 1
ATOM 2682 C C . GLY A 1 329 ? 2.794 7.648 -12.275 1.00 92.31 329 GLY A C 1
ATOM 2683 O O . GLY A 1 329 ? 4.020 7.594 -12.171 1.00 92.31 329 GLY A O 1
ATOM 2684 N N . HIS A 1 330 ? 2.186 7.356 -13.415 1.00 87.75 330 HIS A N 1
ATOM 2685 C CA . HIS A 1 330 ? 2.932 7.250 -14.655 1.00 87.75 330 HIS A CA 1
ATOM 2686 C C . HIS A 1 330 ? 2.256 8.040 -15.760 1.00 87.75 330 HIS A C 1
ATOM 2688 O O . HIS A 1 330 ? 1.038 8.113 -15.839 1.00 87.75 330 HIS A O 1
ATOM 2694 N N . SER A 1 331 ? 3.051 8.612 -16.652 1.00 81.19 331 SER A N 1
ATOM 2695 C CA . SER A 1 331 ? 2.526 9.270 -17.844 1.00 81.19 331 SER A CA 1
ATOM 2696 C C . SER A 1 331 ? 3.453 9.011 -19.008 1.00 81.19 331 SER A C 1
ATOM 2698 O O . SER A 1 331 ? 4.681 8.977 -18.854 1.00 81.19 331 SER A O 1
ATOM 2700 N N . VAL A 1 332 ? 2.870 8.812 -20.184 1.00 73.88 332 VAL A N 1
ATOM 2701 C CA . VAL A 1 332 ? 3.627 8.957 -21.418 1.00 73.88 332 VAL A CA 1
ATOM 2702 C C . VAL A 1 332 ? 4.114 10.390 -21.500 1.00 73.88 332 VAL A C 1
ATOM 2704 O O . VAL A 1 332 ? 3.366 11.335 -21.253 1.00 73.88 332 VAL A O 1
ATOM 2707 N N . ALA A 1 333 ? 5.391 10.527 -21.817 1.00 57.09 333 ALA A N 1
ATOM 2708 C CA . ALA A 1 333 ? 5.966 11.813 -22.102 1.00 57.09 333 ALA A CA 1
ATOM 2709 C C . ALA A 1 333 ? 7.247 11.699 -22.908 1.00 57.09 333 ALA A C 1
ATOM 2711 O O . ALA A 1 333 ? 7.930 10.670 -22.905 1.00 57.09 333 ALA A O 1
ATOM 2712 N N . GLY A 1 334 ? 7.572 12.805 -23.563 1.00 50.41 334 GLY A N 1
ATOM 2713 C CA . GLY A 1 334 ? 8.638 12.857 -24.539 1.00 50.41 334 GLY A CA 1
ATOM 2714 C C . GLY A 1 334 ? 8.215 12.265 -25.878 1.00 50.41 334 GLY A C 1
ATOM 2715 O O . GLY A 1 334 ? 7.152 11.669 -26.041 1.00 50.41 334 GLY A O 1
ATOM 2716 N N . TRP A 1 335 ? 9.093 12.457 -26.847 1.00 54.84 335 TRP A N 1
ATOM 2717 C CA . TRP A 1 335 ? 8.918 11.997 -28.212 1.00 54.84 335 TRP A CA 1
ATOM 2718 C C . TRP A 1 335 ? 8.895 10.462 -28.284 1.00 54.84 335 TRP A C 1
ATOM 2720 O O . TRP A 1 335 ? 9.704 9.790 -27.637 1.00 54.84 335 TRP A O 1
ATOM 2730 N N . THR A 1 336 ? 7.998 9.902 -29.097 1.00 62.25 336 THR A N 1
ATOM 2731 C CA . THR A 1 336 ? 7.895 8.454 -29.340 1.00 62.25 336 THR A CA 1
ATOM 2732 C C . THR A 1 336 ? 9.251 7.878 -29.774 1.00 62.25 336 THR A C 1
ATOM 2734 O O . THR A 1 336 ? 9.857 8.394 -30.721 1.00 62.25 336 THR A O 1
ATOM 2737 N N . PRO A 1 337 ? 9.765 6.829 -29.101 1.00 70.94 337 PRO A N 1
ATOM 2738 C CA . PRO A 1 337 ? 11.063 6.272 -29.421 1.00 70.94 337 PRO A CA 1
ATOM 2739 C C . PRO A 1 337 ? 10.938 5.403 -30.676 1.00 70.94 337 PRO A C 1
ATOM 2741 O O . PRO A 1 337 ? 10.004 4.619 -30.835 1.00 70.94 337 PRO A O 1
ATOM 2744 N N . ILE A 1 338 ? 11.912 5.530 -31.561 1.00 78.38 338 ILE A N 1
ATOM 2745 C CA . ILE A 1 338 ? 12.063 4.770 -32.790 1.00 78.38 338 ILE A CA 1
ATOM 2746 C C . ILE A 1 338 ? 13.204 3.776 -32.612 1.00 78.38 338 ILE A C 1
ATOM 2748 O O . ILE A 1 338 ? 14.334 4.138 -32.268 1.00 78.38 338 ILE A O 1
ATOM 2752 N N . LEU A 1 339 ? 12.890 2.512 -32.888 1.00 83.25 339 LEU A N 1
ATOM 2753 C CA . LEU A 1 339 ? 13.876 1.458 -33.069 1.00 83.25 339 LEU A CA 1
ATOM 2754 C C . LEU A 1 339 ? 14.628 1.691 -34.380 1.00 83.25 339 LEU A C 1
ATOM 2756 O O . LEU A 1 339 ? 14.025 1.745 -35.455 1.00 83.25 339 LEU A O 1
ATOM 2760 N N . TYR A 1 340 ? 15.949 1.772 -34.297 1.00 89.50 340 TYR A N 1
ATOM 2761 C CA . TYR A 1 340 ? 16.826 1.850 -35.456 1.00 89.50 340 TYR A CA 1
ATOM 2762 C C . TYR A 1 340 ? 17.933 0.801 -35.371 1.00 89.50 340 TYR A C 1
ATOM 2764 O O . TYR A 1 340 ? 18.212 0.237 -34.313 1.00 89.50 340 TYR A O 1
ATOM 2772 N N . ARG A 1 341 ? 18.593 0.555 -36.499 1.00 91.25 341 ARG A N 1
ATOM 2773 C CA . ARG A 1 341 ? 19.813 -0.241 -36.591 1.00 91.25 341 ARG A CA 1
ATOM 2774 C C . ARG A 1 341 ? 20.874 0.582 -37.299 1.00 91.25 341 ARG A C 1
ATOM 2776 O O . ARG A 1 341 ? 20.640 1.097 -38.387 1.00 91.25 341 ARG A O 1
ATOM 2783 N N . HIS A 1 342 ? 22.040 0.730 -36.682 1.00 91.06 342 HIS A N 1
ATOM 2784 C CA . HIS A 1 342 ? 23.179 1.404 -37.297 1.00 91.06 342 HIS A CA 1
ATOM 2785 C C . HIS A 1 342 ? 24.348 0.431 -37.394 1.00 91.06 342 HIS A C 1
ATOM 2787 O O . HIS A 1 342 ? 24.856 -0.052 -36.380 1.00 91.06 342 HIS A O 1
ATOM 2793 N N . ARG A 1 343 ? 24.762 0.116 -38.628 1.00 88.69 343 ARG A N 1
ATOM 2794 C CA . ARG A 1 343 ? 25.843 -0.849 -38.917 1.00 88.69 343 ARG A CA 1
ATOM 2795 C C . ARG A 1 343 ? 25.656 -2.189 -38.184 1.00 88.69 343 ARG A C 1
ATOM 2797 O O . ARG A 1 343 ? 26.583 -2.698 -37.560 1.00 88.69 343 ARG A O 1
ATOM 2804 N N . GLY A 1 344 ? 24.436 -2.727 -38.230 1.00 85.38 344 GLY A N 1
ATOM 2805 C CA . GLY A 1 344 ? 24.086 -4.016 -37.624 1.00 85.38 344 GLY A CA 1
ATOM 2806 C C . GLY A 1 344 ? 23.800 -3.984 -36.120 1.00 85.38 344 GLY A C 1
ATOM 2807 O O . GLY A 1 344 ? 23.373 -4.995 -35.582 1.00 85.38 344 GLY A O 1
ATOM 2808 N N . LYS A 1 345 ? 23.979 -2.847 -35.434 1.00 85.06 345 LYS A N 1
ATOM 2809 C CA . LYS A 1 345 ? 23.668 -2.727 -34.002 1.00 85.06 345 LYS A CA 1
ATOM 2810 C C . LYS A 1 345 ? 22.311 -2.052 -33.795 1.00 85.06 345 LYS A C 1
ATOM 2812 O O . LYS A 1 345 ? 22.143 -0.933 -34.290 1.00 85.06 345 LYS A O 1
ATOM 2817 N N . PRO A 1 346 ? 21.357 -2.692 -33.098 1.00 87.38 346 PRO A N 1
ATOM 2818 C CA . PRO A 1 346 ? 20.085 -2.064 -32.772 1.00 87.38 346 PRO A CA 1
ATOM 2819 C C . PRO A 1 346 ? 20.270 -0.975 -31.707 1.00 87.38 346 PRO A C 1
ATOM 2821 O O . PRO A 1 346 ? 21.157 -1.056 -30.856 1.00 87.38 346 PRO A O 1
ATOM 2824 N N . GLY A 1 347 ? 19.412 0.038 -31.748 1.00 84.12 347 GLY A N 1
ATOM 2825 C CA . GLY A 1 347 ? 19.358 1.131 -30.786 1.00 84.12 347 GLY A CA 1
ATOM 2826 C C . GLY A 1 347 ? 17.985 1.795 -30.778 1.00 84.12 347 GLY A C 1
ATOM 2827 O O . GLY A 1 347 ? 17.158 1.562 -31.658 1.00 84.12 347 GLY A O 1
ATOM 2828 N N . TRP A 1 348 ? 17.745 2.636 -29.777 1.00 83.00 348 TRP A N 1
ATOM 2829 C CA . TRP A 1 348 ? 16.492 3.371 -29.615 1.00 83.00 348 TRP A CA 1
ATOM 2830 C C . TRP A 1 348 ? 16.795 4.854 -29.435 1.00 83.00 348 TRP A C 1
ATOM 2832 O O . TRP A 1 348 ? 17.690 5.217 -28.674 1.00 83.00 348 TRP A O 1
ATOM 2842 N N . THR A 1 349 ? 16.080 5.716 -30.150 1.00 80.81 349 THR A N 1
ATOM 2843 C CA . THR A 1 349 ? 16.163 7.177 -29.992 1.00 80.81 349 THR A CA 1
ATOM 2844 C C . THR A 1 349 ? 14.900 7.833 -30.555 1.00 80.81 349 THR A C 1
ATOM 2846 O O . THR A 1 349 ? 14.019 7.128 -31.023 1.00 80.81 349 THR A O 1
ATOM 2849 N N . THR A 1 350 ? 14.749 9.150 -30.496 1.00 82.12 350 THR A N 1
ATOM 2850 C CA . THR A 1 350 ? 13.570 9.865 -31.026 1.00 82.12 350 THR A CA 1
ATOM 2851 C C . THR A 1 350 ? 13.779 10.242 -32.504 1.00 82.12 350 THR A C 1
ATOM 2853 O O . THR A 1 350 ? 14.893 10.114 -33.008 1.00 82.12 350 THR A O 1
ATOM 2856 N N . LEU A 1 351 ? 12.756 10.727 -33.229 1.00 80.56 351 LEU A N 1
ATOM 2857 C CA . LEU A 1 351 ? 12.970 11.287 -34.584 1.00 80.56 351 LEU A CA 1
ATOM 2858 C C . LEU A 1 351 ? 14.001 12.422 -34.572 1.00 80.56 351 LEU A C 1
ATOM 2860 O O . LEU A 1 351 ? 14.884 12.469 -35.428 1.00 80.56 351 LEU A O 1
ATOM 2864 N N . GLU A 1 352 ? 13.907 13.303 -33.575 1.00 79.75 352 GLU A N 1
ATOM 2865 C CA . GLU A 1 352 ? 14.876 14.377 -33.360 1.00 79.75 352 GLU A CA 1
ATOM 2866 C C . GLU A 1 352 ? 16.265 13.808 -33.057 1.00 79.75 352 GLU A C 1
ATOM 2868 O O . GLU A 1 352 ? 17.232 14.182 -33.712 1.00 79.75 352 GLU A O 1
ATOM 2873 N N . GLY A 1 353 ? 16.352 12.809 -32.177 1.00 83.69 353 GLY A N 1
ATOM 2874 C CA . GLY A 1 353 ? 17.601 12.130 -31.864 1.00 83.69 353 GLY A CA 1
ATOM 2875 C C . GLY A 1 353 ? 18.225 11.439 -33.078 1.00 83.69 353 GLY A C 1
ATOM 2876 O O . GLY A 1 353 ? 19.440 11.478 -33.236 1.00 83.69 353 GLY A O 1
ATOM 2877 N N . LEU A 1 354 ? 17.446 10.843 -33.988 1.00 87.12 354 LEU A N 1
ATOM 2878 C CA . LEU A 1 354 ? 17.989 10.302 -35.241 1.00 87.12 354 LEU A CA 1
ATOM 2879 C C . LEU A 1 354 ? 18.651 11.406 -36.073 1.00 87.12 354 LEU A C 1
ATOM 2881 O O . LEU A 1 354 ? 19.752 11.208 -36.589 1.00 87.12 354 LEU A O 1
ATOM 2885 N N . TYR A 1 355 ? 17.997 12.563 -36.187 1.00 87.81 355 TYR A N 1
ATOM 2886 C CA . TYR A 1 355 ? 18.540 13.704 -36.918 1.00 87.81 355 TYR A CA 1
ATOM 2887 C C . TYR A 1 355 ? 19.807 14.255 -36.248 1.00 87.81 355 TYR A C 1
ATOM 2889 O O . TYR A 1 355 ? 20.806 14.476 -36.929 1.00 87.81 355 TYR A O 1
ATOM 2897 N N . GLU A 1 356 ? 19.807 14.415 -34.924 1.00 86.06 356 GLU A N 1
ATOM 2898 C CA . GLU A 1 356 ? 20.963 14.896 -34.155 1.00 86.06 356 GLU A CA 1
ATOM 2899 C C . GLU A 1 356 ? 22.167 13.949 -34.244 1.00 86.06 356 GLU A C 1
ATOM 2901 O O . GLU A 1 356 ? 23.298 14.402 -34.414 1.00 86.06 356 GLU A O 1
ATOM 2906 N N . HIS A 1 357 ? 21.942 12.633 -34.172 1.00 87.44 357 HIS A N 1
ATOM 2907 C CA . HIS A 1 357 ? 23.022 11.644 -34.203 1.00 87.44 357 HIS A CA 1
ATOM 2908 C C . HIS A 1 357 ? 23.592 11.401 -35.607 1.00 87.44 357 HIS A C 1
ATOM 2910 O O . HIS A 1 357 ? 24.786 11.119 -35.734 1.00 87.44 357 HIS A O 1
ATOM 2916 N N . PHE A 1 358 ? 22.761 11.443 -36.656 1.00 90.88 358 PHE A N 1
ATOM 2917 C CA . PHE A 1 358 ? 23.157 10.974 -37.992 1.00 90.88 358 PHE A CA 1
ATOM 2918 C C . PHE A 1 358 ? 23.098 12.035 -39.102 1.00 90.88 358 PHE A C 1
ATOM 2920 O O . PHE A 1 358 ? 23.643 11.796 -40.185 1.00 90.88 358 PHE A O 1
ATOM 2927 N N . GLY A 1 359 ? 22.491 13.198 -38.848 1.00 89.06 359 GLY A N 1
ATOM 2928 C CA . GLY A 1 359 ? 22.345 14.291 -39.811 1.00 89.06 359 GLY A CA 1
ATOM 2929 C C . GLY A 1 359 ? 21.465 13.951 -41.021 1.00 89.06 359 GLY A C 1
ATOM 2930 O O . GLY A 1 359 ? 20.839 12.896 -41.095 1.00 89.06 359 GLY A O 1
ATOM 2931 N N . GLU A 1 360 ? 21.434 14.844 -42.014 1.00 89.12 360 GLU A N 1
ATOM 2932 C CA . GLU A 1 360 ? 20.512 14.746 -43.161 1.00 89.12 360 GLU A CA 1
ATOM 2933 C C . GLU A 1 360 ? 20.731 13.525 -44.064 1.00 89.12 360 GLU A C 1
ATOM 2935 O O . GLU A 1 360 ? 19.797 13.050 -44.707 1.00 89.12 360 GLU A O 1
ATOM 2940 N N . ARG A 1 361 ? 21.966 13.015 -44.156 1.00 89.62 361 ARG A N 1
ATOM 2941 C CA . ARG A 1 361 ? 22.342 11.911 -45.059 1.00 89.62 361 ARG A CA 1
ATOM 2942 C C . ARG A 1 361 ? 22.970 10.759 -44.274 1.00 89.62 361 ARG A C 1
ATOM 2944 O O . ARG A 1 361 ? 24.187 10.550 -44.357 1.00 89.62 361 ARG A O 1
ATOM 2951 N N . PRO A 1 362 ? 22.165 9.998 -43.517 1.00 89.19 362 PRO A N 1
ATOM 2952 C CA . PRO A 1 362 ? 22.682 9.000 -42.598 1.00 89.19 362 PRO A CA 1
ATOM 2953 C C . PRO A 1 362 ? 23.247 7.785 -43.357 1.00 89.19 362 PRO A C 1
ATOM 2955 O O . PRO A 1 362 ? 22.572 7.143 -44.165 1.00 89.19 362 PRO A O 1
ATOM 2958 N N . LYS A 1 363 ? 24.516 7.436 -43.109 1.00 90.50 363 LYS A N 1
ATOM 2959 C CA . LYS A 1 363 ? 25.157 6.254 -43.716 1.00 90.50 363 LYS A CA 1
ATOM 2960 C C . LYS A 1 363 ? 25.045 5.041 -42.798 1.00 90.50 363 LYS A C 1
ATOM 2962 O O . LYS A 1 363 ? 25.593 5.043 -41.703 1.00 90.50 363 LYS A O 1
ATOM 2967 N N . GLY A 1 364 ? 24.425 3.971 -43.295 1.00 89.69 364 GLY A N 1
ATOM 2968 C CA . GLY A 1 364 ? 24.300 2.705 -42.564 1.00 89.69 364 GLY A CA 1
ATOM 2969 C C . GLY A 1 364 ? 23.225 2.713 -41.477 1.00 89.69 364 GLY A C 1
ATOM 2970 O O . GLY A 1 364 ? 23.260 1.835 -40.619 1.00 89.69 364 GLY A O 1
ATOM 2971 N N . LEU A 1 365 ? 22.322 3.702 -41.506 1.00 94.44 365 LEU A N 1
ATOM 2972 C CA . LEU A 1 365 ? 21.123 3.761 -40.678 1.00 94.44 365 LEU A CA 1
ATOM 2973 C C . LEU A 1 365 ? 19.975 3.015 -41.364 1.00 94.44 365 LEU A C 1
ATOM 2975 O O . LEU A 1 365 ? 19.674 3.246 -42.539 1.00 94.44 365 LEU A O 1
ATOM 2979 N N . GLU A 1 366 ? 19.319 2.153 -40.607 1.00 93.44 366 GLU A N 1
ATOM 2980 C CA . GLU A 1 366 ? 18.142 1.397 -41.006 1.00 93.44 366 GLU A CA 1
ATOM 2981 C C . GLU A 1 366 ? 17.052 1.555 -39.943 1.00 93.44 366 GLU A C 1
ATOM 2983 O O . GLU A 1 366 ? 17.338 1.645 -38.749 1.00 93.44 366 GLU A O 1
ATOM 2988 N N . VAL A 1 367 ? 15.797 1.562 -40.374 1.00 90.75 367 VAL A N 1
ATOM 2989 C CA . VAL A 1 367 ? 14.610 1.544 -39.508 1.00 90.75 367 VAL A CA 1
ATOM 2990 C C . VAL A 1 367 ? 13.696 0.407 -39.941 1.00 90.75 367 VAL A C 1
ATOM 2992 O O . VAL A 1 367 ? 13.843 -0.131 -41.041 1.00 90.75 367 VAL A O 1
ATOM 2995 N N . LEU A 1 368 ? 12.753 0.017 -39.090 1.00 87.62 368 LEU A N 1
ATOM 2996 C CA . LEU A 1 368 ? 11.739 -0.952 -39.489 1.00 87.62 368 LEU A CA 1
ATOM 2997 C C . LEU A 1 368 ? 10.677 -0.282 -40.358 1.00 87.62 368 LEU A C 1
ATOM 2999 O O . LEU A 1 368 ? 10.090 0.723 -39.968 1.00 87.62 368 LEU A O 1
ATOM 3003 N N . ALA A 1 369 ? 10.419 -0.872 -41.520 1.00 85.44 369 ALA A N 1
ATOM 3004 C CA . ALA A 1 369 ? 9.313 -0.498 -42.391 1.00 85.44 369 ALA A CA 1
ATOM 3005 C C . ALA A 1 369 ? 8.477 -1.733 -42.731 1.00 85.44 369 ALA A C 1
ATOM 3007 O O . ALA A 1 369 ? 8.994 -2.853 -42.780 1.00 85.44 369 ALA A O 1
ATOM 3008 N N . TYR A 1 370 ? 7.186 -1.519 -42.967 1.00 83.69 370 TYR A N 1
ATOM 3009 C CA . TYR A 1 370 ? 6.287 -2.559 -43.450 1.00 83.69 370 TYR A CA 1
ATOM 3010 C C . TYR A 1 370 ? 6.443 -2.738 -44.961 1.00 83.69 370 TYR A C 1
ATOM 3012 O O . TYR A 1 370 ? 6.414 -1.762 -45.710 1.00 83.69 370 TYR A O 1
ATOM 3020 N N . ASP A 1 371 ? 6.601 -3.982 -45.399 1.00 83.25 371 ASP A N 1
ATOM 3021 C CA . ASP A 1 371 ? 6.556 -4.374 -46.803 1.00 83.25 371 ASP A CA 1
ATOM 3022 C C . ASP A 1 371 ? 5.129 -4.852 -47.139 1.00 83.25 371 ASP A C 1
ATOM 3024 O O . ASP A 1 371 ? 4.739 -5.937 -46.693 1.00 83.25 371 ASP A O 1
ATOM 3028 N N . PRO A 1 372 ? 4.325 -4.072 -47.886 1.00 77.06 372 PRO A N 1
ATOM 3029 C CA . PRO A 1 372 ? 2.935 -4.425 -48.169 1.00 77.06 372 PRO A CA 1
ATOM 3030 C C . PRO A 1 372 ? 2.787 -5.631 -49.106 1.00 77.06 372 PRO A C 1
ATOM 3032 O O . PRO A 1 372 ? 1.765 -6.315 -49.044 1.00 77.06 372 PRO A O 1
ATOM 3035 N N . GLU A 1 373 ? 3.791 -5.938 -49.935 1.00 83.25 373 GLU A N 1
ATOM 3036 C CA . GLU A 1 373 ? 3.751 -7.105 -50.826 1.00 83.25 373 GLU A CA 1
ATOM 3037 C C . GLU A 1 373 ? 3.969 -8.398 -50.039 1.00 83.25 373 GLU A C 1
ATOM 3039 O O . GLU A 1 373 ? 3.261 -9.388 -50.231 1.00 83.25 373 GLU A O 1
ATOM 3044 N N . ARG A 1 374 ? 4.932 -8.378 -49.112 1.00 81.06 374 ARG A N 1
ATOM 3045 C CA . ARG A 1 374 ? 5.299 -9.544 -48.289 1.00 81.06 374 ARG A CA 1
ATOM 3046 C C . ARG A 1 374 ? 4.543 -9.636 -46.970 1.00 81.06 374 ARG A C 1
ATOM 3048 O O . ARG A 1 374 ? 4.579 -10.672 -46.311 1.00 81.06 374 ARG A O 1
ATOM 3055 N N . LYS A 1 375 ? 3.838 -8.569 -46.597 1.00 81.69 375 LYS A N 1
ATOM 3056 C CA . LYS A 1 375 ? 3.102 -8.414 -45.338 1.00 81.69 375 LYS A CA 1
ATOM 3057 C C . LYS A 1 375 ? 3.966 -8.637 -44.093 1.00 81.69 375 LYS A C 1
ATOM 3059 O O . LYS A 1 375 ? 3.490 -9.174 -43.092 1.00 81.69 375 LYS A O 1
ATOM 3064 N N . GLU A 1 376 ? 5.217 -8.187 -44.129 1.00 83.38 376 GLU A N 1
ATOM 3065 C CA . GLU A 1 376 ? 6.181 -8.347 -43.036 1.00 83.38 376 GLU A CA 1
ATOM 3066 C C . GLU A 1 376 ? 6.950 -7.052 -42.742 1.00 83.38 376 GLU A C 1
ATOM 3068 O O . GLU A 1 376 ? 7.015 -6.141 -43.567 1.00 83.38 376 GLU A O 1
ATOM 3073 N N . ALA A 1 377 ? 7.528 -6.959 -41.543 1.00 84.44 377 ALA A N 1
ATOM 3074 C CA . ALA A 1 377 ? 8.426 -5.870 -41.181 1.00 84.44 377 ALA A CA 1
ATOM 3075 C C . ALA A 1 377 ? 9.853 -6.198 -41.628 1.00 84.44 377 ALA A C 1
ATOM 3077 O O . ALA A 1 377 ? 10.362 -7.283 -41.342 1.00 84.44 377 ALA A O 1
ATOM 3078 N N . ARG A 1 378 ? 10.530 -5.241 -42.265 1.00 89.62 378 ARG A N 1
ATOM 3079 C CA . ARG A 1 378 ? 11.920 -5.396 -42.703 1.00 89.62 378 ARG A CA 1
ATOM 3080 C C . ARG A 1 378 ? 12.773 -4.197 -42.317 1.00 89.62 378 ARG A C 1
ATOM 3082 O O . ARG A 1 378 ? 12.308 -3.055 -42.303 1.00 89.62 378 ARG A O 1
ATOM 3089 N N . TRP A 1 379 ? 14.050 -4.463 -42.070 1.00 90.56 379 TRP A N 1
ATOM 3090 C CA . TRP A 1 379 ? 15.053 -3.416 -41.942 1.00 90.56 379 TRP A CA 1
ATOM 3091 C C . TRP A 1 379 ? 15.218 -2.705 -43.281 1.00 90.56 379 TRP A C 1
ATOM 3093 O O . TRP A 1 379 ? 15.545 -3.319 -44.294 1.00 90.56 379 TRP A O 1
ATOM 3103 N N . THR A 1 380 ? 14.940 -1.408 -43.279 1.00 91.19 380 THR A N 1
ATOM 3104 C CA . THR A 1 380 ? 14.938 -0.571 -44.472 1.00 91.19 380 THR A CA 1
ATOM 3105 C C . THR A 1 380 ? 15.902 0.578 -44.271 1.00 91.19 380 THR A C 1
ATOM 3107 O O . THR A 1 380 ? 15.854 1.290 -43.269 1.00 91.19 380 THR A O 1
ATOM 3110 N N . ARG A 1 381 ? 16.793 0.756 -45.244 1.00 94.31 381 ARG A N 1
ATOM 3111 C CA . ARG A 1 381 ? 17.783 1.827 -45.235 1.00 94.31 381 ARG A CA 1
ATOM 3112 C C . ARG A 1 381 ? 17.101 3.193 -45.267 1.00 94.31 381 ARG A C 1
ATOM 3114 O O . ARG A 1 381 ? 16.290 3.464 -46.150 1.00 94.31 381 ARG A O 1
ATOM 3121 N N . VAL A 1 382 ? 17.515 4.074 -44.362 1.00 92.19 382 VAL A N 1
ATOM 3122 C CA . VAL A 1 382 ? 17.112 5.482 -44.369 1.00 92.19 382 VAL A CA 1
ATOM 3123 C C . VAL A 1 382 ? 17.952 6.226 -45.406 1.00 92.19 382 VAL A C 1
ATOM 3125 O O . VAL A 1 382 ? 19.183 6.188 -45.363 1.00 92.19 382 VAL A O 1
ATOM 3128 N N . LEU A 1 38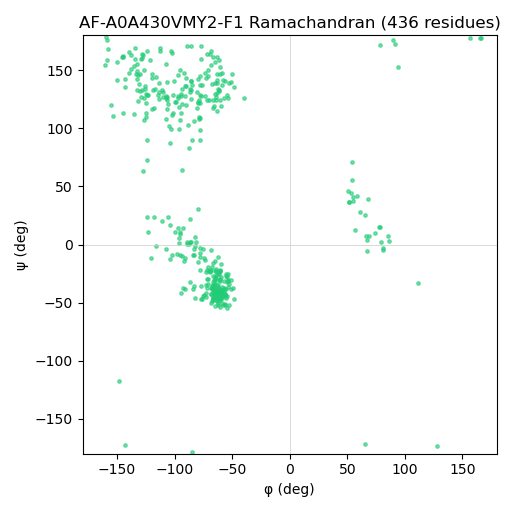3 ? 17.294 6.867 -46.373 1.00 92.69 383 LEU A N 1
ATOM 3129 C CA . LEU A 1 383 ? 17.968 7.611 -47.446 1.00 92.69 383 LEU A CA 1
ATOM 3130 C C . LEU A 1 383 ? 18.289 9.053 -47.047 1.00 92.69 383 LEU A C 1
ATOM 3132 O O . LEU A 1 383 ? 19.309 9.594 -47.473 1.00 92.69 383 LEU A O 1
ATOM 3136 N N . GLY A 1 384 ? 17.439 9.647 -46.215 1.00 91.50 384 GLY A N 1
ATOM 3137 C CA . GLY A 1 384 ? 17.603 10.996 -45.704 1.00 91.50 384 GLY A CA 1
ATOM 3138 C C . GLY A 1 384 ? 16.773 11.215 -44.447 1.00 91.50 384 GLY A C 1
ATOM 3139 O O . GLY A 1 384 ? 15.768 10.535 -44.237 1.00 91.50 384 GLY A O 1
ATOM 3140 N N . LEU A 1 385 ? 17.218 12.151 -43.618 1.00 89.81 385 LEU A N 1
ATOM 3141 C CA . LEU A 1 385 ? 16.468 12.671 -42.479 1.00 89.81 385 LEU A CA 1
ATOM 3142 C C . LEU A 1 385 ? 16.222 14.155 -42.726 1.00 89.81 385 LEU A C 1
ATOM 3144 O O . LEU A 1 385 ? 17.136 14.880 -43.109 1.00 89.81 385 LEU A O 1
ATOM 3148 N N . TYR A 1 386 ? 14.990 14.599 -42.509 1.00 86.25 386 TYR A N 1
ATOM 3149 C CA . TYR A 1 386 ? 14.581 15.965 -42.810 1.00 86.25 386 TYR A CA 1
ATOM 3150 C C . TYR A 1 386 ? 13.972 16.606 -41.572 1.00 86.25 386 TYR A C 1
ATOM 3152 O O . TYR A 1 386 ? 13.158 15.992 -40.882 1.00 86.25 386 TYR A O 1
ATOM 3160 N N . ARG A 1 387 ? 14.356 17.856 -41.313 1.00 85.25 387 ARG A N 1
ATOM 3161 C CA . ARG A 1 387 ? 13.768 18.698 -40.273 1.00 85.25 387 ARG A CA 1
ATOM 3162 C C . ARG A 1 387 ? 13.143 19.910 -40.948 1.00 85.25 387 ARG A C 1
ATOM 3164 O O . ARG A 1 387 ? 13.844 20.700 -41.572 1.00 85.25 387 ARG A O 1
ATOM 3171 N N . HIS A 1 388 ? 11.829 20.049 -40.821 1.00 83.38 388 HIS A N 1
ATOM 3172 C CA . HIS A 1 388 ? 11.086 21.178 -41.372 1.00 83.38 388 HIS A CA 1
ATOM 3173 C C . HIS A 1 388 ? 10.509 22.024 -40.234 1.00 83.38 388 HIS A C 1
ATOM 3175 O O . HIS A 1 388 ? 10.017 21.450 -39.259 1.00 83.38 388 HIS A O 1
ATOM 3181 N N . PRO A 1 389 ? 10.539 23.364 -40.330 1.00 81.69 389 PRO A N 1
ATOM 3182 C CA . PRO A 1 389 ? 9.749 24.198 -39.439 1.00 81.69 389 PRO A CA 1
ATOM 3183 C C . PRO A 1 389 ? 8.262 23.941 -39.713 1.00 81.69 389 PRO A C 1
ATOM 3185 O O . PRO A 1 389 ? 7.824 23.970 -40.863 1.00 81.69 389 PRO A O 1
ATOM 3188 N N . PHE A 1 390 ? 7.493 23.681 -38.661 1.00 82.69 390 PHE A N 1
ATOM 3189 C CA . PHE A 1 390 ? 6.050 23.481 -38.732 1.00 82.69 390 PHE A CA 1
ATOM 3190 C C . PHE A 1 390 ? 5.361 24.435 -37.757 1.00 82.69 390 PHE A C 1
ATOM 3192 O O . PHE A 1 390 ? 5.783 24.556 -36.609 1.00 82.69 390 PHE A O 1
ATOM 3199 N N . PHE A 1 391 ? 4.310 25.103 -38.230 1.00 80.62 391 PHE A N 1
ATOM 3200 C CA . PHE A 1 391 ? 3.464 25.990 -37.437 1.00 80.62 391 PHE A CA 1
ATOM 3201 C C . PHE A 1 391 ? 2.022 25.508 -37.580 1.00 80.62 391 PHE A C 1
ATOM 3203 O O . PHE A 1 391 ? 1.442 25.598 -38.661 1.00 80.62 391 PHE A O 1
ATOM 3210 N N . GLY A 1 392 ? 1.473 24.952 -36.506 1.00 85.00 392 GLY A N 1
ATOM 3211 C CA . GLY A 1 392 ? 0.147 24.345 -36.476 1.00 85.00 392 GLY A CA 1
ATOM 3212 C C . GLY A 1 392 ? 0.038 23.330 -35.344 1.00 85.00 392 GLY A C 1
ATOM 3213 O O . GLY A 1 392 ? 1.013 23.077 -34.633 1.00 85.00 392 GLY A O 1
ATOM 3214 N N . GLU A 1 393 ? -1.143 22.745 -35.187 1.00 81.06 393 GLU A N 1
ATOM 3215 C CA . GLU A 1 393 ? -1.379 21.686 -34.207 1.00 81.06 393 GLU A CA 1
ATOM 3216 C C . GLU A 1 393 ? -1.016 20.318 -34.797 1.00 81.06 393 GLU A C 1
ATOM 3218 O O . GLU A 1 393 ? -1.241 20.042 -35.980 1.00 81.06 393 GLU A O 1
ATOM 3223 N N . LEU A 1 394 ? -0.411 19.465 -33.970 1.00 80.44 394 LEU A N 1
ATOM 3224 C CA . LEU A 1 394 ? -0.236 18.055 -34.298 1.00 80.44 394 LEU A CA 1
ATOM 3225 C C . LEU A 1 394 ? -1.559 17.325 -34.067 1.00 80.44 394 LEU A C 1
ATOM 3227 O O . LEU A 1 394 ? -2.289 17.626 -33.127 1.00 80.44 394 LEU A O 1
ATOM 3231 N N . LEU A 1 395 ? -1.841 16.338 -34.910 1.00 80.56 395 LEU A N 1
ATOM 3232 C CA . LEU A 1 395 ? -2.982 15.453 -34.750 1.00 80.56 395 LEU A CA 1
ATOM 3233 C C . LEU A 1 395 ? -2.550 14.160 -34.069 1.00 80.56 395 LEU A C 1
ATOM 3235 O O . LEU A 1 395 ? -1.624 13.471 -34.516 1.00 80.56 395 LEU A O 1
ATOM 3239 N N . THR A 1 396 ? -3.260 13.822 -32.999 1.00 80.25 396 THR A N 1
ATOM 3240 C CA . THR A 1 396 ? -3.019 12.632 -32.187 1.00 80.25 396 THR A CA 1
ATOM 3241 C C . THR A 1 396 ? -3.918 11.485 -32.649 1.00 80.25 396 THR A C 1
AT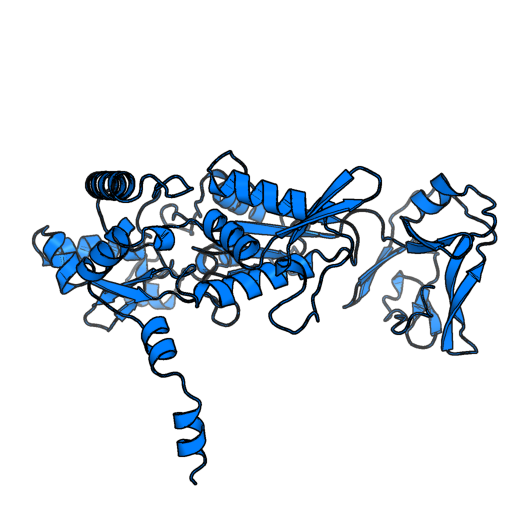OM 3243 O O . THR A 1 396 ? -5.133 11.513 -32.474 1.00 80.25 396 THR A O 1
ATOM 3246 N N . SER A 1 397 ? -3.319 10.432 -33.203 1.00 79.62 397 SER A N 1
ATOM 3247 C CA . SER A 1 397 ? -3.997 9.173 -33.533 1.00 79.62 397 SER A CA 1
ATOM 3248 C C . SER A 1 397 ? -3.796 8.160 -32.402 1.00 79.62 397 SER A C 1
ATOM 3250 O O . SER A 1 397 ? -2.745 7.522 -32.299 1.00 79.62 397 SER A O 1
ATOM 3252 N N . ALA A 1 398 ? -4.799 8.014 -31.531 1.00 77.31 398 ALA A N 1
ATOM 3253 C CA . ALA A 1 398 ? -4.763 7.093 -30.394 1.00 77.31 398 ALA A CA 1
ATOM 3254 C C . ALA A 1 398 ? -5.320 5.703 -30.749 1.00 77.31 398 ALA A C 1
ATOM 3256 O O . ALA A 1 398 ? -6.359 5.568 -31.389 1.00 77.31 398 ALA A O 1
ATOM 3257 N N . GLN A 1 399 ? -4.636 4.654 -30.301 1.00 77.06 399 GLN A N 1
ATOM 3258 C CA . GLN A 1 399 ? -5.019 3.250 -30.449 1.00 77.06 399 GLN A CA 1
ATOM 3259 C C . GLN A 1 399 ? -4.966 2.571 -29.081 1.00 77.06 399 GLN A C 1
ATOM 3261 O O . GLN A 1 399 ? -4.255 3.008 -28.179 1.00 77.06 399 GLN A O 1
ATOM 3266 N N . LYS A 1 400 ? -5.642 1.426 -28.933 1.00 69.62 400 LYS A N 1
ATOM 3267 C CA . LYS A 1 400 ? -5.605 0.636 -27.684 1.00 69.62 400 LYS A CA 1
ATOM 3268 C C . LYS A 1 400 ? -4.187 0.257 -27.232 1.00 69.62 400 LYS A C 1
ATOM 3270 O O . LYS A 1 400 ? -3.975 -0.022 -26.059 1.00 69.62 400 LYS A O 1
ATOM 3275 N N . TRP A 1 401 ? -3.244 0.190 -28.167 1.00 67.00 401 TRP A N 1
ATOM 3276 C CA . TRP A 1 401 ? -1.869 -0.261 -27.951 1.00 67.00 401 TRP A CA 1
ATOM 3277 C C . TRP A 1 401 ? -0.831 0.870 -27.994 1.00 67.00 401 TRP A C 1
ATOM 3279 O O . TRP A 1 401 ? 0.347 0.607 -27.764 1.00 67.00 401 TRP A O 1
ATOM 3289 N N . GLY A 1 402 ? -1.222 2.111 -28.293 1.00 65.50 402 GLY A N 1
ATOM 3290 C CA . GLY A 1 402 ? -0.269 3.214 -28.405 1.00 65.50 402 GLY A CA 1
ATOM 3291 C C . GLY A 1 402 ? -0.843 4.462 -29.061 1.00 65.50 402 GLY A C 1
ATOM 3292 O O . GLY A 1 402 ? -1.994 4.492 -29.481 1.00 65.50 402 GLY A O 1
ATOM 3293 N N . VAL A 1 403 ? -0.019 5.501 -29.144 1.00 74.31 403 VAL A N 1
ATOM 3294 C CA . VAL A 1 403 ? -0.391 6.808 -29.693 1.00 74.31 403 VAL A CA 1
ATOM 3295 C C . VAL A 1 403 ? 0.670 7.237 -30.700 1.00 74.31 403 VAL A C 1
ATOM 3297 O O . VAL A 1 403 ? 1.863 7.054 -30.453 1.00 74.31 403 VAL A O 1
ATOM 3300 N N . VAL A 1 404 ? 0.233 7.794 -31.828 1.00 76.12 404 VAL A N 1
ATOM 3301 C CA . VAL A 1 404 ? 1.107 8.396 -32.840 1.00 76.12 404 VAL A CA 1
ATOM 3302 C C . VAL A 1 404 ? 0.649 9.828 -33.086 1.00 76.12 404 VAL A C 1
ATOM 3304 O O . VAL A 1 404 ? -0.533 10.067 -33.317 1.00 76.12 404 VAL A O 1
ATOM 3307 N N . GLU A 1 405 ? 1.583 10.772 -33.037 1.00 80.00 405 GLU A N 1
ATOM 3308 C CA . GLU A 1 405 ? 1.330 12.187 -33.307 1.00 80.00 405 GLU A CA 1
ATOM 3309 C C . GLU A 1 405 ? 1.983 12.580 -34.625 1.00 80.00 405 GLU A C 1
ATOM 3311 O O . GLU A 1 405 ? 3.150 12.269 -34.871 1.00 80.00 405 GLU A O 1
ATOM 3316 N N . THR A 1 406 ? 1.223 13.245 -35.488 1.00 82.31 406 THR A N 1
ATOM 3317 C CA . THR A 1 406 ? 1.692 13.636 -36.819 1.00 82.31 406 THR A CA 1
ATOM 3318 C C . THR A 1 406 ? 1.112 14.976 -37.248 1.00 82.31 406 THR A C 1
ATOM 3320 O O . THR A 1 406 ? 0.123 15.440 -36.690 1.00 82.31 406 THR A O 1
ATOM 3323 N N . THR A 1 407 ? 1.723 15.621 -38.242 1.00 84.88 407 THR A N 1
ATOM 3324 C CA . THR A 1 407 ? 1.112 16.792 -38.883 1.00 84.88 407 THR A CA 1
ATOM 3325 C C . THR A 1 407 ? -0.125 16.367 -39.691 1.00 84.88 407 THR A C 1
ATOM 3327 O O . THR A 1 407 ? -0.162 15.228 -40.161 1.00 84.88 407 THR A O 1
ATOM 3330 N N . PRO A 1 408 ? -1.111 17.257 -39.925 1.00 82.12 408 PRO A N 1
ATOM 3331 C CA . PRO A 1 408 ? -2.361 16.896 -40.609 1.00 82.12 408 PRO A CA 1
ATOM 3332 C C . PRO A 1 408 ? -2.190 16.199 -41.967 1.00 82.12 408 PRO A C 1
ATOM 3334 O O . PRO A 1 408 ? -2.937 15.292 -42.317 1.00 82.12 408 PRO A O 1
ATOM 3337 N N . ASN A 1 409 ? -1.147 16.571 -42.712 1.00 83.69 409 ASN A N 1
ATOM 3338 C CA . ASN A 1 409 ? -0.869 16.030 -44.044 1.00 83.69 409 ASN A CA 1
ATOM 3339 C C . ASN A 1 409 ? 0.009 14.767 -44.034 1.00 83.69 409 ASN A C 1
ATOM 3341 O O . ASN A 1 409 ? 0.361 14.263 -45.102 1.00 83.69 409 ASN A O 1
ATOM 3345 N N . HIS A 1 410 ? 0.419 14.272 -42.863 1.00 84.25 410 HIS A N 1
ATOM 3346 C CA . HIS A 1 410 ? 1.213 13.054 -42.776 1.00 84.25 410 HIS A CA 1
ATOM 3347 C C . HIS A 1 410 ? 0.305 11.838 -42.908 1.00 84.25 410 HIS A C 1
ATOM 3349 O O . HIS A 1 410 ? -0.613 11.638 -42.123 1.00 84.25 410 HIS A O 1
ATOM 3355 N N . SER A 1 411 ? 0.572 11.005 -43.900 1.00 87.88 411 SER A N 1
ATOM 3356 C CA . SER A 1 411 ? -0.261 9.853 -44.195 1.00 87.88 411 SER A CA 1
ATOM 3357 C C . SER A 1 411 ? 0.109 8.637 -43.340 1.00 87.88 411 SER A C 1
ATOM 3359 O O . SER A 1 411 ? 1.291 8.312 -43.207 1.00 87.88 411 SER A O 1
ATOM 3361 N N . LEU A 1 412 ? -0.892 7.930 -42.826 1.00 88.50 412 LEU A N 1
ATOM 3362 C CA . LEU A 1 412 ? -0.763 6.712 -42.024 1.00 88.50 412 LEU A CA 1
ATOM 3363 C C . LEU A 1 412 ? -1.316 5.501 -42.789 1.00 88.50 412 LEU A C 1
ATOM 3365 O O . LEU A 1 412 ? -2.009 5.660 -43.790 1.00 88.50 412 LEU A O 1
ATOM 3369 N N . TYR A 1 413 ? -1.019 4.286 -42.320 1.00 88.38 413 TYR A N 1
ATOM 3370 C CA . TYR A 1 413 ? -1.563 3.046 -42.886 1.00 88.38 413 TYR A CA 1
ATOM 3371 C C . TYR A 1 413 ? -2.604 2.436 -41.951 1.00 88.38 413 TYR A C 1
ATOM 3373 O O . TYR A 1 413 ? -2.325 2.235 -40.765 1.00 88.38 413 TYR A O 1
ATOM 3381 N N . ASP A 1 414 ? -3.789 2.130 -42.477 1.00 87.44 414 ASP A N 1
ATOM 3382 C CA . ASP A 1 414 ? -4.829 1.403 -41.752 1.00 87.44 414 ASP A CA 1
ATOM 3383 C C . ASP A 1 414 ? -4.510 -0.096 -41.679 1.00 87.44 414 ASP A C 1
ATOM 3385 O O . ASP A 1 414 ? -3.564 -0.590 -42.300 1.00 87.44 414 ASP A O 1
ATOM 3389 N N . ARG A 1 415 ? -5.284 -0.844 -40.891 1.00 84.06 415 ARG A N 1
ATOM 3390 C CA . ARG A 1 415 ? -5.096 -2.290 -40.695 1.00 84.06 415 ARG A CA 1
ATOM 3391 C C . ARG A 1 415 ? -5.085 -3.092 -42.004 1.00 84.06 415 ARG A C 1
ATOM 3393 O O . ARG A 1 415 ? -4.454 -4.147 -42.071 1.00 84.06 415 ARG A O 1
ATOM 3400 N N . GLU A 1 416 ? -5.766 -2.608 -43.037 1.00 82.12 416 GLU A N 1
ATOM 3401 C CA . GLU A 1 416 ? -5.817 -3.212 -44.367 1.00 82.12 416 GLU A CA 1
ATOM 3402 C C . GLU A 1 416 ? -4.640 -2.781 -45.268 1.00 82.12 416 GLU A C 1
ATOM 3404 O O . GLU A 1 416 ? -4.557 -3.217 -46.419 1.00 82.12 416 GLU A O 1
ATOM 3409 N N . GLY A 1 417 ? -3.712 -1.971 -44.750 1.00 79.06 417 GLY A N 1
ATOM 3410 C CA . GLY A 1 417 ? -2.535 -1.467 -45.454 1.00 79.06 417 GLY A CA 1
ATOM 3411 C C . GLY A 1 417 ? -2.843 -0.308 -46.400 1.00 79.06 417 GLY A C 1
ATOM 3412 O O . GLY A 1 417 ? -2.028 -0.003 -47.271 1.00 79.06 417 GLY A O 1
ATOM 3413 N N . ARG A 1 418 ? -4.014 0.326 -46.270 1.00 85.38 418 ARG A N 1
ATOM 3414 C CA . ARG A 1 418 ? -4.417 1.470 -47.092 1.00 85.38 418 ARG A CA 1
ATOM 3415 C C . ARG A 1 418 ? -4.017 2.764 -46.409 1.00 85.38 418 ARG A C 1
ATOM 3417 O O . ARG A 1 418 ? -3.999 2.865 -45.186 1.00 85.38 418 ARG A O 1
ATOM 3424 N N . VAL A 1 419 ? -3.702 3.758 -47.223 1.00 89.19 419 VAL A N 1
ATOM 3425 C CA . VAL A 1 419 ? -3.295 5.070 -46.735 1.00 89.19 419 VAL A CA 1
ATOM 3426 C C . VAL A 1 419 ? -4.517 5.856 -46.252 1.00 89.19 419 VAL A C 1
ATOM 3428 O O . VAL A 1 419 ? -5.549 5.850 -46.924 1.00 89.19 419 VAL A O 1
ATOM 3431 N N . PHE A 1 420 ? -4.393 6.532 -45.114 1.00 89.56 420 PHE A N 1
ATOM 3432 C CA . PHE A 1 420 ? -5.398 7.446 -44.570 1.00 89.56 420 PHE A CA 1
ATOM 3433 C C . PHE A 1 420 ? -4.732 8.635 -43.859 1.00 89.56 420 PHE A C 1
ATOM 3435 O O . PHE A 1 420 ? -3.551 8.567 -43.506 1.00 89.56 420 PHE A O 1
ATOM 3442 N N . TYR A 1 421 ? -5.473 9.722 -43.649 1.00 88.19 421 TYR A N 1
ATOM 3443 C CA . TYR A 1 421 ? -5.009 10.890 -42.895 1.00 88.19 421 TYR A CA 1
ATOM 3444 C C . TYR A 1 421 ? -5.44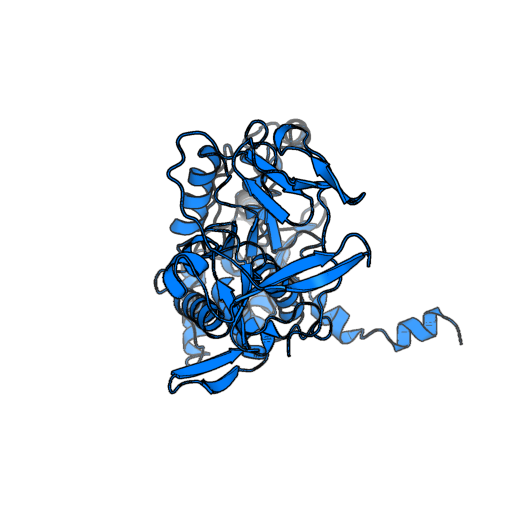8 10.832 -41.424 1.00 88.19 421 TYR A C 1
ATOM 3446 O O . TYR A 1 421 ? -6.520 10.300 -41.135 1.00 88.19 421 TYR A O 1
ATOM 3454 N N . PRO A 1 422 ? -4.680 11.405 -40.477 1.00 83.12 422 PRO A N 1
ATOM 3455 C CA . PRO A 1 422 ? -4.952 11.297 -39.041 1.00 83.12 422 PRO A CA 1
ATOM 3456 C C . PRO A 1 422 ? -6.371 11.731 -38.634 1.00 83.12 422 PRO A C 1
ATOM 3458 O O . PRO A 1 422 ? -6.953 11.143 -37.726 1.00 83.12 422 PRO A O 1
ATOM 3461 N N . GLU A 1 423 ? -6.955 12.703 -39.343 1.00 84.75 423 GLU A N 1
ATOM 3462 C CA . GLU A 1 423 ? -8.323 13.207 -39.129 1.00 84.75 423 GLU A CA 1
ATOM 3463 C C . GLU A 1 423 ? -9.409 12.140 -39.330 1.00 84.75 423 GLU A C 1
ATOM 3465 O O . GLU A 1 423 ? -10.488 12.229 -38.748 1.00 84.75 423 GLU A O 1
ATOM 3470 N N . GLU A 1 424 ? -9.135 11.104 -40.127 1.00 85.00 424 GLU A N 1
ATOM 3471 C CA . GLU A 1 424 ? -10.103 10.045 -40.422 1.00 85.00 424 GLU A CA 1
ATOM 3472 C C . GLU A 1 424 ? -10.242 9.019 -39.282 1.00 85.00 424 GLU A C 1
ATOM 3474 O O . GLU A 1 424 ? -11.136 8.173 -39.334 1.00 85.00 424 GLU A O 1
ATOM 3479 N N . GLY A 1 425 ? -9.363 9.049 -38.270 1.00 81.81 425 GLY A N 1
ATOM 3480 C CA . GLY A 1 425 ? -9.517 8.272 -37.032 1.00 81.81 425 GLY A CA 1
ATOM 3481 C C . GLY A 1 425 ? -9.557 6.745 -37.196 1.00 81.81 425 GLY A C 1
ATOM 3482 O O . GLY A 1 425 ? -10.196 6.057 -36.397 1.00 81.81 425 GLY A O 1
ATOM 3483 N N . ARG A 1 426 ? -8.915 6.190 -38.232 1.00 86.75 426 ARG A N 1
ATOM 3484 C CA . ARG A 1 426 ? -8.946 4.743 -38.527 1.00 86.75 426 ARG A CA 1
ATOM 3485 C C . ARG A 1 426 ? -8.038 3.922 -37.600 1.00 86.75 426 ARG A C 1
ATOM 3487 O O . ARG A 1 426 ? -7.091 4.430 -36.998 1.00 86.75 426 ARG A O 1
ATOM 3494 N N . GLU A 1 427 ? -8.307 2.616 -37.502 1.00 86.00 427 GLU A N 1
ATOM 3495 C CA . GLU A 1 427 ? -7.421 1.674 -36.800 1.00 86.00 427 GLU A CA 1
ATOM 3496 C C . GLU A 1 427 ? -6.091 1.547 -37.561 1.00 86.00 427 GLU A C 1
ATOM 3498 O O . GLU A 1 427 ? -6.064 1.108 -38.713 1.00 86.00 427 GLU A O 1
ATOM 3503 N N . MET A 1 428 ? -4.988 1.930 -36.914 1.00 86.31 428 MET A N 1
ATOM 3504 C CA . MET A 1 428 ? -3.653 1.904 -37.517 1.00 86.31 428 MET A CA 1
ATOM 3505 C C . MET A 1 428 ? -3.097 0.481 -37.644 1.00 86.31 428 MET A C 1
ATOM 3507 O O . MET A 1 428 ? -3.302 -0.375 -36.777 1.00 86.31 428 MET A O 1
ATOM 3511 N N . LEU A 1 429 ? -2.303 0.248 -38.691 1.00 83.06 429 LEU A N 1
ATOM 3512 C CA . LEU A 1 429 ? -1.538 -0.982 -38.861 1.00 83.06 429 LEU A CA 1
ATOM 3513 C C . LEU A 1 429 ? -0.501 -1.146 -37.738 1.00 83.06 429 LEU A C 1
ATOM 3515 O O . LEU A 1 429 ? 0.470 -0.398 -37.650 1.00 83.06 429 LEU A O 1
ATOM 3519 N N . GLY A 1 430 ? -0.673 -2.175 -36.909 1.00 78.12 430 GLY A N 1
ATOM 3520 C CA . GLY A 1 430 ? 0.302 -2.565 -35.890 1.00 78.12 430 GLY A CA 1
ATOM 3521 C C . GLY A 1 430 ? 1.212 -3.703 -36.359 1.00 78.12 430 GLY A C 1
ATOM 3522 O O . GLY A 1 430 ? 0.732 -4.781 -36.721 1.00 78.12 430 GLY A O 1
ATOM 3523 N N . LEU A 1 431 ? 2.531 -3.513 -36.287 1.00 72.25 431 LEU A N 1
ATOM 3524 C CA . LEU A 1 431 ? 3.512 -4.572 -36.547 1.00 72.25 431 LEU A CA 1
ATOM 3525 C C . LEU A 1 431 ? 3.644 -5.486 -35.323 1.00 72.25 431 LEU A C 1
ATOM 3527 O O . LEU A 1 431 ? 4.209 -5.103 -34.305 1.00 72.25 431 LEU A O 1
ATOM 3531 N N . ARG A 1 432 ? 3.118 -6.714 -35.418 1.00 70.06 432 ARG A N 1
ATOM 3532 C CA . ARG A 1 432 ? 3.092 -7.675 -34.293 1.00 70.06 432 ARG A CA 1
ATOM 3533 C C . ARG A 1 432 ? 4.294 -8.620 -34.233 1.00 70.06 432 ARG A C 1
ATOM 3535 O O . ARG A 1 432 ? 4.483 -9.295 -33.227 1.00 70.06 432 ARG A O 1
ATOM 3542 N N . LYS A 1 433 ? 5.078 -8.712 -35.308 1.00 73.06 433 LYS A N 1
ATOM 3543 C CA . LYS A 1 433 ? 6.289 -9.539 -35.394 1.00 73.06 433 LYS A CA 1
ATOM 3544 C C . LYS A 1 433 ? 7.414 -8.693 -35.969 1.00 73.06 433 LYS A C 1
ATOM 3546 O O . LYS A 1 433 ? 7.262 -8.139 -37.055 1.00 73.06 433 LYS A O 1
ATOM 3551 N N . LEU A 1 434 ? 8.513 -8.594 -35.231 1.00 74.81 434 LEU A N 1
ATOM 3552 C CA . LEU A 1 434 ? 9.716 -7.896 -35.671 1.00 74.81 434 LEU A CA 1
ATOM 3553 C C . LEU A 1 434 ? 10.707 -8.920 -36.245 1.00 74.81 434 LEU A C 1
ATOM 3555 O O . LEU A 1 434 ? 10.755 -10.051 -35.749 1.00 74.81 434 LEU A O 1
ATOM 3559 N N . PRO A 1 435 ? 11.493 -8.557 -37.271 1.00 76.44 435 PRO A N 1
ATOM 3560 C CA . PRO A 1 435 ? 12.617 -9.379 -37.702 1.00 76.44 435 PRO A CA 1
ATOM 3561 C C . PRO A 1 435 ? 13.659 -9.490 -36.572 1.00 76.44 435 PRO A C 1
ATOM 3563 O O . PRO A 1 435 ? 13.659 -8.655 -35.660 1.00 76.44 435 PRO A O 1
ATOM 3566 N N . PRO A 1 436 ? 14.566 -10.486 -36.619 1.00 75.69 436 PRO A N 1
ATOM 3567 C CA . PRO A 1 436 ? 15.653 -10.607 -35.653 1.00 75.69 436 PRO A CA 1
ATOM 3568 C C . PRO A 1 436 ? 16.405 -9.282 -35.461 1.00 75.69 436 PRO A C 1
ATOM 3570 O O . PRO A 1 436 ? 16.690 -8.555 -36.420 1.00 75.69 436 PRO A O 1
ATOM 3573 N N . LEU A 1 437 ? 16.682 -8.958 -34.196 1.00 62.09 437 LEU A N 1
ATOM 3574 C CA . LEU A 1 437 ? 17.373 -7.727 -33.803 1.00 62.09 437 LEU A CA 1
ATOM 3575 C C . LEU A 1 437 ? 18.900 -7.815 -33.998 1.00 62.09 437 LEU A C 1
ATOM 3577 O O . LEU A 1 437 ? 19.557 -6.774 -33.982 1.00 62.09 437 LEU A O 1
ATOM 3581 N N . ALA A 1 438 ? 19.433 -9.029 -34.192 1.00 55.59 438 ALA A N 1
ATOM 3582 C CA . ALA A 1 438 ? 20.838 -9.350 -34.447 1.00 55.59 438 ALA A CA 1
ATOM 3583 C C . ALA A 1 438 ? 20.981 -10.145 -35.749 1.00 55.59 438 ALA A C 1
ATOM 3585 O O . ALA A 1 438 ? 20.154 -11.067 -35.956 1.00 55.59 438 ALA A O 1
#

Secondary structure (DSSP, 8-state):
--HHHHHHHH--HHHHHHHT-EE-HHHHHHHHHH--GGG--HHHHHHHHHHHT-EEEEEETTEEEEEEGGGG-TTTTSTT---S-HHHHHHHHHHHHHHHTTSSGGGS-EEEEE-TTSSHHHHHHHHHHHHHHHTTSSTT-EEEEEEEETTEEEE-TT---GGGGS-HHHHHHHHHHHHHH-TT-SS---------HHHHHHHHHHHHHTTT-HHHHHHHTEEEEEE--BTTTTBSEEEE----GGG--THHHH-EE-HHHHHHHS-TT-GGGEE--SHHHHTTTSEEEEETGGGS-HHHHHHHHHHHHHSEE--TTSPPEE---EEEEEEE-SSPPEEEEETTEEEEE-HHHHHHHH-SS-SSEEEEEEETTTTEEEEEE----------SPPEEEEETTEEEEE-TT--EEBTTS-EE-GGG-PPB-----PPP--

InterPro domains:
  IPR006141 Intein N-terminal splicing region [PS50817] (331-414)
  IPR013153 PrkA, AAA domain [PF08298] (24-332)
  IPR013153 PrkA, AAA domain [SM00763] (23-411)
  IPR027417 P-loop containing nucleoside triphosphate hydrolase [G3DSA:3.40.50.300] (80-325)
  IPR027417 P-loop containing nucleoside triphosphate hydrolase [SSF52540] (80-310)
  IPR036844 Hint domain superfamily [SSF51294] (331-417)

Radius of gyration: 26.64 Å; Cα contacts (8 Å, |Δi|>4): 724; chains: 1; bounding box: 65×67×82 Å

pLDDT: mean 89.22, std 9.19, range [50.41, 98.75]